Protein AF-A0A4Q6GQN6-F1 (afdb_monomer)

Foldseek 3Di:
DACEVVNDDQPDDPDDQVVVLSVLVVLQVVLADHLKYKYAFQKFWDADPNDIDIDTQGMWIAHNLQAIEGEAEDEDDWDDDPAFIFDDDPPDPDTDGPLVVQVVVQVRVCVVCVVLVLNVHHYHYAYEACPDDDPDDHNSDDSLRYQHVVNSNVSNVSVVVVRPDHRDDPVSNVSSVVCSVPVSPPPDLVVVVLVVLVSSLLRVLCVCLPPVVVDDDQVLEAEEAADPQNNLVVNVLSVQQVCVVVVWAEEEEEQDPVVLVVSCVSHDVSYHGDYLVGVVPDDLQQATQEYEYEACLPDDQVSVVSVVVSYDNNGHYYYYHHVLPNPDPDPDHDDPRYHYHYYLEHQNDAQLCLVVCVVVCSDVDRRHYPHPHNDDHDDDDDFDPDPCRVLVRQLVVVVVCVVSSNFQQNAEAEDQCAPHDDPQLVDCDRVNWGEKEFDDDPPDPDTDIDDTRHYYYYPVNPDD

pLDDT: mean 74.48, std 16.4, range [27.39, 95.5]

Sequence (464 aa):
MATLHPTVHAAAPLGAGAYRERDVLHALELGLPRDWDIFHNVDWAAVRNGRPHIGEVDIAVVSPGGFLLLVEVKAGSVQQDEHRLVKRYGGGDEGKDIGAQLRRMHSALLSRLKDAGLRDVRVGTLLVLPDHRLTAPVLAHAPEGVVDAAGFPELARRVQQLAHWEAADDSVRERLLDFLANRFHVVPDVSSWIGQVQRNSTAMTSGLATWVPEVRHASGRYVVHATAGAGKTQLALALLRQASGSKLRCAYVCISQPLAAHIARLVPATVQVATLDALAADDQSTQMDLLVLDEHQDLDAARTEALRARVVPGGRAYVLGDVHQQTDDRPGFALRDAVVIRCLDNFRSPRKVVEAINQLRLTDEPVVARSPFAGEVPGFHTHDAAPGAALAAVEAVVRGLLDDGVPAAQMAVLSCAGAQPSAVREATLLAGLSTRRRNEPDDSRMAVWSEGELLVEAVERFKG

Secondary structure (DSSP, 8-state):
-PEEESSSPPP--SSHHHHHHHHHHHHHHHHS-TT-EEEEEEEEEEEETTEEEEEEEEEEEE-TT--EEEEEE--S-EEEETTEEEE--TT-SS-EEHHHHHHHHHHHHHHHHHHTT-TT--EEEEEE-TT---SS--TTS-GGGEE-TTTGGGHHHHHHHHT--PPPPHHHHHHHHHHHHHHT-----HHHHHHHHHHHHHHHTTHHHHHGGG---TT-EEEEEE-TTS-HHHHHHHHHHHHHHTT--EEEEES-HHHHHHHHHHS-TTSEEEEHHHHHSS-TT--EEEEEE--GGGS-HHHHHHHHTTEEEEEEEEEEE-GGG--S-PPP---TT-EEEEE-EE-SS-HHHHHHHHHTT-SSS--EE--S----PPP-----SSTTHHHHHHHHHHHHHHHTT--GGG-EEEES-SSS--HHHH-SEETTEEEE-EE--TT-SS-EEPS-SEEEEEHHHH--

Radius of gyration: 26.97 Å; Cα contacts (8 Å, |Δi|>4): 773; chains: 1; bounding box: 58×57×78 Å

Nearest PDB structures (foldseek):
  8jx6-assembly1_A  TM=6.155E-01  e=1.515E-04  metagenome
  8jx6-assembly2_B  TM=6.362E-01  e=3.088E-04  metagenome
  8s9i-assembly1_A  TM=5.797E-01  e=3.845E-04  Tequatrovirus
  6jim-assembly2_B  TM=5.242E-01  e=5.056E-04  Chikungunya virus
  3p4x-assembly1_A  TM=6.402E-01  e=2.094E-02  Thermotoga maritima

Mean predicted aligned error: 17.59 Å

Structure (mmCIF, N/CA/C/O backbone):
data_AF-A0A4Q6GQN6-F1
#
_entry.id   AF-A0A4Q6GQN6-F1
#
loop_
_atom_site.group_PDB
_atom_site.id
_atom_site.type_symbol
_atom_site.label_atom_id
_atom_site.label_alt_id
_atom_site.label_comp_id
_atom_site.label_asym_id
_atom_site.label_entity_id
_atom_site.label_seq_id
_atom_site.pdbx_PDB_ins_code
_atom_site.Cartn_x
_atom_site.Cartn_y
_atom_site.Cartn_z
_atom_site.occupancy
_atom_site.B_iso_or_equiv
_atom_site.auth_seq_id
_atom_site.auth_comp_id
_atom_site.auth_asym_id
_atom_site.auth_atom_id
_atom_site.pdbx_PDB_model_num
ATOM 1 N N . MET A 1 1 ? -21.142 0.248 -24.710 1.00 82.12 1 MET A N 1
ATOM 2 C CA . MET A 1 1 ? -20.148 0.775 -23.777 1.00 82.12 1 MET A CA 1
ATOM 3 C C . MET A 1 1 ? -18.836 0.189 -24.196 1.00 82.12 1 MET A C 1
ATOM 5 O O . MET A 1 1 ? -18.757 -1.035 -24.293 1.00 82.12 1 MET A O 1
ATOM 9 N N . ALA A 1 2 ? -17.909 1.061 -24.558 1.00 87.38 2 ALA A N 1
ATOM 10 C CA . ALA A 1 2 ? -16.560 0.692 -24.950 1.00 87.38 2 ALA A CA 1
ATOM 11 C C . ALA A 1 2 ? -15.847 -0.056 -23.820 1.00 87.38 2 ALA A C 1
ATOM 13 O O . ALA A 1 2 ? -16.233 0.044 -22.653 1.00 87.38 2 ALA A O 1
ATOM 14 N N . THR A 1 3 ? -14.809 -0.803 -24.171 1.00 82.31 3 THR A N 1
ATOM 15 C CA . THR A 1 3 ? -13.982 -1.508 -23.194 1.00 82.31 3 THR A CA 1
ATOM 16 C C . THR A 1 3 ? -12.960 -0.538 -22.608 1.00 82.31 3 THR A C 1
ATOM 18 O O . THR A 1 3 ? -12.194 0.081 -23.343 1.00 82.31 3 THR A O 1
ATOM 21 N N . LEU A 1 4 ? -12.956 -0.386 -21.285 1.00 76.69 4 LEU A N 1
ATOM 22 C CA . LEU A 1 4 ? -12.013 0.471 -20.569 1.00 76.69 4 LEU A CA 1
ATOM 23 C C . LEU A 1 4 ? -10.757 -0.311 -20.165 1.00 76.69 4 LEU A C 1
ATOM 25 O O . LEU A 1 4 ? -10.856 -1.416 -19.631 1.00 76.69 4 LEU A O 1
ATOM 29 N N . HIS A 1 5 ? -9.588 0.295 -20.358 1.00 68.50 5 HIS A N 1
ATOM 30 C CA . HIS A 1 5 ? -8.277 -0.263 -20.047 1.00 68.50 5 HIS A CA 1
ATOM 31 C C . H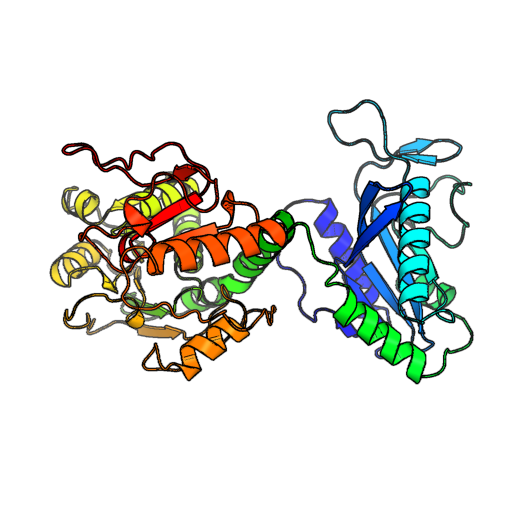IS A 1 5 ? -7.468 0.706 -19.167 1.00 68.50 5 HIS A C 1
ATOM 33 O O . HIS A 1 5 ? -7.132 1.801 -19.623 1.00 68.50 5 HIS A O 1
ATOM 39 N N . PRO A 1 6 ? -7.109 0.315 -17.928 1.00 57.34 6 PRO A N 1
ATOM 40 C CA . PRO A 1 6 ? -7.589 -0.870 -17.209 1.00 57.34 6 PRO A CA 1
ATOM 41 C C . PRO A 1 6 ? -9.096 -0.786 -16.893 1.00 57.34 6 PRO A C 1
ATOM 43 O O . PRO A 1 6 ? -9.652 0.295 -16.747 1.00 57.34 6 PRO A O 1
ATOM 46 N N . THR A 1 7 ? -9.756 -1.931 -16.696 1.00 46.38 7 THR A N 1
ATOM 47 C CA . THR A 1 7 ? -11.208 -2.050 -16.423 1.00 46.38 7 THR A CA 1
ATOM 48 C C . THR A 1 7 ? -11.674 -1.465 -15.077 1.00 46.38 7 THR A C 1
ATOM 50 O O . THR A 1 7 ? -12.790 -1.734 -14.638 1.00 46.38 7 THR A O 1
ATOM 53 N N . VAL A 1 8 ? -10.831 -0.705 -14.373 1.00 45.53 8 VAL A N 1
ATOM 54 C CA . VAL A 1 8 ? -11.114 -0.169 -13.036 1.00 45.53 8 VAL A CA 1
ATOM 55 C C . VAL A 1 8 ? -11.093 1.353 -13.086 1.00 45.53 8 VAL A C 1
ATOM 57 O O . VAL A 1 8 ? -10.052 1.956 -13.337 1.00 45.53 8 VAL A O 1
ATOM 60 N N . HIS A 1 9 ? -12.221 1.988 -12.769 1.00 42.75 9 HIS A N 1
ATOM 61 C CA . HIS A 1 9 ? -12.254 3.430 -12.539 1.00 42.75 9 HIS A CA 1
ATOM 62 C C . HIS A 1 9 ? -11.362 3.789 -11.345 1.00 42.75 9 HIS A C 1
ATOM 64 O O . HIS A 1 9 ? -11.569 3.292 -10.235 1.00 42.75 9 HIS A O 1
ATOM 70 N N . ALA A 1 10 ? -10.385 4.673 -11.551 1.00 41.06 10 ALA A N 1
ATOM 71 C CA . ALA A 1 10 ? -9.580 5.220 -10.464 1.00 41.06 10 ALA A CA 1
ATOM 72 C C . ALA A 1 10 ? -10.484 5.831 -9.369 1.00 41.06 10 ALA A C 1
ATOM 74 O O . ALA A 1 10 ? -11.412 6.595 -9.656 1.00 41.06 10 ALA A O 1
ATOM 75 N N . ALA A 1 11 ? -10.235 5.480 -8.103 1.00 38.59 11 ALA A N 1
ATOM 76 C CA . ALA A 1 11 ? -11.011 5.981 -6.971 1.00 38.59 11 ALA A CA 1
ATOM 77 C C . ALA A 1 11 ? -10.720 7.471 -6.683 1.00 38.59 11 ALA A C 1
ATOM 79 O O . ALA A 1 11 ? -9.577 7.907 -6.766 1.00 38.59 11 ALA A O 1
ATOM 80 N N . ALA A 1 12 ? -11.790 8.198 -6.327 1.00 36.06 12 ALA A N 1
ATOM 81 C CA . ALA A 1 12 ? -11.911 9.562 -5.774 1.00 36.06 12 ALA A CA 1
ATOM 82 C C . ALA A 1 12 ? -10.789 10.601 -6.081 1.00 36.06 12 ALA A C 1
ATOM 84 O O . ALA A 1 12 ? -9.701 10.522 -5.510 1.00 36.06 12 ALA A O 1
ATOM 85 N N . PRO A 1 13 ? -11.070 11.669 -6.862 1.00 41.28 13 PRO A N 1
ATOM 86 C CA . PRO A 1 13 ? -10.083 12.705 -7.174 1.00 41.28 13 PRO A CA 1
ATOM 87 C C . PRO A 1 13 ? -9.769 13.640 -5.991 1.00 41.28 13 PRO A C 1
ATOM 89 O O . PRO A 1 13 ? -10.670 14.129 -5.308 1.00 41.28 13 PRO A O 1
ATOM 92 N N . LEU A 1 14 ? -8.483 13.972 -5.818 1.00 39.72 14 LEU A N 1
ATOM 93 C CA . LEU A 1 14 ? -7.970 14.947 -4.837 1.00 39.72 14 LEU A CA 1
ATOM 94 C C . LEU A 1 14 ? -7.967 16.409 -5.357 1.00 39.72 14 LEU A C 1
ATOM 96 O O . LEU A 1 14 ? -7.460 17.297 -4.675 1.00 39.72 14 LEU A O 1
ATOM 100 N N . GLY A 1 15 ? -8.535 16.694 -6.541 1.00 45.84 15 GLY A N 1
ATOM 101 C CA . GLY A 1 15 ? -8.611 18.051 -7.110 1.00 45.84 15 GLY A CA 1
ATOM 102 C C . GLY A 1 15 ? -9.575 18.192 -8.299 1.00 45.84 15 GLY A C 1
ATOM 103 O O . GLY A 1 15 ? -9.909 17.208 -8.953 1.00 45.84 15 GLY A O 1
ATOM 104 N N . ALA A 1 16 ? -10.015 19.425 -8.595 1.00 41.19 16 ALA A N 1
ATOM 105 C CA . ALA A 1 16 ? -11.060 19.727 -9.590 1.00 41.19 16 ALA A CA 1
ATOM 106 C C . ALA A 1 16 ? -10.730 19.289 -11.035 1.00 41.19 16 ALA A C 1
ATOM 108 O O . ALA A 1 16 ? -11.636 18.939 -11.783 1.00 41.19 16 ALA A O 1
ATOM 109 N N . GLY A 1 17 ? -9.447 19.264 -11.422 1.00 48.69 17 GLY A N 1
ATOM 110 C CA . GLY A 1 17 ? -9.026 18.806 -12.755 1.00 48.69 17 GLY A CA 1
ATOM 111 C C . GLY A 1 17 ? -9.253 17.309 -12.981 1.00 48.69 17 GLY A C 1
ATOM 112 O O . GLY A 1 17 ? -9.847 16.918 -13.980 1.00 48.69 17 GLY A O 1
ATOM 113 N N . ALA A 1 18 ? -8.914 16.497 -11.981 1.00 55.00 18 ALA A N 1
ATOM 114 C CA . ALA A 1 18 ? -9.082 15.049 -12.030 1.00 55.00 18 ALA A CA 1
ATOM 115 C C . ALA A 1 18 ? -10.564 14.610 -11.946 1.00 55.00 18 ALA A C 1
ATOM 117 O O . ALA A 1 18 ? -10.920 13.533 -12.419 1.00 55.00 18 ALA A O 1
ATOM 118 N N . TYR A 1 19 ? -11.465 15.452 -11.407 1.00 61.22 19 TYR A N 1
ATOM 119 C CA . TYR A 1 19 ? -12.917 15.234 -11.541 1.00 61.22 19 TYR A CA 1
ATOM 120 C C . TYR A 1 19 ? -13.371 15.325 -13.001 1.00 61.22 19 TYR A C 1
ATOM 122 O O . TYR A 1 19 ? -14.175 14.510 -13.446 1.00 61.22 19 TYR A O 1
ATOM 130 N N . ARG A 1 20 ? -12.837 16.290 -13.753 1.00 66.25 20 ARG A N 1
ATOM 131 C CA . ARG A 1 20 ? -13.244 16.543 -15.137 1.00 66.25 20 ARG A CA 1
ATOM 132 C C . ARG A 1 20 ? -12.663 15.558 -16.138 1.00 66.25 20 ARG A C 1
ATOM 134 O O . ARG A 1 20 ? -13.369 15.172 -17.060 1.00 66.25 20 ARG A O 1
ATOM 141 N N . GLU A 1 21 ? -11.433 15.102 -15.936 1.00 71.62 21 GLU A N 1
ATOM 142 C CA . GLU A 1 21 ? -10.867 13.977 -16.696 1.00 71.62 21 GLU A CA 1
ATOM 143 C C . GLU A 1 21 ? -11.745 12.724 -16.569 1.00 71.62 21 GLU A C 1
ATOM 145 O O . GLU A 1 21 ? -12.056 12.072 -17.566 1.00 71.62 21 GLU A O 1
ATOM 150 N N . ARG A 1 22 ? -12.254 12.450 -15.361 1.00 70.94 22 ARG A N 1
ATOM 151 C CA . ARG A 1 22 ? -13.182 11.341 -15.122 1.00 70.94 22 ARG A CA 1
ATOM 152 C C . ARG A 1 22 ? -14.536 11.533 -15.810 1.00 70.94 22 ARG A C 1
ATOM 154 O O . ARG A 1 22 ? -15.071 10.568 -16.345 1.00 70.94 22 ARG A O 1
ATOM 161 N N . ASP A 1 23 ? -15.086 12.748 -15.814 1.00 74.81 23 ASP A N 1
ATOM 162 C CA . ASP A 1 23 ? -16.345 13.044 -16.516 1.00 74.81 23 ASP A CA 1
ATOM 163 C C . ASP A 1 23 ? -16.212 12.788 -18.027 1.00 74.81 23 ASP A C 1
ATOM 165 O O . ASP A 1 23 ? -17.103 12.205 -18.644 1.00 74.81 23 ASP A O 1
ATOM 169 N N . VAL A 1 24 ? -15.081 13.187 -18.621 1.00 82.44 24 VAL A N 1
ATOM 170 C CA . VAL A 1 24 ? -14.760 12.942 -20.038 1.00 82.44 24 VAL A CA 1
ATOM 171 C C . VAL A 1 24 ? -14.644 11.441 -20.304 1.00 82.44 24 VAL A C 1
ATOM 173 O O . VAL A 1 24 ? -15.240 10.940 -21.257 1.00 82.44 24 VAL A O 1
ATOM 176 N N . LEU A 1 25 ? -13.922 10.717 -19.445 1.00 83.81 25 LEU A N 1
ATOM 177 C CA . LEU A 1 25 ? -13.749 9.270 -19.556 1.00 83.81 25 LEU A CA 1
ATOM 178 C C . LEU A 1 25 ? -15.091 8.532 -19.507 1.00 83.81 25 LEU A C 1
ATOM 180 O O . LEU A 1 25 ? -15.369 7.691 -20.359 1.00 83.81 25 LEU A O 1
ATOM 184 N N . HIS A 1 26 ? -15.945 8.896 -18.552 1.00 83.19 26 HIS A N 1
ATOM 185 C CA . HIS A 1 26 ? -17.258 8.286 -18.382 1.00 83.19 26 HIS A CA 1
ATOM 186 C C . HIS A 1 26 ? -18.204 8.609 -19.548 1.00 83.19 26 HIS A C 1
ATOM 188 O O . HIS A 1 26 ? -18.936 7.739 -20.019 1.00 83.19 26 HIS A O 1
ATOM 194 N N . ALA A 1 27 ? -18.156 9.839 -20.073 1.00 84.44 27 ALA A N 1
ATOM 195 C CA . ALA A 1 27 ? -18.924 10.223 -21.257 1.00 84.44 27 ALA A CA 1
ATOM 196 C C . ALA A 1 27 ? -18.527 9.400 -22.497 1.00 84.44 27 ALA A C 1
ATOM 198 O O . ALA A 1 27 ? -19.392 9.013 -23.286 1.00 84.44 27 ALA A O 1
ATOM 199 N N . LEU A 1 28 ? -17.235 9.101 -22.663 1.00 90.75 28 LEU A N 1
ATOM 200 C CA . LEU A 1 28 ? -16.735 8.259 -23.752 1.00 90.75 28 LEU A CA 1
ATOM 201 C C . LEU A 1 28 ? -17.100 6.785 -23.557 1.00 90.75 28 LEU A C 1
ATOM 203 O O . LEU A 1 28 ? -17.592 6.158 -24.489 1.00 90.75 28 LEU A O 1
ATOM 207 N N . GLU A 1 29 ? -16.919 6.238 -22.359 1.00 87.44 29 GLU A N 1
ATOM 208 C CA . GLU A 1 29 ? -17.254 4.846 -22.039 1.00 87.44 29 GLU A CA 1
ATOM 209 C C . GLU A 1 29 ? -18.736 4.534 -22.290 1.00 87.44 29 GLU A C 1
ATOM 211 O O . GLU A 1 29 ? -19.071 3.542 -22.949 1.00 87.44 29 GLU A O 1
ATOM 216 N N . LEU A 1 30 ? -19.630 5.397 -21.796 1.00 86.19 30 LEU A N 1
ATOM 217 C CA . LEU A 1 30 ? -21.071 5.240 -21.975 1.00 86.19 30 LEU A CA 1
ATOM 218 C C . LEU A 1 30 ? -21.504 5.508 -23.419 1.00 86.19 30 LEU A C 1
ATOM 220 O O . LEU A 1 30 ? -22.386 4.815 -23.933 1.00 86.19 30 LEU A O 1
ATOM 224 N N . GLY A 1 31 ? -20.905 6.515 -24.058 1.00 88.06 31 GLY A N 1
ATOM 225 C CA . GLY A 1 31 ? -21.317 7.006 -25.370 1.00 88.06 31 GLY A CA 1
ATOM 226 C C . GLY A 1 31 ? -20.736 6.242 -26.562 1.00 88.06 31 GLY A C 1
ATOM 227 O O . GLY A 1 31 ? -21.281 6.357 -27.662 1.00 88.06 31 GLY A O 1
ATOM 228 N N . LEU A 1 32 ? -19.656 5.475 -26.381 1.00 92.75 32 LEU A N 1
ATOM 229 C CA . LEU A 1 32 ? -19.033 4.692 -27.450 1.00 92.75 32 LEU A CA 1
ATOM 230 C C . LEU A 1 32 ? -19.552 3.230 -27.507 1.00 92.75 32 LEU A C 1
ATOM 232 O O . LEU A 1 32 ? -19.884 2.617 -26.477 1.00 92.75 32 LEU A O 1
ATOM 236 N N . PRO A 1 33 ? -19.645 2.642 -28.718 1.00 91.31 33 PRO A N 1
ATOM 237 C CA . PRO A 1 33 ? -20.000 1.231 -28.917 1.00 91.31 33 PRO A CA 1
ATOM 238 C C . PRO A 1 33 ? -18.998 0.230 -28.295 1.00 91.31 33 PRO A C 1
ATOM 240 O O . PRO A 1 33 ? -17.913 0.603 -27.872 1.00 91.31 33 PRO A O 1
ATOM 243 N N . ARG A 1 34 ? -19.381 -1.055 -28.187 1.00 87.69 34 ARG A N 1
ATOM 244 C CA . ARG A 1 34 ? -18.613 -2.102 -27.461 1.00 87.69 34 ARG A CA 1
ATOM 245 C C . ARG A 1 34 ? -17.302 -2.534 -28.125 1.00 87.69 34 ARG A C 1
ATOM 247 O O . ARG A 1 34 ? -16.444 -3.087 -27.454 1.00 87.69 34 ARG A O 1
ATOM 254 N N . ASP A 1 35 ? -17.177 -2.314 -29.421 1.00 88.19 35 ASP A N 1
ATOM 255 C CA . ASP A 1 35 ? -16.026 -2.637 -30.273 1.00 88.19 35 ASP A CA 1
ATOM 256 C C . ASP A 1 35 ? -14.929 -1.553 -30.253 1.00 88.19 35 ASP A C 1
ATOM 258 O O . ASP A 1 35 ? -13.932 -1.631 -30.978 1.00 88.19 35 ASP A O 1
ATOM 262 N N . TRP A 1 36 ? -15.103 -0.549 -29.395 1.00 93.06 36 TRP A N 1
ATOM 263 C CA . TRP A 1 36 ? -14.121 0.484 -29.100 1.00 93.06 36 TRP A CA 1
ATOM 264 C C . TRP A 1 36 ? -13.369 0.164 -27.811 1.00 93.06 36 TRP A C 1
ATOM 266 O O . TRP A 1 36 ? -13.952 -0.363 -26.860 1.00 93.06 36 TRP A O 1
ATOM 276 N N . ASP A 1 37 ? -12.104 0.569 -27.758 1.00 89.69 37 ASP A N 1
ATOM 277 C CA . ASP A 1 37 ? -11.251 0.441 -26.578 1.00 89.69 37 ASP A CA 1
ATOM 278 C C . ASP A 1 37 ? -10.794 1.827 -26.111 1.00 89.69 37 ASP A C 1
ATOM 280 O O . ASP A 1 37 ? -10.413 2.678 -26.917 1.00 89.69 37 ASP A O 1
ATOM 284 N N . ILE A 1 38 ? -10.844 2.070 -24.804 1.00 87.06 38 ILE A N 1
ATOM 285 C CA . ILE A 1 38 ? -10.445 3.333 -24.182 1.00 87.06 38 ILE A CA 1
ATOM 286 C C . ILE A 1 38 ? -9.338 3.049 -23.176 1.00 87.06 38 ILE A C 1
ATOM 288 O O . ILE A 1 38 ? -9.542 2.315 -22.217 1.00 87.06 38 ILE A O 1
ATOM 292 N N . PHE A 1 39 ? -8.191 3.684 -23.365 1.00 81.50 39 PHE A N 1
ATOM 293 C CA . PHE A 1 39 ? -7.065 3.701 -22.442 1.00 81.50 39 PHE A CA 1
ATOM 294 C C . PHE A 1 39 ? -7.027 5.058 -21.733 1.00 81.50 39 PHE A C 1
ATOM 296 O O . PHE A 1 39 ? -7.339 6.079 -22.345 1.00 81.50 39 PHE A O 1
ATOM 303 N N . HIS A 1 40 ? -6.643 5.100 -20.462 1.00 72.38 40 HIS A N 1
ATOM 304 C CA . HIS A 1 40 ? -6.487 6.350 -19.710 1.00 72.38 40 HIS A CA 1
ATOM 305 C C . HIS A 1 40 ? -5.211 6.324 -18.861 1.00 72.38 40 HIS A C 1
ATOM 307 O O . HIS A 1 40 ? -4.725 5.242 -18.531 1.00 72.38 40 HIS A O 1
ATOM 313 N N . ASN A 1 41 ? -4.685 7.502 -18.504 1.00 60.19 41 ASN A N 1
ATOM 314 C CA . ASN A 1 41 ? -3.402 7.677 -17.798 1.00 60.19 41 ASN A CA 1
ATOM 315 C C . ASN A 1 41 ? -2.224 7.035 -18.553 1.00 60.19 41 ASN A C 1
ATOM 317 O O . ASN A 1 41 ? -1.543 6.133 -18.058 1.00 60.19 41 ASN A O 1
ATOM 321 N N . VAL A 1 42 ? -2.041 7.441 -19.807 1.00 60.03 42 VAL A N 1
ATOM 322 C CA . VAL A 1 42 ? -1.110 6.806 -20.740 1.00 60.03 42 VAL A CA 1
ATOM 323 C C . VAL A 1 42 ? 0.202 7.594 -20.795 1.00 60.03 42 VAL A C 1
ATOM 325 O O . VAL A 1 42 ? 0.296 8.620 -21.466 1.00 60.03 42 VAL A O 1
ATOM 328 N N . ASP A 1 43 ? 1.243 7.110 -20.121 1.00 51.72 43 ASP A N 1
ATOM 329 C CA . ASP A 1 43 ? 2.567 7.744 -20.131 1.00 51.72 43 ASP A CA 1
ATOM 330 C C . ASP A 1 43 ? 3.308 7.534 -21.470 1.00 51.72 43 ASP A C 1
ATOM 332 O O . ASP A 1 43 ? 3.335 6.439 -22.043 1.00 51.72 43 ASP A O 1
ATOM 336 N N . TRP A 1 44 ? 3.977 8.576 -21.973 1.00 53.19 44 TRP A N 1
ATOM 337 C CA . TRP A 1 44 ? 4.858 8.513 -23.140 1.00 53.19 44 TRP A CA 1
ATOM 338 C C . TRP A 1 44 ? 6.215 9.168 -22.868 1.00 53.19 44 TRP A C 1
ATOM 340 O O . TRP A 1 44 ? 6.330 10.221 -22.245 1.00 53.19 44 TRP A O 1
ATOM 350 N N . ALA A 1 45 ? 7.275 8.566 -23.415 1.00 42.31 45 ALA A N 1
ATOM 351 C CA . ALA A 1 45 ? 8.614 9.145 -23.409 1.00 42.31 45 ALA A CA 1
ATOM 352 C C . ALA A 1 45 ? 9.229 9.116 -24.812 1.00 42.31 45 ALA A C 1
ATOM 354 O O . ALA A 1 45 ? 9.113 8.124 -25.540 1.00 42.31 45 ALA A O 1
ATOM 355 N N . ALA A 1 46 ? 9.927 10.179 -25.195 1.00 43.34 46 ALA A N 1
ATOM 356 C CA . ALA A 1 46 ? 10.676 10.272 -26.445 1.00 43.34 46 ALA A CA 1
ATOM 357 C C . ALA A 1 46 ? 12.012 10.986 -26.232 1.00 43.34 46 ALA A C 1
ATOM 359 O O . ALA A 1 46 ? 12.110 11.906 -25.427 1.00 43.34 46 ALA A O 1
ATOM 360 N N . VAL A 1 47 ? 13.041 10.596 -26.984 1.00 37.47 47 VAL A N 1
ATOM 361 C CA . VAL A 1 47 ? 14.336 11.289 -26.981 1.00 37.47 47 VAL A CA 1
ATOM 362 C C . VAL A 1 47 ? 14.386 12.229 -28.177 1.00 37.47 47 VAL A C 1
ATOM 364 O O . VAL A 1 47 ? 14.202 11.803 -29.316 1.00 37.47 47 VAL A O 1
ATOM 367 N N . ARG A 1 48 ? 14.642 13.515 -27.936 1.00 39.78 48 ARG A N 1
ATOM 368 C CA . ARG A 1 48 ? 14.781 14.528 -28.989 1.00 39.78 48 ARG A CA 1
ATOM 369 C C . ARG A 1 48 ? 16.027 15.360 -28.723 1.00 39.78 48 ARG A C 1
ATOM 371 O O . ARG A 1 48 ? 16.212 15.858 -27.619 1.00 39.78 48 ARG A O 1
ATOM 378 N N . ASN A 1 49 ? 16.899 15.490 -29.724 1.00 38.75 49 ASN A N 1
ATOM 379 C CA . ASN A 1 49 ? 18.197 16.173 -29.599 1.00 38.75 49 ASN A CA 1
ATOM 380 C C . ASN A 1 49 ? 19.039 15.669 -28.403 1.00 38.75 49 ASN A C 1
ATOM 382 O O . ASN A 1 49 ? 19.680 16.461 -27.717 1.00 38.75 49 ASN A O 1
ATOM 386 N N . GLY A 1 50 ? 18.982 14.364 -28.107 1.00 34.81 50 GLY A N 1
ATOM 387 C CA . GLY A 1 50 ? 19.701 13.758 -26.979 1.00 34.81 50 GLY A CA 1
ATOM 388 C C . GLY A 1 50 ? 19.106 14.034 -25.592 1.00 34.81 50 GLY A C 1
ATOM 389 O O . GLY A 1 50 ? 19.727 13.670 -24.600 1.00 34.81 50 GLY A O 1
ATOM 390 N N . ARG A 1 51 ? 17.920 14.655 -25.491 1.00 34.72 51 ARG A N 1
ATOM 391 C CA . ARG A 1 51 ? 17.227 14.895 -24.216 1.00 34.72 51 ARG A CA 1
ATOM 392 C C . ARG A 1 51 ? 15.944 14.062 -24.104 1.00 34.72 51 ARG A C 1
ATOM 394 O O . ARG A 1 51 ? 15.186 14.014 -25.079 1.00 34.72 51 ARG A O 1
ATOM 401 N N . PRO A 1 52 ? 15.679 13.427 -22.947 1.00 39.06 52 PRO A N 1
ATOM 402 C CA . PRO A 1 52 ? 14.417 12.747 -22.698 1.00 39.06 52 PRO A CA 1
ATOM 403 C C . PRO A 1 52 ? 13.293 13.773 -22.512 1.00 39.06 52 PRO A C 1
ATOM 405 O O . PRO A 1 52 ? 13.410 14.736 -21.756 1.00 39.06 52 PRO A O 1
ATOM 408 N N . HIS A 1 53 ? 12.195 13.558 -23.223 1.00 41.66 53 HIS A N 1
ATOM 409 C CA . HIS A 1 53 ? 10.932 14.262 -23.069 1.00 41.66 53 HIS A CA 1
ATOM 410 C C . HIS A 1 53 ? 9.888 13.253 -22.615 1.00 41.66 53 HIS A C 1
ATOM 412 O O . HIS A 1 53 ? 9.641 12.276 -23.318 1.00 41.66 53 HIS A O 1
ATOM 418 N N . ILE A 1 54 ? 9.296 13.503 -21.453 1.00 48.41 54 ILE A N 1
ATOM 419 C CA . ILE A 1 54 ? 8.289 12.649 -20.823 1.00 48.41 54 ILE A CA 1
ATOM 420 C C . ILE A 1 54 ? 6.991 13.453 -20.735 1.00 48.41 54 ILE A C 1
ATOM 422 O O . ILE A 1 54 ? 7.025 14.656 -20.448 1.00 48.41 54 ILE A O 1
ATOM 426 N N . GLY A 1 55 ? 5.867 12.810 -21.017 1.00 52.34 55 GLY A N 1
ATOM 427 C CA . GLY A 1 55 ? 4.536 13.379 -20.871 1.00 52.34 55 GLY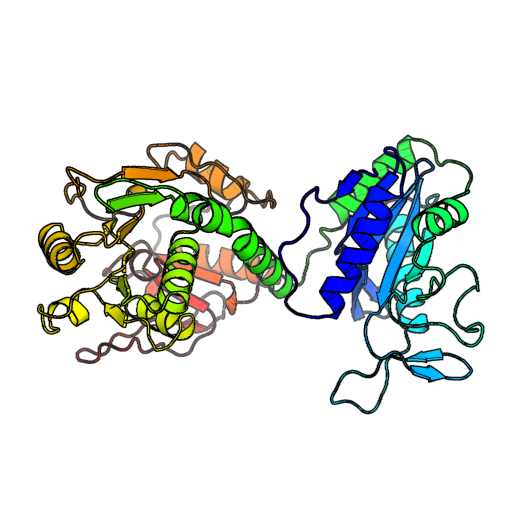 A CA 1
ATOM 428 C C . GLY A 1 55 ? 3.494 12.287 -20.676 1.00 52.34 55 GLY A C 1
ATOM 429 O O . GLY A 1 55 ? 3.784 11.112 -20.850 1.00 52.34 55 GLY A O 1
ATOM 430 N N . GLU A 1 56 ? 2.283 12.695 -20.336 1.00 58.62 56 GLU A N 1
ATOM 431 C CA . GLU A 1 56 ? 1.126 11.816 -20.175 1.00 58.62 56 GLU A CA 1
ATOM 432 C C . GLU A 1 56 ? 0.101 12.174 -21.259 1.00 58.62 56 GLU A C 1
ATOM 434 O O . GLU A 1 56 ? 0.045 13.327 -21.702 1.00 58.62 56 GLU A O 1
ATOM 439 N N . VAL A 1 57 ? -0.642 11.182 -21.741 1.00 66.62 57 VAL A N 1
ATOM 440 C CA . VAL A 1 57 ? -1.878 11.360 -22.505 1.00 66.62 57 VAL A CA 1
ATOM 441 C C . VAL A 1 57 ? -3.025 11.035 -21.562 1.00 66.62 57 VAL A C 1
ATOM 443 O O . VAL A 1 57 ? -3.087 9.924 -21.031 1.00 66.62 57 VAL A O 1
ATOM 446 N N . ASP A 1 58 ? -3.942 11.984 -21.389 1.00 73.50 58 ASP A N 1
ATOM 447 C CA . ASP A 1 58 ? -5.049 11.821 -20.445 1.00 73.50 58 ASP A CA 1
ATOM 448 C C . ASP A 1 58 ? -5.919 10.607 -20.836 1.00 73.50 58 ASP A C 1
ATOM 450 O O . ASP A 1 58 ? -6.213 9.741 -20.007 1.00 73.50 58 ASP A O 1
ATOM 454 N N . ILE A 1 59 ? -6.301 10.505 -22.119 1.00 84.94 59 ILE A N 1
ATOM 455 C CA . ILE A 1 59 ? -7.122 9.411 -22.659 1.00 84.94 59 ILE A CA 1
ATOM 456 C C . ILE A 1 59 ? -6.665 9.054 -24.087 1.00 84.94 59 ILE A C 1
ATOM 458 O O . ILE A 1 59 ? -6.395 9.930 -24.905 1.00 84.94 59 ILE A O 1
ATOM 462 N N . ALA A 1 60 ? -6.627 7.769 -24.437 1.00 87.81 60 ALA A N 1
ATOM 463 C CA . ALA A 1 60 ? -6.422 7.285 -25.801 1.00 87.81 60 ALA A CA 1
ATOM 464 C C . ALA A 1 60 ? -7.566 6.351 -26.213 1.00 87.81 60 ALA A C 1
ATOM 466 O O . ALA A 1 60 ? -7.878 5.389 -25.521 1.00 87.81 60 ALA A O 1
ATOM 467 N N . VAL A 1 61 ? -8.202 6.628 -27.347 1.00 91.06 61 VAL A N 1
ATOM 468 C CA . VAL A 1 61 ? -9.360 5.879 -27.847 1.00 91.06 61 VAL A CA 1
ATOM 469 C C . VAL A 1 61 ? -8.977 5.137 -29.122 1.00 91.06 61 VAL A C 1
ATOM 471 O O . VAL A 1 61 ? -8.471 5.748 -30.063 1.00 91.06 61 VAL A O 1
ATOM 474 N N . VAL A 1 62 ? -9.246 3.836 -29.175 1.00 91.19 62 VAL A N 1
ATOM 475 C CA . VAL A 1 62 ? -9.027 2.985 -30.348 1.00 91.19 62 VAL A CA 1
ATOM 476 C C . VAL A 1 62 ? -10.371 2.596 -30.943 1.00 91.19 62 VAL A C 1
ATOM 478 O O . VAL A 1 62 ? -11.232 2.023 -30.275 1.00 91.19 62 VAL A O 1
ATOM 481 N N . SER A 1 63 ? -10.549 2.928 -32.217 1.00 91.88 63 SER A N 1
ATOM 482 C CA . SER A 1 63 ? -11.745 2.557 -32.976 1.00 91.88 63 SER A CA 1
ATOM 483 C C . SER A 1 63 ? -11.704 1.096 -33.460 1.00 91.88 63 SER A C 1
ATOM 485 O O . SER A 1 63 ? -10.627 0.491 -33.528 1.00 91.88 63 SER A O 1
ATOM 487 N N . PRO A 1 64 ? -12.844 0.538 -33.905 1.00 88.50 64 PRO A N 1
ATOM 488 C CA . PRO A 1 64 ? -12.907 -0.789 -34.516 1.00 88.50 64 PRO A CA 1
ATOM 489 C C . PRO A 1 64 ? -12.021 -0.922 -35.759 1.00 88.50 64 PRO A C 1
ATOM 491 O O . PRO A 1 64 ? -11.507 -1.994 -36.028 1.00 88.50 64 PRO A O 1
ATOM 494 N N . GLY A 1 65 ? -11.793 0.173 -36.492 1.00 86.56 65 GLY A N 1
ATOM 495 C CA . GLY A 1 65 ? -10.914 0.199 -37.664 1.00 86.56 65 GLY A CA 1
ATOM 496 C C . GLY A 1 65 ? -9.434 0.437 -37.347 1.00 86.56 65 GLY A C 1
ATOM 497 O O . GLY A 1 65 ? -8.663 0.698 -38.263 1.00 86.56 65 GLY A O 1
ATOM 498 N N . GLY A 1 66 ? -9.017 0.439 -36.075 1.00 86.75 66 GLY A N 1
ATOM 499 C CA . GLY A 1 66 ? -7.613 0.647 -35.693 1.00 86.75 66 GLY A CA 1
ATOM 500 C C . GLY A 1 66 ? -7.125 2.103 -35.755 1.00 86.75 66 GLY A C 1
ATOM 501 O O . GLY A 1 66 ? -5.930 2.355 -35.619 1.00 86.75 66 GLY A O 1
ATOM 502 N N . PHE A 1 67 ? -8.024 3.080 -35.927 1.00 89.75 67 PHE A N 1
ATOM 503 C CA . PHE A 1 67 ? -7.699 4.498 -35.729 1.00 89.75 67 PHE A CA 1
ATOM 504 C C . PHE A 1 67 ? -7.476 4.803 -34.242 1.00 89.75 67 PHE A C 1
ATOM 506 O O . PHE A 1 67 ? -8.327 4.457 -33.418 1.00 89.75 67 PHE A O 1
ATOM 513 N N . LEU A 1 68 ? -6.369 5.483 -33.927 1.00 89.44 68 LEU A N 1
ATOM 514 C CA . LEU A 1 68 ? -5.992 5.913 -32.580 1.00 89.44 68 LEU A CA 1
ATOM 515 C C . LEU A 1 68 ? -6.264 7.410 -32.396 1.00 89.44 68 LEU A C 1
ATOM 517 O O . LEU A 1 68 ? -5.667 8.247 -33.071 1.00 89.44 68 LEU A O 1
ATOM 521 N N . LEU A 1 69 ? -7.114 7.771 -31.442 1.00 89.69 69 LEU A N 1
ATOM 522 C CA . LEU A 1 69 ? -7.389 9.158 -31.077 1.00 89.69 69 LEU A CA 1
ATOM 523 C C . LEU A 1 69 ? -6.807 9.474 -29.700 1.00 89.69 69 LEU A C 1
ATOM 525 O O . LEU A 1 69 ? -7.221 8.887 -28.706 1.00 89.69 69 LEU A O 1
ATOM 529 N N . LEU A 1 70 ? -5.892 10.438 -29.631 1.00 86.06 70 LEU A N 1
ATOM 530 C CA . LEU A 1 70 ? -5.359 10.944 -28.365 1.00 86.06 70 LEU A CA 1
ATOM 531 C C . LEU A 1 70 ? -6.210 12.108 -27.878 1.00 86.06 70 LEU A C 1
ATOM 533 O O . LEU A 1 70 ? -6.376 13.093 -28.593 1.00 86.06 70 LEU A O 1
ATOM 537 N N . VAL A 1 71 ? -6.734 12.002 -26.670 1.00 86.75 71 VAL A N 1
ATOM 538 C CA . VAL A 1 71 ? -7.644 12.964 -26.066 1.00 86.75 71 VAL A CA 1
ATOM 539 C C . VAL A 1 71 ? -6.947 13.604 -24.868 1.00 86.75 71 VAL A C 1
ATOM 541 O O . VAL A 1 71 ? -6.612 12.933 -23.898 1.00 86.75 71 VAL A O 1
ATOM 544 N N . GLU A 1 72 ? -6.742 14.913 -24.945 1.00 84.44 72 GLU A N 1
ATOM 545 C CA . GLU A 1 72 ? -6.186 15.733 -23.869 1.00 84.44 72 GLU A CA 1
ATOM 546 C C . GLU A 1 72 ? -7.320 16.511 -23.206 1.00 84.44 72 GLU A C 1
ATOM 548 O O . GLU A 1 72 ? -8.070 17.219 -23.880 1.00 84.44 72 GLU A O 1
ATOM 553 N N . VAL A 1 73 ? -7.431 16.438 -21.889 1.00 81.81 73 VAL A N 1
ATOM 554 C CA . VAL A 1 73 ? -8.423 17.154 -21.095 1.00 81.81 73 VAL A CA 1
ATOM 555 C C . VAL A 1 73 ? -7.757 18.341 -20.411 1.00 81.81 73 VAL A C 1
ATOM 557 O O . VAL A 1 73 ? -6.698 18.250 -19.783 1.00 81.81 73 VAL A O 1
ATOM 560 N N . LYS A 1 74 ? -8.375 19.518 -20.516 1.00 81.62 74 LYS A N 1
ATOM 561 C CA . LYS A 1 74 ? -7.925 20.703 -19.776 1.00 81.62 74 LYS A CA 1
ATOM 562 C C . LYS A 1 74 ? -9.099 21.356 -19.063 1.00 81.62 74 LYS A C 1
ATOM 564 O O . LYS A 1 74 ? -9.909 22.050 -19.665 1.00 81.62 74 LYS A O 1
ATOM 569 N N . ALA A 1 75 ? -9.134 21.147 -17.749 1.00 68.50 75 ALA A N 1
ATOM 570 C CA . ALA A 1 75 ? -10.065 21.782 -16.822 1.00 68.50 75 ALA A CA 1
ATOM 571 C C . ALA A 1 75 ? -9.432 22.978 -16.081 1.00 68.50 75 ALA A C 1
ATOM 573 O O . ALA A 1 75 ? -8.198 23.063 -15.941 1.00 68.50 75 ALA A O 1
ATOM 574 N N . GLY A 1 76 ? -10.284 23.885 -15.588 1.00 65.69 76 GLY A N 1
ATOM 575 C CA . GLY A 1 76 ? -9.898 25.119 -14.885 1.00 65.69 76 GLY A CA 1
ATOM 576 C C . GLY A 1 76 ? -9.701 26.347 -15.791 1.00 65.69 76 GLY A C 1
ATOM 577 O O . GLY A 1 76 ? -10.174 26.381 -16.924 1.00 65.69 76 GLY A O 1
ATOM 578 N N . SER A 1 77 ? -9.015 27.383 -15.288 1.00 58.81 77 SER A N 1
ATOM 579 C CA . SER A 1 77 ? -8.809 28.654 -16.002 1.00 58.81 77 SER A CA 1
ATOM 580 C C . SER A 1 77 ? -7.848 28.510 -17.191 1.00 58.81 77 SER A C 1
ATOM 582 O O . SER A 1 77 ? -6.624 28.551 -17.051 1.00 58.81 77 SER A O 1
ATOM 584 N N . VAL A 1 78 ? -8.416 28.363 -18.387 1.00 62.66 78 VAL A N 1
ATOM 585 C CA . VAL A 1 78 ? -7.707 28.482 -19.669 1.00 62.66 78 VAL A CA 1
ATOM 586 C C . VAL A 1 78 ? -7.871 29.915 -20.170 1.00 62.66 78 VAL A C 1
ATOM 588 O O . VAL A 1 78 ? -8.982 30.442 -20.183 1.00 62.66 78 VAL A O 1
ATOM 591 N N . GLN A 1 79 ? -6.768 30.563 -20.549 1.00 63.25 79 GLN A N 1
ATOM 592 C CA . GLN A 1 79 ? -6.802 31.873 -21.197 1.00 63.25 79 GLN A CA 1
ATOM 593 C C . GLN A 1 79 ? -6.622 31.691 -22.704 1.00 63.25 79 GLN A C 1
ATOM 595 O O . GLN A 1 79 ? -5.717 30.978 -23.151 1.00 63.25 79 GLN A O 1
ATOM 600 N N . GLN A 1 80 ? -7.501 32.326 -23.473 1.00 61.94 80 GLN A N 1
ATOM 601 C CA . GLN A 1 80 ? -7.425 32.381 -24.925 1.00 61.94 80 GLN A CA 1
ATOM 602 C C . GLN A 1 80 ? -6.706 33.669 -25.338 1.00 61.94 80 GLN A C 1
ATOM 604 O O . GLN A 1 80 ? -7.105 34.758 -24.933 1.00 61.94 80 GLN A O 1
ATOM 609 N N . ASP A 1 81 ? -5.656 33.520 -26.139 1.00 62.62 81 ASP A N 1
ATOM 610 C CA . ASP A 1 81 ? -5.003 34.597 -26.886 1.00 62.62 81 ASP A CA 1
ATOM 611 C C . ASP A 1 81 ? -5.339 34.427 -28.382 1.00 62.62 81 ASP A C 1
ATOM 613 O O . ASP A 1 81 ? -5.723 33.328 -28.800 1.00 62.62 81 ASP A O 1
ATOM 617 N N . GLU A 1 82 ? -5.193 35.470 -29.207 1.00 53.97 82 GLU A N 1
ATOM 618 C CA . GLU A 1 82 ? -5.626 35.513 -30.623 1.00 53.97 82 GLU A CA 1
ATOM 619 C C . GLU A 1 82 ? -5.067 34.356 -31.482 1.00 53.97 82 GLU A C 1
ATOM 621 O O . GLU A 1 82 ? -5.617 34.017 -32.533 1.00 53.97 82 GLU A O 1
ATOM 626 N N . HIS A 1 83 ? -4.000 33.691 -31.021 1.00 55.66 83 HIS A N 1
ATOM 627 C CA . HIS A 1 83 ? -3.348 32.584 -31.724 1.00 55.66 83 HIS A CA 1
ATOM 628 C C . HIS A 1 83 ? -3.114 31.312 -30.888 1.00 55.66 83 HIS A C 1
ATOM 630 O O . HIS A 1 83 ? -2.619 30.322 -31.440 1.00 55.66 83 HIS A O 1
ATOM 636 N N . ARG A 1 84 ? -3.405 31.299 -29.575 1.00 62.00 84 ARG A N 1
ATOM 637 C CA . ARG A 1 84 ? -2.991 30.211 -28.659 1.00 62.00 84 ARG A CA 1
ATOM 638 C C . ARG A 1 84 ? -3.967 29.996 -27.502 1.00 62.00 84 ARG A C 1
ATOM 640 O O . ARG A 1 84 ? -4.563 30.937 -26.992 1.00 62.00 84 ARG A O 1
ATOM 647 N N . LEU A 1 85 ? -4.048 28.751 -27.031 1.00 63.75 85 LEU A N 1
ATOM 648 C CA . LEU A 1 85 ? -4.629 28.424 -25.726 1.00 63.75 85 LEU A CA 1
ATOM 649 C C . LEU A 1 85 ? -3.499 28.267 -24.711 1.00 63.75 85 LEU A C 1
ATOM 651 O O . LEU A 1 85 ? -2.578 27.467 -24.915 1.00 63.75 85 LEU A O 1
ATOM 655 N N . VAL A 1 86 ? -3.568 29.038 -23.628 1.00 62.22 86 VAL A N 1
ATOM 656 C CA . VAL A 1 86 ? -2.502 29.136 -22.632 1.00 62.22 86 VAL A CA 1
ATOM 657 C C . VAL A 1 86 ? -3.035 28.780 -21.246 1.00 62.22 86 VAL A C 1
ATOM 659 O O . VAL A 1 86 ? -4.041 29.327 -20.790 1.00 62.22 86 VAL A O 1
ATOM 662 N N . LYS A 1 87 ? -2.334 27.882 -20.542 1.00 60.59 87 LYS A N 1
ATOM 663 C CA . LYS A 1 87 ? -2.615 27.553 -19.134 1.00 60.59 87 LYS A CA 1
ATOM 664 C C . LYS A 1 87 ? -1.525 28.137 -18.234 1.00 60.59 87 LYS A C 1
ATOM 666 O O . LYS A 1 87 ? -0.351 27.788 -18.378 1.00 60.59 87 LYS A O 1
ATOM 671 N N . ARG A 1 88 ? -1.909 29.019 -17.306 1.00 57.62 88 ARG A N 1
ATOM 672 C CA . ARG A 1 88 ? -1.019 29.575 -16.272 1.00 57.62 88 ARG A CA 1
ATOM 673 C C . ARG A 1 88 ? -1.191 28.775 -14.981 1.00 57.62 88 ARG A C 1
ATOM 675 O O . ARG A 1 88 ? -2.300 28.667 -14.468 1.00 57.62 88 ARG A O 1
ATOM 682 N N . TYR A 1 89 ? -0.106 28.194 -14.479 1.00 45.97 89 TYR A N 1
ATOM 683 C CA . TYR A 1 89 ? -0.082 27.553 -13.162 1.00 45.97 89 TYR A CA 1
ATOM 684 C C . TYR A 1 89 ? 0.302 28.606 -12.117 1.00 45.97 89 TYR A C 1
ATOM 686 O O . TYR A 1 89 ? 1.139 29.463 -12.397 1.00 45.97 89 TYR A O 1
ATOM 694 N N . GLY A 1 90 ? -0.323 28.573 -10.937 1.00 41.34 90 GLY A N 1
ATOM 695 C CA . GLY A 1 90 ? -0.048 29.546 -9.878 1.00 41.34 90 GLY A CA 1
ATOM 696 C C . GLY A 1 90 ? 1.439 29.567 -9.516 1.00 41.34 90 GLY A C 1
ATOM 697 O O . GLY A 1 90 ? 1.946 28.579 -8.994 1.00 41.34 90 GLY A O 1
ATOM 698 N N . GLY A 1 91 ? 2.119 30.681 -9.815 1.00 40.91 91 GLY A N 1
ATOM 699 C CA . GLY A 1 91 ? 3.502 30.951 -9.401 1.00 40.91 91 GLY A CA 1
ATOM 700 C C . GLY A 1 91 ? 4.536 31.224 -10.505 1.00 40.91 91 GLY A C 1
ATOM 701 O O . GLY A 1 91 ? 5.669 31.531 -10.156 1.00 40.91 91 GLY A O 1
ATOM 702 N N . GLY A 1 92 ? 4.201 31.153 -11.802 1.00 39.75 92 GLY A N 1
ATOM 703 C CA . GLY A 1 92 ? 5.143 31.465 -12.895 1.00 39.75 92 GLY A CA 1
ATOM 704 C C . GLY A 1 92 ? 4.530 32.330 -14.001 1.00 39.75 92 GLY A C 1
ATOM 705 O O . GLY A 1 92 ? 3.394 32.090 -14.406 1.00 39.75 92 GLY A O 1
ATOM 706 N N . ASP A 1 93 ? 5.281 33.326 -14.482 1.00 43.59 93 ASP A N 1
ATOM 707 C CA . ASP A 1 93 ? 4.805 34.370 -15.413 1.00 43.59 93 ASP A CA 1
ATOM 708 C C . ASP A 1 93 ? 4.710 33.909 -16.889 1.00 43.59 93 ASP A C 1
ATOM 710 O O . ASP A 1 93 ? 4.089 34.567 -17.723 1.00 43.59 93 ASP A O 1
ATOM 714 N N . GLU A 1 94 ? 5.252 32.733 -17.228 1.00 50.75 94 GLU A N 1
ATOM 715 C CA . GLU A 1 94 ? 5.164 32.151 -18.573 1.00 50.75 94 GLU A CA 1
ATOM 716 C C . GLU A 1 94 ? 4.071 31.074 -18.642 1.00 50.75 94 GLU A C 1
ATOM 718 O O . GLU A 1 94 ? 4.203 29.959 -18.131 1.00 50.75 94 GLU A O 1
ATOM 723 N N . GLY A 1 95 ? 2.949 31.396 -19.285 1.00 54.28 95 GLY A N 1
ATOM 724 C CA . GLY A 1 95 ? 1.891 30.420 -19.537 1.00 54.28 95 GLY A CA 1
ATOM 725 C C . GLY A 1 95 ? 2.304 29.354 -20.566 1.00 54.28 95 GLY A C 1
ATOM 726 O O . GLY A 1 95 ? 2.997 29.644 -21.540 1.00 54.28 95 GLY A O 1
ATOM 727 N N . LYS A 1 96 ? 1.853 28.104 -20.383 1.00 58.44 96 LYS A N 1
ATOM 728 C CA . LYS A 1 96 ? 2.169 26.987 -21.297 1.00 58.44 96 LYS A CA 1
ATOM 729 C C . LYS A 1 96 ? 1.203 26.935 -22.488 1.00 58.44 96 LYS A C 1
ATOM 731 O O . LYS A 1 96 ? -0.007 26.873 -22.283 1.00 58.44 96 LYS A O 1
ATOM 736 N N . ASP A 1 97 ? 1.748 26.897 -23.709 1.00 67.12 97 ASP A N 1
ATOM 737 C CA . ASP A 1 97 ? 1.006 26.699 -24.969 1.00 67.12 97 ASP A CA 1
ATOM 738 C C . ASP A 1 97 ? 0.551 25.236 -25.118 1.00 67.12 97 ASP A C 1
ATOM 740 O O . ASP A 1 97 ? 1.369 24.315 -25.262 1.00 67.12 97 ASP A O 1
ATOM 744 N N . ILE A 1 98 ? -0.768 25.040 -25.098 1.00 67.06 98 ILE A N 1
ATOM 745 C CA . ILE A 1 98 ? -1.428 23.730 -25.161 1.00 67.06 98 ILE A CA 1
ATOM 746 C C . ILE A 1 98 ? -1.264 23.085 -26.550 1.00 67.06 98 ILE A C 1
ATOM 748 O O . ILE A 1 98 ? -1.046 21.877 -26.659 1.00 67.06 98 ILE A O 1
ATOM 752 N N . GLY A 1 99 ? -1.282 23.872 -27.626 1.00 63.25 99 GLY A N 1
ATOM 753 C CA . GLY A 1 99 ? -1.102 23.372 -28.991 1.00 63.25 99 GLY A CA 1
ATOM 754 C C . GLY A 1 99 ? 0.317 22.890 -29.262 1.00 63.25 99 GLY A C 1
ATOM 755 O O . GLY A 1 99 ? 0.523 21.859 -29.907 1.00 63.25 99 GLY A O 1
ATOM 756 N N . ALA A 1 100 ? 1.315 23.583 -28.717 1.00 65.19 100 ALA A N 1
ATOM 757 C CA . ALA A 1 100 ? 2.698 23.125 -28.779 1.00 65.19 100 ALA A CA 1
ATOM 758 C C . ALA A 1 100 ? 2.910 21.812 -28.002 1.00 65.19 100 ALA A C 1
ATOM 760 O O . ALA A 1 100 ? 3.726 20.989 -28.418 1.00 65.19 100 ALA A O 1
ATOM 761 N N . GLN A 1 101 ? 2.184 21.597 -26.901 1.00 64.94 101 GLN A N 1
ATOM 762 C CA . GLN A 1 101 ? 2.212 20.344 -26.139 1.00 64.94 101 GLN A CA 1
ATOM 763 C C . GLN A 1 101 ? 1.592 19.183 -26.923 1.00 64.94 101 GLN A C 1
ATOM 765 O O . GLN A 1 101 ? 2.254 18.160 -27.101 1.00 64.94 101 GLN A O 1
ATOM 770 N N . LEU A 1 102 ? 0.394 19.374 -27.475 1.00 67.19 102 LEU A N 1
ATOM 771 C CA . LEU A 1 102 ? -0.310 18.356 -28.261 1.00 67.19 102 LEU A CA 1
ATOM 772 C C . LEU A 1 102 ? 0.484 17.901 -29.494 1.00 67.19 102 LEU A C 1
ATOM 774 O O . LEU A 1 102 ? 0.608 16.703 -29.743 1.00 67.19 102 LEU A O 1
ATOM 778 N N . ARG A 1 103 ? 1.112 18.832 -30.227 1.00 69.19 103 ARG A N 1
ATOM 779 C CA . ARG A 1 103 ? 1.973 18.479 -31.373 1.00 69.19 103 ARG A CA 1
ATOM 780 C C . ARG A 1 103 ? 3.192 17.652 -30.962 1.00 69.19 103 ARG A C 1
ATOM 782 O O . ARG A 1 103 ? 3.580 16.738 -31.683 1.00 69.19 103 ARG A O 1
ATOM 789 N N . ARG A 1 104 ? 3.803 17.955 -29.809 1.00 66.69 104 ARG A N 1
ATOM 790 C CA . ARG A 1 104 ? 4.953 17.187 -29.296 1.00 66.69 104 ARG A CA 1
ATOM 791 C C . ARG A 1 104 ? 4.558 15.760 -28.933 1.00 66.69 104 ARG A C 1
ATOM 793 O O . ARG A 1 104 ? 5.266 14.836 -29.320 1.00 66.69 104 ARG A O 1
ATOM 800 N N . MET A 1 105 ? 3.435 15.607 -28.239 1.00 68.06 105 MET A N 1
ATOM 801 C CA . MET A 1 105 ? 2.864 14.309 -27.880 1.00 68.06 105 MET A CA 1
ATOM 802 C C . MET A 1 105 ? 2.546 13.474 -29.126 1.00 68.06 105 MET A C 1
ATOM 804 O O . MET A 1 105 ? 2.981 12.330 -29.235 1.00 68.06 105 MET A O 1
ATOM 808 N N . HIS A 1 106 ? 1.869 14.073 -30.108 1.00 73.62 106 HIS A N 1
ATOM 809 C CA . HIS A 1 106 ? 1.516 13.412 -31.365 1.00 73.62 106 HIS A CA 1
ATOM 810 C C . HIS A 1 106 ? 2.744 12.899 -32.128 1.00 73.62 106 HIS A C 1
ATOM 812 O O . HIS A 1 106 ? 2.809 11.720 -32.474 1.00 73.62 106 HIS A O 1
ATOM 818 N N . SER A 1 107 ? 3.766 13.742 -32.320 1.00 68.25 107 SER A N 1
ATOM 819 C CA . SER A 1 107 ? 5.012 13.333 -32.984 1.00 68.25 107 SER A CA 1
ATOM 820 C C . SER A 1 107 ? 5.761 12.227 -32.231 1.00 68.25 107 SER A C 1
ATOM 822 O O . SER A 1 107 ? 6.328 11.335 -32.862 1.00 68.25 107 SER A O 1
ATOM 824 N N . ALA A 1 108 ? 5.776 12.273 -30.898 1.00 67.19 108 ALA A N 1
ATOM 825 C CA . ALA A 1 108 ? 6.434 11.264 -30.074 1.00 67.19 108 ALA A CA 1
ATOM 826 C C . ALA A 1 108 ? 5.766 9.891 -30.218 1.00 67.19 108 ALA A C 1
ATOM 828 O O . ALA A 1 108 ? 6.455 8.891 -30.436 1.00 67.19 108 ALA A O 1
ATOM 829 N N . LEU A 1 109 ? 4.434 9.845 -30.162 1.00 72.56 109 LEU A N 1
ATOM 830 C CA . LEU A 1 109 ? 3.697 8.593 -30.289 1.00 72.56 109 LEU A CA 1
ATOM 831 C C . LEU A 1 109 ? 3.798 8.004 -31.699 1.00 72.56 109 LEU A C 1
ATOM 833 O O . LEU A 1 109 ? 4.026 6.805 -31.842 1.00 72.56 109 LEU A O 1
ATOM 837 N N . LEU A 1 110 ? 3.729 8.842 -32.738 1.00 75.19 110 LEU A N 1
ATOM 838 C CA . LEU A 1 110 ? 3.946 8.402 -34.120 1.00 75.19 110 LEU A CA 1
ATOM 839 C C . LEU A 1 110 ? 5.319 7.749 -34.316 1.00 75.19 110 LEU A C 1
ATOM 841 O O . LEU A 1 110 ? 5.424 6.730 -34.999 1.00 75.19 110 LEU A O 1
ATOM 845 N N . SER A 1 111 ? 6.370 8.295 -33.695 1.00 71.19 111 SER A N 1
ATOM 846 C CA . SER A 1 111 ? 7.701 7.677 -33.737 1.00 71.19 111 SER A CA 1
ATOM 847 C C . SER A 1 111 ? 7.690 6.283 -33.108 1.00 71.19 111 SER A C 1
ATOM 849 O O . SER A 1 111 ? 8.238 5.348 -33.681 1.00 71.19 111 SER A O 1
ATOM 851 N N . ARG A 1 112 ? 7.019 6.116 -31.963 1.00 70.56 112 ARG A N 1
ATOM 852 C CA . ARG A 1 112 ? 6.951 4.831 -31.254 1.00 70.56 112 ARG A CA 1
ATOM 853 C C . ARG A 1 112 ? 6.147 3.778 -32.011 1.00 70.56 112 ARG A C 1
ATOM 855 O O . ARG A 1 112 ? 6.570 2.627 -32.068 1.00 70.56 112 ARG A O 1
ATOM 862 N N . LEU A 1 113 ? 5.030 4.172 -32.620 1.00 77.38 113 LEU A N 1
ATOM 863 C CA . LEU A 1 113 ? 4.250 3.294 -33.494 1.00 77.38 113 LEU A CA 1
ATOM 864 C C . LEU A 1 113 ? 5.093 2.837 -34.688 1.00 77.38 113 LEU A C 1
ATOM 866 O O . LEU A 1 113 ? 5.123 1.652 -35.014 1.00 77.38 113 LEU A O 1
ATOM 870 N N . LYS A 1 114 ? 5.864 3.751 -35.291 1.00 77.75 114 LYS A N 1
ATOM 871 C CA . LYS A 1 114 ? 6.782 3.419 -36.386 1.00 77.75 114 LYS A CA 1
ATOM 872 C C . LYS A 1 114 ? 7.861 2.417 -35.965 1.00 77.75 114 LYS A C 1
ATOM 874 O O . LYS A 1 114 ? 8.134 1.492 -36.735 1.00 77.75 114 LYS A O 1
ATOM 879 N N . ASP A 1 115 ? 8.447 2.590 -34.781 1.00 71.19 115 ASP A N 1
ATOM 880 C CA . ASP A 1 115 ? 9.466 1.688 -34.222 1.00 71.19 115 ASP A CA 1
ATOM 881 C C . ASP A 1 115 ? 8.893 0.299 -33.906 1.00 71.19 115 ASP A C 1
ATOM 883 O O . ASP A 1 115 ? 9.580 -0.706 -34.062 1.00 71.19 115 ASP A O 1
ATOM 887 N N . ALA A 1 116 ? 7.616 0.231 -33.522 1.00 68.06 116 ALA A N 1
ATOM 888 C CA . ALA A 1 116 ? 6.887 -1.014 -33.284 1.00 68.06 116 ALA A CA 1
ATOM 889 C C . ALA A 1 116 ? 6.342 -1.676 -34.566 1.00 68.06 116 ALA A C 1
ATOM 891 O O . ALA A 1 116 ? 5.633 -2.676 -34.491 1.00 68.06 116 ALA A O 1
ATOM 892 N N . GLY A 1 117 ? 6.643 -1.129 -35.749 1.00 79.50 117 GLY A N 1
ATOM 893 C CA . GLY A 1 117 ? 6.148 -1.660 -37.022 1.00 79.50 117 GLY A CA 1
ATOM 894 C C . GLY A 1 117 ? 4.670 -1.361 -37.310 1.00 79.50 117 GLY A C 1
ATOM 895 O O . GLY A 1 117 ? 4.120 -1.915 -38.255 1.00 79.50 117 GLY A O 1
ATOM 896 N N . LEU A 1 118 ? 4.039 -0.458 -36.554 1.00 83.44 118 LEU A N 1
ATOM 897 C CA . LEU A 1 118 ? 2.644 -0.016 -36.693 1.00 83.44 118 LEU A CA 1
ATOM 898 C C . LEU A 1 118 ? 2.537 1.252 -37.558 1.00 83.44 118 LEU A C 1
ATOM 900 O O . LEU A 1 118 ? 1.951 2.257 -37.160 1.00 83.44 118 LEU A O 1
ATOM 904 N N . ARG A 1 119 ? 3.157 1.238 -38.742 1.00 78.88 119 ARG A N 1
ATOM 905 C CA . ARG A 1 119 ? 3.265 2.427 -39.617 1.00 78.88 119 ARG A CA 1
ATOM 906 C C . ARG A 1 119 ? 1.942 2.846 -40.255 1.00 78.88 119 ARG A C 1
ATOM 908 O O . ARG A 1 119 ? 1.795 4.011 -40.609 1.00 78.88 119 ARG A O 1
ATOM 915 N N . ASP A 1 120 ? 1.015 1.904 -40.369 1.00 80.56 120 ASP A N 1
ATOM 916 C CA . ASP A 1 120 ? -0.280 2.094 -41.024 1.00 80.56 120 ASP A CA 1
ATOM 917 C C . ASP A 1 120 ? -1.373 2.560 -40.044 1.00 80.56 120 ASP A C 1
ATOM 919 O O . ASP A 1 120 ? -2.489 2.877 -40.454 1.00 80.56 120 ASP A O 1
ATOM 923 N N . VAL A 1 121 ? -1.050 2.660 -38.746 1.00 85.19 121 VAL A N 1
ATOM 924 C CA . VAL A 1 121 ? -1.959 3.211 -37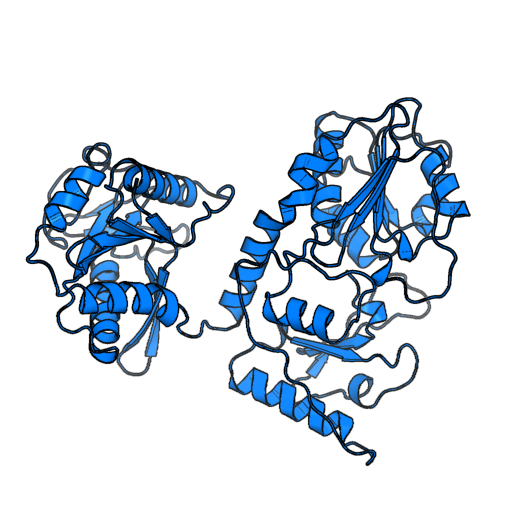.733 1.00 85.19 121 VAL A CA 1
ATOM 925 C C . VAL A 1 121 ? -2.083 4.719 -37.925 1.00 85.19 121 VAL A C 1
ATOM 927 O O . VAL A 1 121 ? -1.113 5.473 -37.811 1.00 85.19 121 VAL A O 1
ATOM 930 N N . ARG A 1 122 ? -3.310 5.180 -38.167 1.00 85.94 122 ARG A N 1
ATOM 931 C CA . ARG A 1 122 ? -3.630 6.610 -38.208 1.00 85.94 122 ARG A CA 1
ATOM 932 C C . ARG A 1 122 ? -3.854 7.143 -36.797 1.00 85.94 122 ARG A C 1
ATOM 934 O O . ARG A 1 122 ? -4.590 6.543 -36.017 1.00 85.94 122 ARG A O 1
ATOM 941 N N . VAL A 1 123 ? -3.239 8.290 -36.500 1.00 85.12 123 VAL A N 1
ATOM 942 C CA . VAL A 1 123 ? -3.301 8.934 -35.180 1.00 85.12 123 VAL A CA 1
ATOM 943 C C . VAL A 1 123 ? -3.891 10.336 -35.281 1.00 85.12 123 VAL A C 1
ATOM 945 O O . VAL A 1 123 ? -3.317 11.203 -35.947 1.00 85.12 123 VAL A O 1
ATOM 948 N N . GLY A 1 124 ? -4.996 10.574 -34.576 1.00 85.00 124 GLY A N 1
ATOM 949 C CA . GLY A 1 124 ? -5.597 11.892 -34.374 1.00 85.00 124 GLY A CA 1
ATOM 950 C C . GLY A 1 124 ? -5.341 12.459 -32.975 1.00 85.00 124 GLY A C 1
ATOM 951 O O . GLY A 1 124 ? -4.939 11.741 -32.060 1.00 85.00 124 GLY A O 1
ATOM 952 N N . THR A 1 125 ? -5.627 13.749 -32.794 1.00 84.06 125 THR A N 1
ATOM 953 C CA . THR A 1 125 ? -5.619 14.416 -31.480 1.00 84.06 125 THR A CA 1
ATOM 954 C C . THR A 1 125 ? -6.903 15.207 -31.257 1.00 84.06 125 THR A C 1
ATOM 956 O O . THR A 1 125 ? -7.365 15.880 -32.179 1.00 84.06 125 THR A O 1
ATOM 959 N N . LEU A 1 126 ? -7.419 15.197 -30.032 1.00 87.19 126 LEU A N 1
ATOM 960 C CA . LEU A 1 126 ? -8.599 15.931 -29.595 1.00 87.19 126 LEU A CA 1
ATOM 961 C C . LEU A 1 126 ? -8.308 16.638 -28.268 1.00 87.19 126 LEU A C 1
ATOM 963 O O . LEU A 1 126 ? -7.916 16.002 -27.298 1.00 87.19 126 LEU A O 1
ATOM 967 N N . LEU A 1 127 ? -8.524 17.946 -28.207 1.00 86.19 127 LEU A N 1
ATOM 968 C CA . LEU A 1 127 ? -8.515 18.706 -26.961 1.00 86.19 127 LEU A CA 1
ATOM 969 C C . LEU A 1 127 ? -9.944 18.814 -26.427 1.00 86.19 127 LEU A C 1
ATOM 971 O O . LEU A 1 127 ? -10.831 19.257 -27.151 1.00 86.19 127 LEU A O 1
ATOM 975 N N . VAL A 1 128 ? -10.170 18.466 -25.165 1.00 87.88 128 VAL A N 1
ATOM 976 C CA . VAL A 1 128 ? -11.468 18.595 -24.499 1.00 87.88 128 VAL A CA 1
ATOM 977 C C . VAL A 1 128 ? -11.374 19.646 -23.400 1.00 87.88 128 VAL A C 1
ATOM 979 O O . VAL A 1 128 ? -10.569 19.541 -22.472 1.00 87.88 128 VAL A O 1
ATOM 982 N N . LEU A 1 129 ? -12.212 20.674 -23.513 1.00 86.44 129 LEU A N 1
ATOM 983 C CA . LEU A 1 129 ? -12.323 21.790 -22.579 1.00 86.44 129 LEU A CA 1
ATOM 984 C C . LEU A 1 129 ? -13.702 21.747 -21.900 1.00 86.44 129 LEU A C 1
ATOM 986 O O . LEU A 1 129 ? -14.603 22.481 -22.304 1.00 86.44 129 LEU A O 1
ATOM 990 N N . PRO A 1 130 ? -13.903 20.898 -20.877 1.00 78.94 130 PRO A N 1
ATOM 991 C CA . PRO A 1 130 ? -15.234 20.657 -20.313 1.00 78.94 130 PRO A CA 1
ATOM 992 C C . PRO A 1 130 ? -15.834 21.883 -19.605 1.00 78.94 130 PRO A C 1
ATOM 994 O O . PRO A 1 130 ? -17.051 21.986 -19.488 1.00 78.94 130 PRO A O 1
ATOM 997 N N . ASP A 1 131 ? -14.996 22.827 -19.164 1.00 79.19 131 ASP A N 1
ATOM 998 C CA . ASP A 1 131 ? -15.414 24.020 -18.411 1.00 79.19 131 ASP A CA 1
ATOM 999 C C . ASP A 1 131 ? -15.325 25.328 -19.214 1.00 79.19 131 ASP A C 1
ATOM 1001 O O . ASP A 1 131 ? -15.652 26.395 -18.692 1.00 79.19 131 ASP A O 1
ATOM 1005 N N . HIS A 1 132 ? -14.858 25.287 -20.465 1.00 78.75 132 HIS A N 1
ATOM 1006 C CA . HIS A 1 132 ? -14.574 26.492 -21.242 1.00 78.75 132 HIS A CA 1
ATOM 1007 C C . HIS A 1 132 ? -15.239 26.440 -22.613 1.00 78.75 132 HIS A C 1
ATOM 1009 O O . HIS A 1 132 ? -15.161 25.426 -23.298 1.00 78.75 132 HIS A O 1
ATOM 1015 N N . ARG A 1 133 ? -15.881 27.539 -23.020 1.00 80.00 133 ARG A N 1
ATOM 1016 C CA . ARG A 1 133 ? -16.416 27.722 -24.376 1.00 80.00 133 ARG A CA 1
ATOM 1017 C C . ARG A 1 133 ? -15.431 28.533 -25.196 1.00 80.00 133 ARG A C 1
ATOM 1019 O O . ARG A 1 133 ? -14.963 29.564 -24.718 1.00 80.00 133 ARG A O 1
ATOM 1026 N N . LEU A 1 134 ? -15.152 28.095 -26.416 1.00 72.44 134 LEU A N 1
ATOM 1027 C CA . LEU A 1 134 ? -14.313 28.862 -27.329 1.00 72.44 134 LEU A CA 1
ATOM 1028 C C . LEU A 1 134 ? -15.122 30.010 -27.931 1.00 72.44 134 LEU A C 1
ATOM 1030 O O . LEU A 1 134 ? -16.245 29.818 -28.394 1.00 72.44 134 LEU A O 1
ATOM 1034 N N . THR A 1 135 ? -14.544 31.207 -27.957 1.00 67.81 135 THR A N 1
ATOM 1035 C CA . THR A 1 135 ? -15.176 32.388 -28.571 1.00 67.81 135 THR A CA 1
ATOM 1036 C C . THR A 1 135 ? -14.749 32.597 -30.025 1.00 67.81 135 THR A C 1
ATOM 1038 O O . THR A 1 135 ? -15.420 33.315 -30.762 1.00 67.81 135 THR A O 1
ATOM 1041 N N . ALA A 1 136 ? -13.666 31.942 -30.457 1.00 63.81 136 ALA A N 1
ATOM 1042 C CA . ALA A 1 136 ? -13.165 31.949 -31.830 1.00 63.81 136 ALA A CA 1
ATOM 1043 C C . ALA A 1 136 ? -12.373 30.660 -32.140 1.00 63.81 136 ALA A C 1
ATOM 1045 O O . ALA A 1 136 ? -11.839 30.043 -31.211 1.00 63.81 136 ALA A O 1
ATOM 1046 N N . PRO A 1 137 ? -12.252 30.250 -33.420 1.00 60.88 137 PRO A N 1
ATOM 1047 C CA . PRO A 1 137 ? -11.384 29.144 -33.820 1.00 60.88 137 PRO A CA 1
ATOM 1048 C C . PRO A 1 137 ? -9.923 29.424 -33.451 1.00 60.88 137 PRO A C 1
ATOM 1050 O O . PRO A 1 137 ? -9.400 30.501 -33.729 1.00 60.88 137 PRO A O 1
ATOM 1053 N N . VAL A 1 138 ? -9.238 28.445 -32.858 1.00 59.84 138 VAL A N 1
ATOM 1054 C CA . VAL A 1 138 ? -7.825 28.581 -32.481 1.00 59.84 138 VAL A CA 1
ATOM 1055 C C . VAL A 1 138 ? -6.948 28.055 -33.616 1.00 59.84 138 VAL A C 1
ATOM 1057 O O . VAL A 1 138 ? -6.893 26.852 -33.843 1.00 59.84 138 VAL A O 1
ATOM 1060 N N . LEU A 1 139 ? -6.217 28.948 -34.294 1.00 49.34 139 LEU A N 1
ATOM 1061 C CA . LEU A 1 139 ? -5.354 28.646 -35.454 1.00 49.34 139 LEU A CA 1
ATOM 1062 C C . LEU A 1 139 ? -4.312 27.532 -35.215 1.00 49.34 139 LEU A C 1
ATOM 1064 O O . LEU A 1 139 ? -3.876 26.877 -36.157 1.00 49.34 139 LEU A O 1
ATOM 1068 N N . ALA A 1 140 ? -3.900 27.312 -33.961 1.00 49.56 140 ALA A N 1
ATOM 1069 C CA . ALA A 1 140 ? -2.928 26.286 -33.577 1.00 49.56 140 ALA A CA 1
ATOM 1070 C C . ALA A 1 140 ? -3.481 24.844 -33.598 1.00 49.56 140 ALA A C 1
ATOM 1072 O O . ALA A 1 140 ? -2.701 23.900 -33.416 1.00 49.56 140 ALA A O 1
ATOM 1073 N N . HIS A 1 141 ? -4.791 24.679 -33.807 1.00 51.41 141 HIS A N 1
ATOM 1074 C CA . HIS A 1 141 ? -5.503 23.405 -33.857 1.00 51.41 141 HIS A CA 1
ATOM 1075 C C . HIS A 1 141 ? -6.358 23.342 -35.127 1.00 51.41 141 HIS A C 1
ATOM 1077 O O . HIS A 1 141 ? -6.943 24.343 -35.537 1.00 51.41 141 HIS A O 1
ATOM 1083 N N . ALA A 1 142 ? -6.481 22.165 -35.746 1.00 52.00 142 ALA A N 1
ATOM 1084 C CA . ALA A 1 142 ? -7.543 21.972 -36.729 1.00 52.00 142 ALA A CA 1
ATOM 1085 C C . ALA A 1 142 ? -8.903 22.190 -36.020 1.00 52.00 142 ALA A C 1
ATOM 1087 O O . ALA A 1 142 ? -9.050 21.707 -34.894 1.00 52.00 142 ALA A O 1
ATOM 1088 N N . PRO A 1 143 ? -9.901 22.868 -36.626 1.00 46.50 143 PRO A N 1
ATOM 1089 C CA . PRO A 1 143 ? -11.218 23.119 -36.009 1.00 46.50 143 PRO A CA 1
ATOM 1090 C C . PRO A 1 143 ? -11.944 21.847 -35.538 1.00 46.50 143 PRO A C 1
ATOM 1092 O O . PRO A 1 143 ? -12.854 21.882 -34.713 1.00 46.50 143 PRO A O 1
ATOM 1095 N N . GLU A 1 144 ? -11.535 20.700 -36.069 1.00 55.81 144 GLU A N 1
ATOM 1096 C CA . GLU A 1 144 ? -12.039 19.373 -35.734 1.00 55.81 144 GLU A CA 1
ATOM 1097 C C . GLU A 1 144 ? -11.463 18.805 -34.426 1.00 55.81 144 GLU A C 1
ATOM 1099 O O . GLU A 1 144 ? -12.095 17.951 -33.806 1.00 55.81 144 GLU A O 1
ATOM 1104 N N . GLY A 1 145 ? -10.315 19.323 -33.980 1.00 72.19 145 GLY A N 1
ATOM 1105 C CA . GLY A 1 145 ? -9.515 18.818 -32.863 1.00 72.19 145 GLY A CA 1
ATOM 1106 C C . GLY A 1 145 ? -9.759 19.495 -31.514 1.00 72.19 145 GLY A C 1
ATOM 1107 O O . GLY A 1 145 ? -8.924 19.336 -30.626 1.00 72.19 145 GLY A O 1
ATOM 1108 N N . VAL A 1 146 ? -10.855 20.244 -31.338 1.00 83.44 146 VAL A N 1
ATOM 1109 C CA . VAL A 1 146 ? -11.263 20.779 -30.026 1.00 83.44 146 VAL A CA 1
ATOM 1110 C C . VAL A 1 146 ? -12.755 20.541 -29.775 1.00 83.44 146 VAL A C 1
ATOM 1112 O O . VAL A 1 146 ? -13.589 20.831 -30.630 1.00 83.44 146 VAL A O 1
ATOM 1115 N N . VAL A 1 147 ? -13.089 20.030 -28.590 1.00 87.00 147 VAL A N 1
ATOM 1116 C CA . VAL A 1 147 ? -14.448 19.943 -28.041 1.00 87.00 147 VAL A CA 1
ATOM 1117 C C . VAL A 1 147 ? -14.498 20.829 -26.811 1.00 87.00 147 VAL A C 1
ATOM 1119 O O . VAL A 1 147 ? -13.835 20.564 -25.812 1.00 87.00 147 VAL A O 1
ATOM 1122 N N . ASP A 1 148 ? -15.266 21.902 -26.896 1.00 85.56 148 ASP A N 1
ATOM 1123 C CA . ASP A 1 148 ? -15.444 22.844 -25.802 1.00 85.56 148 ASP A CA 1
ATOM 1124 C C . ASP A 1 148 ? -16.657 22.467 -24.931 1.00 85.56 148 ASP A C 1
ATOM 1126 O O . ASP A 1 148 ? -17.342 21.470 -25.180 1.00 85.56 148 ASP A O 1
ATOM 1130 N N . ALA A 1 149 ? -16.960 23.272 -23.915 1.00 84.94 149 ALA A N 1
ATOM 1131 C CA . ALA A 1 149 ? -18.077 23.012 -23.010 1.00 84.94 149 ALA A CA 1
ATOM 1132 C C . ALA A 1 149 ? -19.448 22.985 -23.718 1.00 84.94 149 ALA A C 1
ATOM 1134 O O . ALA A 1 149 ? -20.393 22.395 -23.196 1.00 84.94 149 ALA A O 1
ATOM 1135 N N . ALA A 1 150 ? -19.590 23.616 -24.893 1.00 85.12 150 ALA A N 1
ATOM 1136 C CA . ALA A 1 150 ? -20.816 23.554 -25.689 1.00 85.12 150 ALA A CA 1
ATOM 1137 C C . ALA A 1 150 ? -20.931 22.224 -26.445 1.00 85.12 150 ALA A C 1
ATOM 1139 O O . ALA A 1 150 ? -22.026 21.675 -26.556 1.00 85.12 150 ALA A O 1
ATOM 1140 N N . GLY A 1 151 ? -19.805 21.716 -26.950 1.00 85.38 151 GLY A N 1
ATOM 1141 C CA . GLY A 1 151 ? -19.718 20.442 -27.662 1.00 85.38 151 GLY A CA 1
ATOM 1142 C C . GLY A 1 151 ? -19.602 19.210 -26.761 1.00 85.38 151 GLY A C 1
ATOM 1143 O O . GLY A 1 151 ? -19.787 18.098 -27.250 1.00 85.38 151 GLY A O 1
ATOM 1144 N N . PHE A 1 152 ? -19.310 19.377 -25.467 1.00 86.75 152 PHE A N 1
ATOM 1145 C CA . PHE A 1 152 ? -19.069 18.273 -24.531 1.00 86.75 152 PHE A CA 1
ATOM 1146 C C . PHE A 1 152 ? -20.200 17.225 -24.454 1.00 86.75 152 PHE A C 1
ATOM 1148 O O . PHE A 1 152 ? -19.880 16.036 -24.478 1.00 86.75 152 PHE A O 1
ATOM 1155 N N . PRO A 1 153 ? -21.503 17.587 -24.459 1.00 88.88 153 PRO A N 1
ATOM 1156 C CA . PRO A 1 153 ? -22.585 16.594 -24.498 1.00 88.88 153 PRO A CA 1
ATOM 1157 C C . PRO A 1 153 ? -22.546 15.668 -25.726 1.00 88.88 153 PRO A C 1
ATOM 1159 O O . PRO A 1 153 ? -23.039 14.547 -25.675 1.00 88.88 153 PRO A O 1
ATOM 1162 N N . GLU A 1 154 ? -21.927 16.115 -26.821 1.00 89.38 154 GLU A N 1
ATOM 1163 C CA . GLU A 1 154 ? -21.813 15.397 -28.095 1.00 89.38 154 GLU A CA 1
ATOM 1164 C C . GLU A 1 154 ? -20.432 14.742 -28.286 1.00 89.38 154 GLU A C 1
ATOM 1166 O O . GLU A 1 154 ? -20.083 14.319 -29.393 1.00 89.38 154 GLU A O 1
ATOM 1171 N N . LEU A 1 155 ? -19.626 14.655 -27.221 1.00 91.75 155 LEU A N 1
ATOM 1172 C CA . LEU A 1 155 ? -18.239 14.192 -27.270 1.00 91.75 155 LEU A CA 1
ATOM 1173 C C . LEU A 1 155 ? -18.098 12.822 -27.951 1.00 91.75 155 LEU A C 1
ATOM 1175 O O . LEU A 1 155 ? -17.299 12.677 -28.875 1.00 91.75 155 LEU A O 1
ATOM 1179 N N . ALA A 1 156 ? -18.891 11.827 -27.548 1.00 92.31 156 ALA A N 1
ATOM 1180 C CA . ALA A 1 156 ? -18.801 10.481 -28.114 1.00 92.31 156 ALA A CA 1
ATOM 1181 C C . ALA A 1 156 ? -19.165 10.441 -29.608 1.00 92.31 156 ALA A C 1
ATOM 1183 O O . ALA A 1 156 ? -18.524 9.734 -30.388 1.00 92.31 156 ALA A O 1
ATOM 1184 N N . ARG A 1 157 ? -20.153 11.241 -30.034 1.00 90.44 157 ARG A N 1
ATOM 1185 C CA . ARG A 1 157 ? -20.506 11.385 -31.453 1.00 90.44 157 ARG A CA 1
ATOM 1186 C C . ARG A 1 157 ? -19.363 12.034 -32.230 1.00 90.44 157 ARG A C 1
ATOM 1188 O O . ARG A 1 157 ? -19.056 11.612 -33.342 1.00 90.44 157 ARG A O 1
ATOM 1195 N N . ARG A 1 158 ? -18.705 13.040 -31.649 1.00 88.19 158 ARG A N 1
ATOM 1196 C CA . ARG A 1 158 ? -17.549 13.702 -32.263 1.00 88.19 158 ARG A CA 1
ATOM 1197 C C . ARG A 1 158 ? -16.353 12.760 -32.400 1.00 88.19 158 ARG A C 1
ATOM 1199 O O . ARG A 1 158 ? -15.718 12.763 -33.448 1.00 88.19 158 ARG A O 1
ATOM 1206 N N . VAL A 1 159 ? -16.081 11.929 -31.394 1.00 90.69 159 VAL A N 1
ATOM 1207 C CA . VAL A 1 159 ? -15.027 10.902 -31.456 1.00 90.69 159 VAL A CA 1
ATOM 1208 C C . VAL A 1 159 ? -15.296 9.892 -32.572 1.00 90.69 159 VAL A C 1
ATOM 1210 O O . VAL A 1 159 ? -14.393 9.609 -33.356 1.00 90.69 159 VAL A O 1
ATOM 1213 N N . GLN A 1 160 ? -16.538 9.423 -32.716 1.00 90.06 160 GLN A N 1
ATOM 1214 C CA . GLN A 1 160 ? -16.929 8.549 -33.830 1.00 90.06 160 GLN A CA 1
ATOM 1215 C C . GLN A 1 160 ? -16.701 9.218 -35.190 1.00 90.06 160 GLN A C 1
ATOM 1217 O O . GLN A 1 160 ? -16.134 8.596 -36.084 1.00 90.06 160 GLN A O 1
ATOM 1222 N N . GLN A 1 161 ? -17.044 10.506 -35.316 1.00 87.12 161 GLN A N 1
ATOM 1223 C CA . GLN A 1 161 ? -16.833 11.269 -36.549 1.00 87.12 161 GLN A CA 1
ATOM 1224 C C . GLN A 1 161 ? -15.358 11.391 -36.945 1.00 87.12 161 GLN A C 1
ATOM 1226 O O . GLN A 1 161 ? -15.022 11.256 -38.119 1.00 87.12 161 GLN A O 1
ATOM 1231 N N . LEU A 1 162 ? -14.484 11.632 -35.967 1.00 83.69 162 LEU A N 1
ATOM 1232 C CA . LEU A 1 162 ? -13.041 11.772 -36.182 1.00 83.69 162 LEU A CA 1
ATOM 1233 C C . LEU A 1 162 ? -12.359 10.450 -36.541 1.00 83.69 162 LEU A C 1
ATOM 1235 O O . LEU A 1 162 ? -11.299 10.467 -37.164 1.00 83.69 162 LEU A O 1
ATOM 1239 N N . ALA A 1 163 ? -12.954 9.324 -36.147 1.00 80.94 163 ALA A N 1
ATOM 1240 C CA . ALA A 1 163 ? -12.410 7.993 -36.377 1.00 80.94 163 ALA A CA 1
ATOM 1241 C C . ALA A 1 163 ? -12.955 7.303 -37.638 1.00 80.94 163 ALA A C 1
ATOM 1243 O O . ALA A 1 163 ? -12.651 6.131 -37.854 1.00 80.94 163 ALA A O 1
ATOM 1244 N N . HIS A 1 164 ? -13.733 7.994 -38.480 1.00 72.44 164 HIS A N 1
ATOM 1245 C CA . HIS A 1 164 ? -14.181 7.457 -39.768 1.00 72.44 164 HIS A CA 1
ATOM 1246 C C . HIS A 1 164 ? -13.026 7.394 -40.775 1.00 72.44 164 HIS A C 1
ATOM 1248 O O . HIS A 1 164 ? -12.863 8.263 -41.630 1.00 72.44 164 HIS A O 1
ATOM 1254 N N . TRP A 1 165 ? -12.231 6.335 -40.666 1.00 72.56 165 TRP A N 1
ATOM 1255 C CA . TRP A 1 165 ? -11.136 6.001 -41.568 1.00 72.56 165 TRP A CA 1
ATOM 1256 C C . TRP A 1 165 ? -11.306 4.570 -42.074 1.00 72.56 165 TRP A C 1
ATOM 1258 O O . TRP A 1 165 ? -12.001 3.768 -41.450 1.00 72.56 165 TRP A O 1
ATOM 1268 N N . GLU A 1 166 ? -10.687 4.254 -43.215 1.00 68.50 166 GLU A N 1
ATOM 1269 C CA . GLU A 1 166 ? -10.629 2.874 -43.708 1.00 68.50 166 GLU A CA 1
ATOM 1270 C C . GLU A 1 166 ? -10.053 1.960 -42.625 1.00 68.50 166 GLU A C 1
ATOM 1272 O O . GLU A 1 166 ? -9.050 2.301 -41.991 1.00 68.50 166 GLU A O 1
ATOM 1277 N N . ALA A 1 167 ? -10.721 0.826 -42.400 1.00 63.69 167 ALA A N 1
ATOM 1278 C CA . ALA A 1 167 ? -10.315 -0.125 -41.383 1.00 63.69 167 ALA A CA 1
ATOM 1279 C C . ALA A 1 167 ? -8.911 -0.647 -41.700 1.00 63.69 167 ALA A C 1
ATOM 1281 O O . ALA A 1 167 ? -8.652 -1.150 -42.796 1.00 63.69 167 ALA A O 1
ATOM 1282 N N . ALA A 1 168 ? -8.009 -0.519 -40.733 1.00 65.62 168 ALA A N 1
ATOM 1283 C CA . ALA A 1 168 ? -6.787 -1.294 -40.730 1.00 65.62 168 ALA A CA 1
ATOM 1284 C C . ALA A 1 168 ? -7.148 -2.788 -40.672 1.00 65.62 168 ALA A C 1
ATOM 1286 O O . ALA A 1 168 ? -8.190 -3.155 -40.132 1.00 65.62 168 ALA A O 1
ATOM 1287 N N . ASP A 1 169 ? -6.280 -3.638 -41.220 1.00 70.31 169 ASP A N 1
ATOM 1288 C CA . ASP A 1 169 ? -6.377 -5.090 -41.042 1.00 70.31 169 ASP A CA 1
ATOM 1289 C C . ASP A 1 169 ? -6.529 -5.423 -39.542 1.00 70.31 169 ASP A C 1
ATOM 1291 O O . ASP A 1 169 ? -5.866 -4.803 -38.701 1.00 70.31 169 ASP A O 1
ATOM 1295 N N . ASP A 1 170 ? -7.386 -6.388 -39.202 1.00 67.00 170 ASP A N 1
ATOM 1296 C CA . ASP A 1 170 ? -7.655 -6.813 -37.822 1.00 67.00 170 ASP A CA 1
ATOM 1297 C C . ASP A 1 170 ? -6.343 -7.144 -37.082 1.00 67.00 170 ASP A C 1
ATOM 1299 O O . ASP A 1 170 ? -6.171 -6.799 -35.909 1.00 67.00 170 ASP A O 1
ATOM 1303 N N . SER A 1 171 ? -5.345 -7.670 -37.808 1.00 76.56 171 SER A N 1
ATOM 1304 C CA . SER A 1 171 ? -3.996 -7.939 -37.287 1.00 76.56 171 SER A CA 1
ATOM 1305 C C . SER A 1 171 ? -3.233 -6.681 -36.835 1.00 76.56 171 SER A C 1
ATOM 1307 O O . SER A 1 171 ? -2.349 -6.744 -35.978 1.00 76.56 171 SER A O 1
ATOM 1309 N N . VAL A 1 172 ? -3.507 -5.515 -37.425 1.00 81.31 172 VAL A N 1
ATOM 1310 C CA . VAL A 1 172 ? -2.902 -4.224 -37.057 1.00 81.31 172 VAL A CA 1
ATOM 1311 C C . VAL A 1 172 ? -3.577 -3.671 -35.811 1.00 81.31 172 VAL A C 1
ATOM 1313 O O . VAL A 1 172 ? -2.884 -3.153 -34.936 1.00 81.31 172 VAL A O 1
ATOM 1316 N N . ARG A 1 173 ? -4.905 -3.801 -35.706 1.00 85.25 173 ARG A N 1
ATOM 1317 C CA . ARG A 1 173 ? -5.658 -3.366 -34.525 1.00 85.25 173 ARG A CA 1
ATOM 1318 C C . ARG A 1 173 ? -5.253 -4.157 -33.289 1.00 85.25 173 ARG A C 1
ATOM 1320 O O . ARG A 1 173 ? -4.979 -3.542 -32.265 1.00 85.25 173 ARG A O 1
ATOM 1327 N N . GLU A 1 174 ? -5.173 -5.481 -33.377 1.00 80.94 174 GLU A N 1
ATOM 1328 C CA . GLU A 1 174 ? -4.730 -6.318 -32.253 1.00 80.94 174 GLU A CA 1
ATOM 1329 C C . GLU A 1 174 ? -3.312 -5.949 -31.815 1.00 80.94 174 GLU A C 1
ATOM 1331 O O . GLU A 1 174 ? -3.086 -5.668 -30.643 1.00 80.94 174 GLU A O 1
ATOM 1336 N N . ARG A 1 175 ? -2.376 -5.801 -32.762 1.00 79.31 175 ARG A N 1
ATOM 1337 C CA . ARG A 1 175 ? -1.013 -5.343 -32.452 1.00 79.31 175 ARG A CA 1
ATOM 1338 C C . ARG A 1 175 ? -0.965 -3.928 -31.886 1.00 79.31 175 ARG A C 1
ATOM 1340 O O . ARG A 1 175 ? -0.061 -3.626 -31.115 1.00 79.31 175 ARG A O 1
ATOM 1347 N N . LEU A 1 176 ? -1.894 -3.051 -32.268 1.00 84.12 176 LEU A N 1
ATOM 1348 C CA . LEU A 1 176 ? -2.035 -1.728 -31.671 1.00 84.12 176 LEU A CA 1
ATOM 1349 C C . LEU A 1 176 ? -2.535 -1.841 -30.231 1.00 84.12 176 LEU A C 1
ATOM 1351 O O . LEU A 1 176 ? -1.925 -1.243 -29.355 1.00 84.12 176 LEU A O 1
ATOM 1355 N N . LEU A 1 177 ? -3.586 -2.616 -29.964 1.00 81.12 177 LEU A N 1
ATOM 1356 C CA . LEU A 1 177 ? -4.073 -2.851 -28.603 1.00 81.12 177 LEU A CA 1
ATOM 1357 C C . LEU A 1 177 ? -2.991 -3.481 -27.729 1.00 81.12 177 LEU A C 1
ATOM 1359 O O . LEU A 1 177 ? -2.773 -3.007 -26.621 1.00 81.12 177 LEU A O 1
ATOM 1363 N N . ASP A 1 178 ? -2.249 -4.455 -28.252 1.00 70.44 178 ASP A N 1
ATOM 1364 C CA . ASP A 1 178 ? -1.097 -5.055 -27.585 1.00 70.44 178 ASP A CA 1
ATOM 1365 C C . ASP A 1 178 ? 0.045 -4.058 -27.411 1.00 70.44 178 ASP A C 1
ATOM 1367 O O . ASP A 1 178 ? 0.730 -4.086 -26.398 1.00 70.44 178 ASP A O 1
ATOM 1371 N N . PHE A 1 179 ? 0.287 -3.163 -28.367 1.00 75.44 179 PHE A N 1
ATOM 1372 C CA . PHE A 1 179 ? 1.287 -2.108 -28.227 1.00 75.44 179 PHE A CA 1
ATOM 1373 C C . PHE A 1 179 ? 0.891 -1.124 -27.129 1.00 75.44 179 PHE A C 1
ATOM 1375 O O . PHE A 1 179 ? 1.736 -0.746 -26.327 1.00 75.44 179 PHE A O 1
ATOM 1382 N N . LEU A 1 180 ? -0.378 -0.737 -27.051 1.00 72.38 180 LEU A N 1
ATOM 1383 C CA . LEU A 1 180 ? -0.877 0.112 -25.978 1.00 72.38 180 LEU A CA 1
ATOM 1384 C C . LEU A 1 180 ? -0.803 -0.662 -24.642 1.00 72.38 180 LEU A C 1
ATOM 1386 O O . LEU A 1 180 ? -0.199 -0.201 -23.683 1.00 72.38 180 LEU A O 1
ATOM 1390 N N . ALA A 1 181 ? -1.261 -1.910 -24.590 1.00 64.25 181 ALA A N 1
ATOM 1391 C CA . ALA A 1 181 ? -1.216 -2.731 -23.381 1.00 64.25 181 ALA A CA 1
ATOM 1392 C C . ALA A 1 181 ? 0.216 -3.065 -22.899 1.00 64.25 181 ALA A C 1
ATOM 1394 O O . ALA A 1 181 ? 0.465 -3.057 -21.695 1.00 64.25 181 ALA A O 1
ATOM 1395 N N . ASN A 1 182 ? 1.166 -3.332 -23.808 1.00 51.38 182 ASN A N 1
ATOM 1396 C CA . ASN A 1 182 ? 2.532 -3.788 -23.495 1.00 51.38 182 ASN A CA 1
ATOM 1397 C C . ASN A 1 182 ? 3.585 -2.665 -23.507 1.00 51.38 182 ASN A C 1
ATOM 1399 O O . ASN A 1 182 ? 4.517 -2.680 -22.704 1.00 51.38 182 ASN A O 1
ATOM 1403 N N . ARG A 1 183 ? 3.500 -1.693 -24.427 1.00 51.03 183 ARG A N 1
ATOM 1404 C CA . ARG A 1 183 ? 4.500 -0.617 -24.598 1.00 51.03 183 ARG A CA 1
ATOM 1405 C C . ARG A 1 183 ? 4.194 0.621 -23.755 1.00 51.03 183 ARG A C 1
ATOM 1407 O O . ARG A 1 183 ? 5.050 1.496 -23.698 1.00 51.03 183 ARG A O 1
ATOM 1414 N N . PHE A 1 184 ? 3.075 0.670 -23.030 1.00 46.50 184 PHE A N 1
ATOM 1415 C CA . PHE A 1 184 ? 2.901 1.599 -21.901 1.00 46.50 184 PHE A CA 1
ATOM 1416 C C . PHE A 1 184 ? 3.584 1.132 -20.604 1.00 46.50 184 PHE A C 1
ATOM 1418 O O . PHE A 1 184 ? 3.506 1.795 -19.576 1.00 46.50 184 PHE A O 1
ATOM 1425 N N . HIS A 1 185 ? 4.407 0.081 -20.684 1.00 35.91 185 HIS A N 1
ATOM 1426 C CA . HIS A 1 185 ? 5.658 -0.005 -19.929 1.00 35.91 185 HIS A CA 1
ATOM 1427 C C . HIS A 1 185 ? 6.828 0.536 -20.774 1.00 35.91 185 HIS A C 1
ATOM 1429 O O . HIS A 1 185 ? 7.716 -0.201 -21.204 1.00 35.91 185 HIS A O 1
ATOM 1435 N N . VAL A 1 186 ? 6.863 1.847 -21.041 1.00 29.91 186 VAL A N 1
ATOM 1436 C CA . VAL A 1 186 ? 8.163 2.508 -21.238 1.00 29.91 186 VAL A CA 1
ATOM 1437 C C . VAL A 1 186 ? 8.696 2.750 -19.838 1.00 29.91 186 VAL A C 1
ATOM 1439 O O . VAL A 1 186 ? 8.058 3.489 -19.099 1.00 29.91 186 VAL A O 1
ATOM 1442 N N . VAL A 1 187 ? 9.802 2.079 -19.491 1.00 30.64 187 VAL A N 1
ATOM 1443 C CA . VAL A 1 187 ? 10.511 2.168 -18.202 1.00 30.64 187 VAL A CA 1
ATOM 1444 C C . VAL A 1 187 ? 10.358 3.577 -17.622 1.00 30.64 187 VAL A C 1
ATOM 1446 O O . VAL A 1 187 ? 10.933 4.523 -18.174 1.00 30.64 187 VAL A O 1
ATOM 1449 N N . PRO A 1 188 ? 9.525 3.746 -16.584 1.00 27.39 188 PRO A N 1
ATOM 1450 C CA . PRO A 1 188 ? 9.435 5.009 -15.890 1.00 27.39 188 PRO A CA 1
ATOM 1451 C C . PRO A 1 188 ? 10.778 5.238 -15.209 1.00 27.39 188 PRO A C 1
ATOM 1453 O O . PRO A 1 188 ? 11.428 4.284 -14.782 1.00 27.39 188 PRO A O 1
ATOM 1456 N N . ASP A 1 189 ? 11.163 6.499 -15.043 1.00 36.78 189 ASP A N 1
ATOM 1457 C CA . ASP A 1 189 ? 11.998 6.860 -13.901 1.00 36.78 189 ASP A CA 1
ATOM 1458 C C . ASP A 1 189 ? 11.384 6.150 -12.684 1.00 36.78 189 ASP A C 1
ATOM 1460 O O . ASP A 1 189 ? 10.217 6.403 -12.352 1.00 36.78 189 ASP A O 1
ATOM 1464 N N . VAL A 1 190 ? 12.102 5.172 -12.119 1.00 34.97 190 VAL A N 1
ATOM 1465 C CA . VAL A 1 190 ? 11.577 4.207 -11.138 1.00 34.97 190 VAL A CA 1
ATOM 1466 C C . VAL A 1 190 ? 10.901 4.934 -9.969 1.00 34.97 190 VAL A C 1
ATOM 1468 O O . VAL A 1 190 ? 9.907 4.459 -9.405 1.00 34.97 190 VAL A O 1
ATOM 1471 N N . SER A 1 191 ? 11.359 6.164 -9.709 1.00 33.25 191 SER A N 1
ATOM 1472 C CA . SER A 1 191 ? 10.784 7.096 -8.749 1.00 33.25 191 SER A CA 1
ATOM 1473 C C . SER A 1 191 ? 9.281 7.356 -8.949 1.00 33.25 191 SER A C 1
ATOM 1475 O O . SER A 1 191 ? 8.506 7.305 -7.986 1.00 33.25 191 SER A O 1
ATOM 1477 N N . SER A 1 192 ? 8.850 7.571 -10.194 1.00 32.72 192 SER A N 1
ATOM 1478 C CA . SER A 1 192 ? 7.467 7.876 -10.585 1.00 32.72 192 SER A CA 1
ATOM 1479 C C . SER A 1 192 ? 6.550 6.646 -10.556 1.00 32.72 192 SER A C 1
ATOM 1481 O O . SER A 1 192 ? 5.389 6.752 -10.140 1.00 32.72 192 SER A O 1
ATOM 1483 N N . TRP A 1 193 ? 7.094 5.470 -10.891 1.00 33.44 193 TRP A N 1
ATOM 1484 C CA . TRP A 1 193 ? 6.382 4.189 -10.911 1.00 33.44 193 TRP A CA 1
ATOM 1485 C C . TRP A 1 193 ? 5.994 3.723 -9.512 1.00 33.44 193 TRP A C 1
ATOM 1487 O O . TRP A 1 193 ? 4.835 3.398 -9.251 1.00 33.44 193 TRP A O 1
ATOM 1497 N N . ILE A 1 194 ? 6.940 3.775 -8.572 1.00 40.47 194 ILE A N 1
ATOM 1498 C CA . ILE A 1 194 ? 6.686 3.410 -7.176 1.00 40.47 194 ILE A CA 1
ATOM 1499 C C . ILE A 1 194 ? 5.647 4.352 -6.557 1.00 40.47 194 ILE A C 1
ATOM 1501 O O . ILE A 1 194 ? 4.758 3.893 -5.840 1.00 40.47 194 ILE A O 1
ATOM 1505 N N . GLY A 1 195 ? 5.673 5.643 -6.902 1.00 36.22 195 GLY A N 1
ATOM 1506 C CA . GLY A 1 195 ? 4.652 6.598 -6.471 1.00 36.22 195 GLY A CA 1
ATOM 1507 C C . GLY A 1 195 ? 3.244 6.272 -6.993 1.00 36.22 195 GLY A C 1
ATOM 1508 O O . GLY A 1 195 ? 2.277 6.361 -6.234 1.00 36.22 195 GLY A O 1
ATOM 1509 N N . GLN A 1 196 ? 3.099 5.876 -8.263 1.00 35.59 196 GLN A N 1
ATOM 1510 C CA . GLN A 1 196 ? 1.808 5.466 -8.838 1.00 35.59 196 GLN A CA 1
ATOM 1511 C C . GLN A 1 196 ? 1.314 4.126 -8.264 1.00 35.59 196 GLN A C 1
ATOM 1513 O O . GLN A 1 196 ? 0.140 4.021 -7.906 1.00 35.59 196 GLN A O 1
ATOM 1518 N N . VAL A 1 197 ? 2.193 3.130 -8.094 1.00 39.12 197 VAL A N 1
ATOM 1519 C CA . VAL A 1 197 ? 1.857 1.839 -7.463 1.00 39.12 197 VAL A CA 1
ATOM 1520 C C . VAL A 1 197 ? 1.429 2.040 -6.009 1.00 39.12 197 VAL A C 1
ATOM 1522 O O . VAL A 1 197 ? 0.412 1.488 -5.596 1.00 39.12 197 VAL A O 1
ATOM 1525 N N . GLN A 1 198 ? 2.122 2.884 -5.240 1.00 39.84 198 GLN A N 1
ATOM 1526 C CA . GLN A 1 198 ? 1.741 3.207 -3.860 1.00 39.84 198 GLN A CA 1
ATOM 1527 C C . GLN A 1 198 ? 0.389 3.934 -3.779 1.00 39.84 198 GLN A C 1
ATOM 1529 O O . GLN A 1 198 ? -0.431 3.608 -2.916 1.00 39.84 198 GLN A O 1
ATOM 1534 N N . ARG A 1 199 ? 0.111 4.883 -4.686 1.00 40.31 199 ARG A N 1
ATOM 1535 C CA . ARG A 1 199 ? -1.182 5.595 -4.743 1.00 40.31 199 ARG A CA 1
ATOM 1536 C C . ARG A 1 199 ? -2.337 4.675 -5.150 1.00 40.31 199 ARG A C 1
ATOM 1538 O O . ARG A 1 199 ? -3.359 4.658 -4.464 1.00 40.31 199 ARG A O 1
ATOM 1545 N N . ASN A 1 200 ? -2.158 3.865 -6.194 1.00 35.22 200 ASN A N 1
ATOM 1546 C CA . ASN A 1 200 ? -3.170 2.911 -6.660 1.00 35.22 200 ASN A CA 1
ATOM 1547 C C . ASN A 1 200 ? -3.399 1.795 -5.640 1.00 35.22 200 ASN A C 1
ATOM 1549 O O . ASN A 1 200 ? -4.544 1.445 -5.358 1.00 35.22 200 ASN A O 1
ATOM 1553 N N . SER A 1 201 ? -2.330 1.294 -5.015 1.00 39.78 201 SER A N 1
ATOM 1554 C CA . SER A 1 201 ? -2.433 0.353 -3.903 1.00 39.78 201 SER A CA 1
ATOM 1555 C C . SER A 1 201 ? -3.226 0.968 -2.752 1.00 39.78 201 SER A C 1
ATOM 1557 O O . SER A 1 201 ? -4.182 0.349 -2.307 1.00 39.78 201 SER A O 1
ATOM 1559 N N . THR A 1 202 ? -2.958 2.211 -2.333 1.00 39.25 202 THR A N 1
ATOM 1560 C CA . THR A 1 202 ? -3.707 2.876 -1.244 1.00 39.25 202 THR A CA 1
ATOM 1561 C C . THR A 1 202 ? -5.206 3.010 -1.551 1.00 39.25 202 THR A C 1
ATOM 1563 O O . THR A 1 202 ? -6.029 2.818 -0.655 1.00 39.25 202 THR A O 1
ATOM 1566 N N . ALA A 1 203 ? -5.575 3.277 -2.808 1.00 38.94 203 ALA A N 1
ATOM 1567 C CA . ALA A 1 203 ? -6.969 3.357 -3.249 1.00 38.94 203 ALA A CA 1
ATOM 1568 C C . ALA A 1 203 ? -7.691 1.991 -3.251 1.00 38.94 203 ALA A C 1
ATOM 1570 O O . ALA A 1 203 ? -8.838 1.905 -2.808 1.00 38.94 203 ALA A O 1
ATOM 1571 N N . MET A 1 204 ? -7.028 0.913 -3.691 1.00 39.62 204 MET A N 1
ATOM 1572 C CA . MET A 1 204 ? -7.609 -0.446 -3.751 1.00 39.62 204 MET A CA 1
ATOM 1573 C C . MET A 1 204 ? -7.548 -1.203 -2.418 1.00 39.62 204 MET A C 1
ATOM 1575 O O . MET A 1 204 ? -8.404 -2.031 -2.127 1.00 39.62 204 MET A O 1
ATOM 1579 N N . THR A 1 205 ? -6.580 -0.860 -1.568 1.00 48.59 205 THR A N 1
ATOM 1580 C CA . THR A 1 205 ? -6.405 -1.367 -0.194 1.00 48.59 205 THR A CA 1
ATOM 1581 C C . THR A 1 205 ? -7.554 -0.927 0.736 1.00 48.59 205 THR A C 1
ATOM 1583 O O . THR A 1 205 ? -7.641 -1.342 1.890 1.00 48.59 205 THR A O 1
ATOM 1586 N N . SER A 1 206 ? -8.497 -0.126 0.229 1.00 52.47 206 SER A N 1
ATOM 1587 C CA . SER A 1 206 ? -9.759 0.199 0.896 1.00 52.47 206 SER A CA 1
ATOM 1588 C C . SER A 1 206 ? -10.721 -0.992 1.022 1.00 52.47 206 SER A C 1
ATOM 1590 O O . SER A 1 206 ? -11.719 -0.858 1.722 1.00 52.47 206 SER A O 1
ATOM 1592 N N . GLY A 1 207 ? -10.420 -2.158 0.428 1.00 61.84 207 GLY A N 1
ATOM 1593 C CA . GLY A 1 207 ? -11.243 -3.370 0.503 1.00 61.84 207 GLY A CA 1
ATOM 1594 C C . GLY A 1 207 ? -11.785 -3.634 1.910 1.00 61.84 207 GLY A C 1
ATOM 1595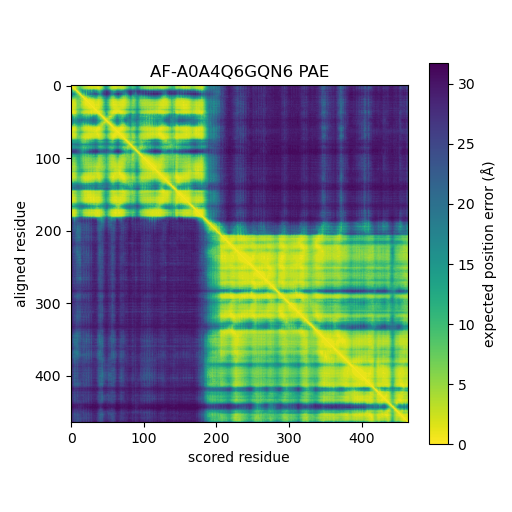 O O . GLY A 1 207 ? -12.985 -3.501 2.128 1.00 61.84 207 GLY A O 1
ATOM 1596 N N . LEU A 1 208 ? -10.917 -3.877 2.899 1.00 70.12 208 LEU A N 1
ATOM 1597 C CA . LEU A 1 208 ? -11.354 -4.058 4.292 1.00 70.12 208 LEU A CA 1
ATOM 1598 C C . LEU A 1 208 ? -12.124 -2.844 4.837 1.00 70.12 208 LEU A C 1
ATOM 1600 O O . LEU A 1 208 ? -13.144 -3.008 5.499 1.00 70.12 208 LEU A O 1
ATOM 1604 N N . ALA A 1 209 ? -11.670 -1.628 4.530 1.00 71.88 209 ALA A N 1
ATOM 1605 C CA . ALA A 1 209 ? -12.276 -0.383 5.000 1.00 71.88 209 ALA A CA 1
ATOM 1606 C C . ALA A 1 209 ? -13.700 -0.130 4.466 1.00 71.88 209 ALA A C 1
ATOM 1608 O O . ALA A 1 209 ? -14.426 0.659 5.063 1.00 71.88 209 ALA A O 1
ATOM 1609 N N . THR A 1 210 ? -14.108 -0.776 3.369 1.00 66.75 210 THR A N 1
ATOM 1610 C CA . THR A 1 210 ? -15.437 -0.576 2.761 1.00 66.75 210 THR A CA 1
ATOM 1611 C C . THR A 1 210 ? -16.524 -1.480 3.333 1.00 66.75 210 THR A C 1
ATOM 1613 O O . THR A 1 210 ? -17.674 -1.059 3.388 1.00 66.75 210 THR A O 1
ATOM 1616 N N . TRP A 1 211 ? -16.193 -2.700 3.771 1.00 70.50 211 TRP A N 1
ATOM 1617 C CA . TRP A 1 211 ? -17.202 -3.681 4.194 1.00 70.50 211 TRP A CA 1
ATOM 1618 C C . TRP A 1 211 ? -17.041 -4.160 5.638 1.00 70.50 211 TRP A C 1
ATOM 1620 O O . TRP A 1 211 ? -18.044 -4.465 6.282 1.00 70.50 211 TRP A O 1
ATOM 1630 N N . VAL A 1 212 ? -15.823 -4.194 6.199 1.00 82.25 212 VAL A N 1
ATOM 1631 C CA . VAL A 1 212 ? -15.631 -4.586 7.609 1.00 82.25 212 VAL A CA 1
ATOM 1632 C C . VAL A 1 212 ? -16.393 -3.647 8.549 1.00 82.25 212 VAL A C 1
ATOM 1634 O O . VAL A 1 212 ? -17.071 -4.155 9.445 1.00 82.25 212 VAL A O 1
ATOM 1637 N N . PRO A 1 213 ? -16.395 -2.310 8.342 1.00 83.12 213 PRO A N 1
ATOM 1638 C CA . PRO A 1 213 ? -17.195 -1.405 9.157 1.00 83.12 213 PRO A CA 1
ATOM 1639 C C . PRO A 1 213 ? -18.703 -1.575 9.004 1.00 83.12 213 PRO A C 1
ATOM 1641 O O . PRO A 1 213 ? -19.413 -0.933 9.771 1.00 83.12 213 PRO A O 1
ATOM 1644 N N . GLU A 1 214 ? -19.203 -2.396 8.075 1.00 81.50 214 GLU A N 1
ATOM 1645 C CA . GLU A 1 214 ? -20.628 -2.722 7.906 1.00 81.50 214 GLU A CA 1
ATOM 1646 C C . GLU A 1 214 ? -21.025 -4.025 8.610 1.00 81.50 214 GLU A C 1
ATOM 1648 O O . GLU A 1 214 ? -22.201 -4.238 8.903 1.00 81.50 214 GLU A O 1
ATOM 1653 N N . VAL A 1 215 ? -20.059 -4.863 8.997 1.00 81.19 215 VAL A N 1
ATOM 1654 C CA . VAL A 1 215 ? -20.332 -6.048 9.817 1.00 81.19 215 VAL A CA 1
ATOM 1655 C C . VAL A 1 215 ? -20.818 -5.598 11.201 1.00 81.19 215 VAL A C 1
ATOM 1657 O O . VAL A 1 215 ? -20.232 -4.723 11.846 1.00 81.19 215 VAL A O 1
ATOM 1660 N N . ARG A 1 216 ? -21.941 -6.159 11.660 1.00 82.62 216 ARG A N 1
ATOM 1661 C CA . ARG A 1 216 ? -22.551 -5.858 12.964 1.00 82.62 216 ARG A CA 1
ATOM 1662 C C . ARG A 1 216 ? -22.713 -7.145 13.758 1.00 82.62 216 ARG A C 1
ATOM 1664 O O . ARG A 1 216 ? -23.252 -8.123 13.253 1.00 82.62 216 ARG A O 1
ATOM 1671 N N . HIS A 1 217 ? -22.295 -7.120 15.016 1.00 86.19 217 HIS A N 1
ATOM 1672 C CA . HIS A 1 217 ? -22.510 -8.205 15.963 1.00 86.19 217 HIS A CA 1
ATOM 1673 C C . HIS A 1 217 ? -22.798 -7.649 17.356 1.00 86.19 217 HIS A C 1
ATOM 1675 O O . HIS A 1 217 ? -22.232 -6.625 17.743 1.00 86.19 217 HIS A O 1
ATOM 1681 N N . ALA A 1 218 ? -23.656 -8.336 18.114 1.00 85.00 218 ALA A N 1
ATOM 1682 C CA . ALA A 1 218 ? -24.134 -7.880 19.420 1.00 85.00 218 ALA A CA 1
ATOM 1683 C C . ALA A 1 218 ? -23.004 -7.669 20.443 1.00 85.00 218 ALA A C 1
ATOM 1685 O O . ALA A 1 218 ? -23.112 -6.813 21.314 1.00 85.00 218 ALA A O 1
ATOM 1686 N N . SER A 1 219 ? -21.901 -8.413 20.321 1.00 85.62 219 SER A N 1
ATOM 1687 C CA . SER A 1 219 ? -20.744 -8.254 21.210 1.00 85.62 219 SER A CA 1
ATOM 1688 C C . SER A 1 219 ? -19.906 -7.003 20.928 1.00 85.62 219 SER A C 1
ATOM 1690 O O . SER A 1 219 ? -19.099 -6.628 21.777 1.00 85.62 219 SER A O 1
ATOM 1692 N N . GLY A 1 220 ? -20.035 -6.395 19.740 1.00 88.69 220 GLY A N 1
ATOM 1693 C CA . GLY A 1 220 ? -19.208 -5.267 19.302 1.00 88.69 220 GLY A CA 1
ATOM 1694 C C . GLY A 1 220 ? -17.717 -5.592 19.123 1.00 88.69 220 GLY A C 1
ATOM 1695 O O . GLY A 1 220 ? -16.915 -4.675 18.969 1.00 88.69 220 GLY A O 1
ATOM 1696 N N . ARG A 1 221 ? -17.321 -6.870 19.156 1.00 89.25 221 ARG A N 1
ATOM 1697 C CA . ARG A 1 221 ? -15.916 -7.308 19.139 1.00 89.25 221 ARG A CA 1
ATOM 1698 C C . ARG A 1 221 ? -15.574 -7.967 17.813 1.00 89.25 221 ARG A C 1
ATOM 1700 O O . ARG A 1 221 ? -16.259 -8.903 17.398 1.00 89.25 221 ARG A O 1
ATOM 1707 N N . TYR A 1 222 ? -14.488 -7.516 17.200 1.00 90.25 222 TYR A N 1
ATOM 1708 C CA . TYR A 1 222 ? -14.027 -7.984 15.899 1.00 90.25 222 TYR A CA 1
ATOM 1709 C C . TYR A 1 222 ? -12.534 -8.292 15.963 1.00 90.25 222 TYR A C 1
ATOM 1711 O O . TYR A 1 222 ? -11.743 -7.465 16.417 1.00 90.25 222 TYR A O 1
ATOM 1719 N N . VAL A 1 223 ? -12.153 -9.470 15.484 1.00 89.31 223 VAL A N 1
ATOM 1720 C CA . VAL A 1 223 ? -10.756 -9.843 15.251 1.00 89.31 223 VAL A CA 1
ATOM 1721 C C . VAL A 1 223 ? -10.565 -9.954 13.754 1.00 89.31 223 VAL A C 1
ATOM 1723 O O . VAL A 1 223 ? -11.250 -10.735 13.102 1.00 89.31 223 VAL A O 1
ATOM 1726 N N . VAL A 1 224 ? -9.654 -9.164 13.204 1.00 89.12 224 VAL A N 1
ATOM 1727 C CA . VAL A 1 224 ? -9.356 -9.133 11.776 1.00 89.12 224 VAL A CA 1
ATOM 1728 C C . VAL A 1 224 ? -7.959 -9.702 11.575 1.00 89.12 224 VAL A C 1
ATOM 1730 O O . VAL A 1 224 ? -6.957 -9.028 11.814 1.00 89.12 224 VAL A O 1
ATOM 1733 N N . HIS A 1 225 ? -7.908 -10.953 11.129 1.00 86.94 225 HIS A N 1
ATOM 1734 C CA . HIS A 1 225 ? -6.695 -11.583 10.626 1.00 86.94 225 HIS A CA 1
ATOM 1735 C C . HIS A 1 225 ? -6.573 -11.258 9.147 1.00 86.94 225 HIS A C 1
ATOM 1737 O O . HIS A 1 225 ? -7.327 -11.778 8.323 1.00 86.94 225 HIS A O 1
ATOM 1743 N N . ALA A 1 226 ? -5.652 -10.369 8.807 1.00 84.44 226 ALA A N 1
ATOM 1744 C CA . ALA A 1 226 ? -5.466 -9.953 7.431 1.00 84.44 226 ALA A CA 1
ATOM 1745 C C . ALA A 1 226 ? -3.988 -9.959 7.068 1.00 84.44 226 ALA A C 1
ATOM 1747 O O . ALA A 1 226 ? -3.170 -9.403 7.805 1.00 84.44 226 ALA A O 1
ATOM 1748 N N . THR A 1 227 ? -3.668 -10.547 5.917 1.00 85.31 227 THR A N 1
ATOM 1749 C CA . THR A 1 227 ? -2.288 -10.664 5.433 1.00 85.31 227 THR A CA 1
ATOM 1750 C C . THR A 1 227 ? -1.614 -9.291 5.241 1.00 85.31 227 THR A C 1
ATOM 1752 O O . THR A 1 227 ? -2.262 -8.229 5.218 1.00 85.31 227 THR A O 1
ATOM 1755 N N . ALA A 1 228 ? -0.286 -9.269 5.129 1.00 80.50 228 ALA A N 1
ATOM 1756 C CA . ALA A 1 228 ? 0.476 -8.084 4.752 1.00 80.50 228 ALA A CA 1
ATOM 1757 C C . ALA A 1 228 ? -0.116 -7.455 3.480 1.00 80.50 228 ALA A C 1
ATOM 1759 O O . ALA A 1 228 ? -0.394 -8.144 2.503 1.00 80.50 228 ALA A O 1
ATOM 1760 N N . GLY A 1 229 ? -0.325 -6.136 3.475 1.00 73.94 229 GLY A N 1
ATOM 1761 C CA . GLY A 1 229 ? -0.879 -5.445 2.305 1.00 73.94 229 GLY A CA 1
ATOM 1762 C C . GLY A 1 229 ? -2.383 -5.630 2.058 1.00 73.94 229 GLY A C 1
ATOM 1763 O O . GLY A 1 229 ? -2.860 -5.191 1.015 1.00 73.94 229 GLY A O 1
ATOM 1764 N N . ALA A 1 230 ? -3.133 -6.223 2.992 1.00 79.19 230 ALA A N 1
ATOM 1765 C CA . ALA A 1 230 ? -4.596 -6.336 2.919 1.00 79.19 230 ALA A CA 1
ATOM 1766 C C . ALA A 1 230 ? -5.358 -5.049 3.296 1.00 79.19 230 ALA A C 1
ATOM 1768 O O . ALA A 1 230 ? -6.556 -4.937 3.049 1.00 79.19 230 ALA A O 1
ATOM 1769 N N . GLY A 1 231 ? -4.676 -4.085 3.927 1.00 77.25 231 GLY A N 1
ATOM 1770 C CA . GLY A 1 231 ? -5.261 -2.790 4.297 1.00 77.25 231 GLY A CA 1
ATOM 1771 C C . GLY A 1 231 ? -5.735 -2.632 5.729 1.00 77.25 231 GLY A C 1
ATOM 1772 O O . GLY A 1 231 ? -6.674 -1.881 5.980 1.00 77.25 231 GLY A O 1
ATOM 1773 N N . LYS A 1 232 ? -5.074 -3.302 6.678 1.00 85.44 232 LYS A N 1
ATOM 1774 C CA . LYS A 1 232 ? -5.331 -3.154 8.120 1.00 85.44 232 LYS A CA 1
ATOM 1775 C C . LYS A 1 232 ? -5.277 -1.690 8.572 1.00 85.44 232 LYS A C 1
ATOM 1777 O O . LYS A 1 232 ? -6.245 -1.184 9.130 1.00 85.44 232 LYS A O 1
ATOM 1782 N N . THR A 1 233 ? -4.207 -0.976 8.225 1.00 80.88 233 THR A N 1
ATOM 1783 C CA . THR A 1 233 ? -4.028 0.441 8.574 1.00 80.88 233 THR A CA 1
ATOM 1784 C C . THR A 1 233 ? -5.111 1.332 7.950 1.00 80.88 233 THR A C 1
ATOM 1786 O O . THR A 1 233 ? -5.604 2.266 8.577 1.00 80.88 233 THR A O 1
ATOM 1789 N N . GLN A 1 234 ? -5.543 1.034 6.725 1.00 78.56 234 GLN A N 1
ATOM 1790 C CA . GLN A 1 234 ? -6.594 1.761 6.013 1.00 78.56 234 GLN A CA 1
ATOM 1791 C C . GLN A 1 234 ? -7.961 1.520 6.662 1.00 78.56 234 GLN A C 1
ATOM 1793 O O . GLN A 1 234 ? -8.726 2.470 6.835 1.00 78.56 234 GLN A O 1
ATOM 1798 N N . LEU A 1 235 ? -8.240 0.283 7.086 1.00 83.69 235 LEU A N 1
ATOM 1799 C CA . LEU A 1 235 ? -9.400 -0.048 7.911 1.00 83.69 235 LEU A CA 1
ATOM 1800 C C . LEU A 1 235 ? -9.368 0.722 9.240 1.00 83.69 235 LEU A C 1
ATOM 1802 O O . LEU A 1 235 ? -10.365 1.350 9.593 1.00 83.69 235 LEU A O 1
ATOM 1806 N N . ALA A 1 236 ? -8.232 0.733 9.944 1.00 87.62 236 ALA A N 1
ATOM 1807 C CA . ALA A 1 236 ? -8.073 1.487 11.186 1.00 87.62 236 ALA A CA 1
ATOM 1808 C C . ALA A 1 236 ? -8.392 2.976 10.983 1.00 87.62 236 ALA A C 1
ATOM 1810 O O . ALA A 1 236 ? -9.244 3.531 11.676 1.00 87.62 236 ALA A O 1
ATOM 1811 N N . LEU A 1 237 ? -7.784 3.616 9.981 1.00 82.88 237 LEU A N 1
ATOM 1812 C CA . LEU A 1 237 ? -8.036 5.022 9.657 1.00 82.88 237 LEU A CA 1
ATOM 1813 C C . LEU A 1 237 ? -9.510 5.298 9.329 1.00 82.88 237 LEU A C 1
ATOM 1815 O O . LEU A 1 237 ? -10.047 6.314 9.774 1.00 82.88 237 LEU A O 1
ATOM 1819 N N . ALA A 1 238 ? -10.171 4.416 8.574 1.00 80.75 238 ALA A N 1
ATOM 1820 C CA . ALA A 1 238 ? -11.587 4.560 8.243 1.00 80.75 238 ALA A CA 1
ATOM 1821 C C . ALA A 1 238 ? -12.476 4.491 9.495 1.00 80.75 238 ALA A C 1
ATOM 1823 O O . ALA A 1 238 ? -13.304 5.379 9.708 1.00 80.75 238 ALA A O 1
ATOM 1824 N N . LEU A 1 239 ? -12.246 3.500 10.364 1.00 87.31 239 LEU A N 1
ATOM 1825 C CA . LEU A 1 239 ? -12.968 3.336 11.628 1.00 87.31 239 LEU A CA 1
ATOM 1826 C C . LEU A 1 239 ? -12.796 4.557 12.545 1.00 87.31 239 LEU A C 1
ATOM 1828 O O . LEU A 1 239 ? -13.782 5.075 13.075 1.00 87.31 239 LEU A O 1
ATOM 1832 N N . LEU A 1 240 ? -11.562 5.046 12.700 1.00 88.50 240 LEU A N 1
ATOM 1833 C CA . LEU A 1 240 ? -11.244 6.196 13.554 1.00 88.50 240 LEU A CA 1
ATOM 1834 C C . LEU A 1 240 ? -11.872 7.489 13.023 1.00 88.50 240 LEU A C 1
ATOM 1836 O O . LEU A 1 240 ? -12.456 8.252 13.792 1.00 88.50 240 LEU A O 1
ATOM 1840 N N . ARG A 1 241 ? -11.808 7.730 11.707 1.00 84.62 241 ARG A N 1
ATOM 1841 C CA . ARG A 1 241 ? -12.435 8.904 11.074 1.00 84.62 241 ARG A CA 1
ATOM 1842 C C . ARG A 1 241 ? -13.953 8.873 11.204 1.00 84.62 241 ARG A C 1
ATOM 1844 O O . ARG A 1 241 ? -14.546 9.896 11.538 1.00 84.62 241 ARG A O 1
ATOM 1851 N N . GLN A 1 242 ? -14.579 7.715 10.996 1.00 83.50 242 GLN A N 1
ATOM 1852 C CA . GLN A 1 242 ? -16.024 7.550 11.160 1.00 83.50 242 GLN A CA 1
ATOM 1853 C C . GLN A 1 242 ? -16.464 7.799 12.612 1.00 83.50 242 GLN A C 1
ATOM 1855 O O . GLN A 1 242 ? -17.443 8.512 12.849 1.00 83.50 242 GLN A O 1
ATOM 1860 N N . ALA A 1 243 ? -15.741 7.241 13.589 1.00 89.75 243 ALA A N 1
ATOM 1861 C CA . ALA A 1 243 ? -16.038 7.435 15.007 1.00 89.75 243 ALA A CA 1
ATOM 1862 C C . ALA A 1 243 ? -15.840 8.894 15.441 1.00 89.75 243 ALA A C 1
ATOM 1864 O O . ALA A 1 243 ? -16.741 9.478 16.041 1.00 89.75 243 ALA A O 1
ATOM 1865 N N . SER A 1 244 ? -14.717 9.509 15.062 1.00 88.81 244 SER A N 1
ATOM 1866 C CA . SER A 1 244 ? -14.437 10.923 15.336 1.00 88.81 244 SER A CA 1
ATOM 1867 C C . SER A 1 244 ? -15.478 11.852 14.699 1.00 88.81 244 SER A C 1
ATOM 1869 O O . SER A 1 244 ? -15.997 12.738 15.377 1.00 88.81 244 SER A O 1
ATOM 1871 N N . GLY A 1 245 ? -15.875 11.608 13.443 1.00 84.38 245 GLY A N 1
ATOM 1872 C CA . GLY A 1 245 ? -16.948 12.360 12.777 1.00 84.38 245 GLY A CA 1
ATOM 1873 C C . GLY A 1 245 ? -18.306 12.227 13.477 1.00 84.38 245 GLY A C 1
ATOM 1874 O O . GLY A 1 245 ? -19.097 13.168 13.486 1.00 84.38 245 GLY A O 1
ATOM 1875 N N . SER A 1 246 ? -18.537 11.094 14.144 1.00 88.81 246 SER A N 1
ATOM 1876 C CA . SER A 1 246 ? -19.714 10.843 14.988 1.00 88.81 246 SER A CA 1
ATOM 1877 C C . SER A 1 246 ? -19.548 11.350 16.430 1.00 88.81 246 SER A C 1
ATOM 1879 O O . SER A 1 246 ? -20.408 11.089 17.267 1.00 88.81 246 SER A O 1
ATOM 1881 N N . LYS A 1 247 ? -18.458 12.072 16.731 1.00 91.81 247 LYS A N 1
ATOM 1882 C CA . LYS A 1 247 ? -18.095 12.592 18.064 1.00 91.81 247 LYS A CA 1
ATOM 1883 C C . LYS A 1 247 ? -17.959 11.512 19.144 1.00 91.81 247 LYS A C 1
ATOM 1885 O O . LYS A 1 247 ? -18.142 11.788 20.327 1.00 91.81 247 LYS A O 1
ATOM 1890 N N . LEU A 1 248 ? -17.632 10.290 18.737 1.00 93.00 248 LEU A N 1
ATOM 1891 C CA . LEU A 1 248 ? -17.378 9.173 19.637 1.00 93.00 248 LEU A CA 1
ATOM 1892 C C . LEU A 1 248 ? -15.944 9.234 20.171 1.00 93.00 248 LEU A C 1
ATOM 1894 O O . LEU A 1 248 ? -15.006 9.567 19.438 1.00 93.00 248 LEU A O 1
ATOM 1898 N N . ARG A 1 249 ? -15.761 8.864 21.440 1.00 93.94 249 ARG A N 1
ATOM 1899 C CA . ARG A 1 249 ? -14.435 8.722 22.049 1.00 93.94 249 ARG A CA 1
ATOM 1900 C C . ARG A 1 249 ? -13.775 7.487 21.461 1.00 93.94 249 ARG A C 1
ATOM 1902 O O . ARG A 1 249 ? -14.289 6.378 21.605 1.00 93.94 249 ARG A O 1
ATOM 1909 N N . CYS A 1 250 ? -12.652 7.668 20.782 1.00 94.69 250 CYS A N 1
ATOM 1910 C CA . CYS A 1 250 ? -11.978 6.578 20.095 1.00 94.69 250 CYS A CA 1
ATOM 1911 C C . CYS A 1 250 ? -10.475 6.585 20.348 1.00 94.69 250 CYS A C 1
ATOM 1913 O O . CYS A 1 250 ? -9.859 7.650 20.438 1.00 94.69 250 CYS A O 1
ATOM 1915 N N . ALA A 1 251 ? -9.911 5.382 20.450 1.00 93.88 251 ALA A N 1
ATOM 1916 C CA . ALA A 1 251 ? -8.488 5.172 20.640 1.00 93.88 251 ALA A CA 1
ATOM 1917 C C . ALA A 1 251 ? -7.916 4.218 19.587 1.00 93.88 251 ALA A C 1
ATOM 1919 O O . ALA A 1 251 ? -8.534 3.209 19.235 1.00 93.88 251 ALA A O 1
ATOM 1920 N N . TYR A 1 252 ? -6.713 4.538 19.124 1.00 92.88 252 TYR A N 1
ATOM 1921 C CA . TYR A 1 252 ? -5.853 3.664 18.342 1.00 92.88 252 TYR A CA 1
ATOM 1922 C C . TYR A 1 252 ? -4.619 3.297 19.158 1.00 92.88 252 TYR A C 1
ATOM 1924 O O . TYR A 1 252 ? -3.964 4.174 19.733 1.00 92.88 252 TYR A O 1
ATOM 1932 N N . VAL A 1 253 ? -4.290 2.010 19.166 1.00 90.62 253 VAL A N 1
ATOM 1933 C CA . VAL A 1 253 ? -3.174 1.462 19.930 1.00 90.62 253 VAL A CA 1
ATOM 1934 C C . VAL A 1 253 ? -2.382 0.505 19.062 1.00 90.62 253 VAL A C 1
ATOM 1936 O O . VAL A 1 253 ? -2.952 -0.371 18.423 1.00 90.62 253 VAL A O 1
ATOM 1939 N N . CYS A 1 254 ? -1.064 0.646 19.077 1.00 87.38 254 CYS A N 1
ATOM 1940 C CA . CYS A 1 254 ? -0.139 -0.296 18.453 1.00 87.38 254 CYS A CA 1
ATOM 1941 C C . CYS A 1 254 ? 1.135 -0.413 19.297 1.00 87.38 254 CYS A C 1
ATOM 1943 O O . CYS A 1 254 ? 1.308 0.299 20.284 1.00 87.38 254 CYS A O 1
ATOM 1945 N N . ILE A 1 255 ? 2.062 -1.289 18.923 1.00 80.88 255 ILE A N 1
ATOM 1946 C CA . ILE A 1 255 ? 3.352 -1.410 19.631 1.00 80.88 255 ILE A CA 1
ATOM 1947 C C . ILE A 1 255 ? 4.394 -0.454 19.045 1.00 80.88 255 ILE A C 1
ATOM 1949 O O . ILE A 1 255 ? 5.201 0.134 19.763 1.00 80.88 255 ILE A O 1
ATOM 1953 N N . SER A 1 256 ? 4.355 -0.252 17.728 1.00 78.88 256 SER A N 1
ATOM 1954 C CA . SER A 1 256 ? 5.326 0.570 17.011 1.00 78.88 256 SER A CA 1
ATOM 1955 C C . SER A 1 256 ? 5.113 2.064 17.286 1.00 78.88 256 SER A C 1
ATOM 1957 O O . SER A 1 256 ? 4.134 2.665 16.843 1.00 78.88 256 SER A O 1
ATOM 1959 N N . GLN A 1 257 ? 6.062 2.692 17.987 1.00 75.94 257 GLN A N 1
ATOM 1960 C CA . GLN A 1 257 ? 6.083 4.146 18.191 1.00 75.94 257 GLN A CA 1
ATOM 1961 C C . GLN A 1 257 ? 6.098 4.929 16.857 1.00 75.94 257 GLN A C 1
ATOM 1963 O O . GLN A 1 257 ? 5.342 5.898 16.744 1.00 75.94 257 GLN A O 1
ATOM 1968 N N . PRO A 1 258 ? 6.885 4.540 15.825 1.00 72.06 258 PRO A N 1
ATOM 1969 C CA . PRO A 1 258 ? 6.794 5.162 14.503 1.00 72.06 258 PRO A CA 1
ATOM 1970 C C . PRO A 1 258 ? 5.395 5.082 13.883 1.00 72.06 258 PRO A C 1
ATOM 1972 O O . PRO A 1 258 ? 4.920 6.081 13.339 1.00 72.06 258 PRO A O 1
ATOM 1975 N N . LEU A 1 259 ? 4.723 3.931 14.001 1.00 76.50 259 LEU A N 1
ATOM 1976 C CA . LEU A 1 259 ? 3.364 3.748 13.493 1.00 76.50 259 LEU A CA 1
ATOM 1977 C C . LEU A 1 259 ? 2.369 4.633 14.249 1.00 76.50 259 LEU A C 1
ATOM 1979 O O . LEU A 1 259 ? 1.601 5.352 13.614 1.00 76.50 259 LEU A O 1
ATOM 1983 N N . ALA A 1 260 ? 2.430 4.670 15.582 1.00 81.62 260 ALA A N 1
ATOM 1984 C CA . ALA A 1 260 ? 1.594 5.553 16.396 1.00 81.62 260 ALA A CA 1
ATOM 1985 C C . ALA A 1 260 ? 1.784 7.027 15.997 1.00 81.62 260 ALA A C 1
ATOM 1987 O O . ALA A 1 260 ? 0.814 7.740 15.743 1.00 81.62 260 ALA A O 1
ATOM 1988 N N . ALA A 1 261 ? 3.033 7.480 15.850 1.00 78.31 261 ALA A N 1
ATOM 1989 C CA . ALA A 1 261 ? 3.337 8.842 15.417 1.00 78.31 261 ALA A CA 1
ATOM 1990 C C . ALA A 1 261 ? 2.846 9.134 13.988 1.00 78.31 261 ALA A C 1
ATOM 1992 O O . ALA A 1 261 ? 2.444 10.260 13.691 1.00 78.31 261 ALA A O 1
ATOM 1993 N N . HIS A 1 262 ? 2.889 8.145 13.092 1.00 76.81 262 HIS A N 1
ATOM 1994 C CA . HIS A 1 262 ? 2.347 8.261 11.741 1.00 76.81 262 HIS A CA 1
ATOM 1995 C C . HIS A 1 262 ? 0.819 8.389 11.756 1.00 76.81 262 HIS A C 1
ATOM 1997 O O . HIS A 1 262 ? 0.289 9.347 11.192 1.00 76.81 262 HIS A O 1
ATOM 2003 N N . ILE A 1 263 ? 0.121 7.489 12.452 1.00 79.44 263 ILE A N 1
ATOM 2004 C CA . ILE A 1 263 ? -1.341 7.504 12.585 1.00 79.44 263 ILE A CA 1
ATOM 2005 C C . ILE A 1 263 ? -1.824 8.810 13.215 1.00 79.44 263 ILE A C 1
ATOM 2007 O O . ILE A 1 263 ? -2.752 9.416 12.686 1.00 79.44 263 ILE A O 1
ATOM 2011 N N . ALA A 1 264 ? -1.155 9.299 14.264 1.00 83.75 264 ALA A N 1
ATOM 2012 C CA . ALA A 1 264 ? -1.492 10.559 14.930 1.00 83.75 264 ALA A CA 1
ATOM 2013 C C . ALA A 1 264 ? -1.507 11.772 13.979 1.00 83.75 264 ALA A C 1
ATOM 2015 O O . ALA A 1 264 ? -2.281 12.700 14.191 1.00 83.75 264 ALA A O 1
ATOM 2016 N N . ARG A 1 265 ? -0.700 11.767 12.906 1.00 79.94 265 ARG A N 1
ATOM 2017 C CA . ARG A 1 265 ? -0.715 12.828 11.878 1.00 79.94 265 ARG A CA 1
ATOM 2018 C C . ARG A 1 265 ? -1.869 12.703 10.881 1.00 79.94 265 ARG A C 1
ATOM 2020 O O . ARG A 1 265 ? -2.179 13.671 10.194 1.00 79.94 265 ARG A O 1
ATOM 2027 N N . LEU A 1 266 ? -2.466 11.519 10.750 1.00 77.88 266 LEU A N 1
ATOM 2028 C CA . LEU A 1 266 ? -3.484 11.206 9.740 1.00 77.88 266 LEU A CA 1
ATOM 2029 C C . LEU A 1 266 ? -4.922 11.250 10.268 1.00 77.88 266 LEU A C 1
ATOM 2031 O O . LEU A 1 266 ? -5.869 11.251 9.464 1.00 77.88 266 LEU A O 1
ATOM 2035 N N . VAL A 1 267 ? -5.089 11.238 11.590 1.00 79.44 267 VAL A N 1
ATOM 2036 C CA . VAL A 1 267 ? -6.385 11.249 12.274 1.00 79.44 267 VAL A CA 1
ATOM 2037 C C . VAL A 1 267 ? -6.643 12.602 12.948 1.00 79.44 267 VAL A C 1
ATOM 2039 O O . VAL A 1 267 ? -5.696 13.326 13.250 1.00 79.44 267 VAL A O 1
ATOM 2042 N N . PRO A 1 268 ? -7.912 12.979 13.184 1.00 83.50 268 PRO A N 1
ATOM 2043 C CA . PRO A 1 268 ? -8.233 14.194 13.928 1.00 83.50 268 PRO A CA 1
ATOM 2044 C C . PRO A 1 268 ? -7.634 14.185 15.340 1.00 83.50 268 PRO A C 1
ATOM 2046 O O . PRO A 1 268 ? -7.590 13.141 15.986 1.00 83.50 268 PRO A O 1
ATOM 2049 N N . ALA A 1 269 ? -7.280 15.362 15.866 1.00 87.50 269 ALA A N 1
ATOM 2050 C CA . ALA A 1 269 ? -6.702 15.517 17.209 1.00 87.50 269 ALA A CA 1
ATOM 2051 C C . ALA A 1 269 ? -7.612 15.026 18.356 1.00 87.50 269 ALA A C 1
ATOM 2053 O O . ALA A 1 269 ? -7.158 14.865 19.483 1.00 87.50 269 ALA A O 1
ATOM 2054 N N . THR A 1 270 ? -8.898 14.786 18.083 1.00 88.00 270 THR A N 1
ATOM 2055 C CA . THR A 1 270 ? -9.851 14.199 19.037 1.00 88.00 270 THR A CA 1
ATOM 2056 C C . THR A 1 270 ? -9.647 12.698 19.256 1.00 88.00 270 THR A C 1
ATOM 2058 O O . THR A 1 270 ? -10.256 12.133 20.159 1.00 88.00 270 THR A O 1
ATOM 2061 N N . VAL A 1 271 ? -8.885 12.029 18.387 1.00 91.12 271 VAL A N 1
ATOM 2062 C CA . VAL A 1 271 ? -8.604 10.593 18.477 1.00 91.12 271 VAL A CA 1
ATOM 2063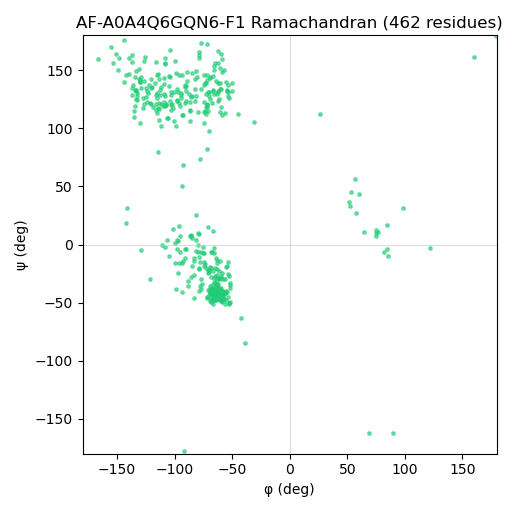 C C . VAL A 1 271 ? -7.405 10.380 19.394 1.00 91.12 271 VAL A C 1
ATOM 2065 O O . VAL A 1 271 ? -6.342 10.955 19.164 1.00 91.12 271 VAL A O 1
ATOM 2068 N N . GLN A 1 272 ? -7.547 9.523 20.405 1.00 92.69 272 GLN A N 1
ATOM 2069 C CA . GLN A 1 272 ? -6.418 9.130 21.245 1.00 92.69 272 GLN A CA 1
ATOM 2070 C C . GLN A 1 272 ? -5.530 8.154 20.465 1.00 92.69 272 GLN A C 1
ATOM 2072 O O . GLN A 1 272 ? -5.993 7.110 20.016 1.00 92.69 272 GLN A O 1
ATOM 2077 N N . VAL A 1 273 ? -4.251 8.478 20.294 1.00 91.06 273 VAL A N 1
ATOM 2078 C CA . VAL A 1 273 ? -3.280 7.607 19.618 1.00 91.06 273 VAL A CA 1
ATOM 2079 C C . VAL A 1 273 ? -2.125 7.362 20.569 1.00 91.06 273 VAL A C 1
ATOM 2081 O O . VAL A 1 273 ? -1.498 8.312 21.035 1.00 91.06 273 VAL A O 1
ATOM 2084 N N . ALA A 1 274 ? -1.852 6.099 20.876 1.00 89.44 274 ALA A N 1
ATOM 2085 C CA . ALA A 1 274 ? -0.836 5.738 21.853 1.00 89.44 274 ALA A CA 1
ATOM 2086 C C . ALA A 1 274 ? -0.169 4.408 21.505 1.00 89.44 274 ALA A C 1
ATOM 2088 O O . ALA A 1 274 ? -0.713 3.590 20.765 1.00 89.44 274 ALA A O 1
ATOM 2089 N N . THR A 1 275 ? 1.016 4.181 22.066 1.00 86.56 275 THR A N 1
ATOM 2090 C CA . THR A 1 275 ? 1.568 2.829 22.125 1.00 86.56 275 THR A CA 1
ATOM 2091 C C . THR A 1 275 ? 0.926 2.034 23.254 1.00 86.56 275 THR A C 1
ATOM 2093 O O . THR A 1 275 ? 0.368 2.618 24.187 1.00 86.56 275 THR A O 1
ATOM 2096 N N . LEU A 1 276 ? 1.020 0.703 23.190 1.00 81.56 276 LEU A N 1
ATOM 2097 C CA . LEU A 1 276 ? 0.483 -0.178 24.229 1.00 81.56 276 LEU A CA 1
ATOM 2098 C C . LEU A 1 276 ? 0.979 0.213 25.628 1.00 81.56 276 LEU A C 1
ATOM 2100 O O . LEU A 1 276 ? 0.171 0.395 26.535 1.00 81.56 276 LEU A O 1
ATOM 2104 N N . ASP A 1 277 ? 2.292 0.396 25.788 1.00 79.88 277 ASP A N 1
ATOM 2105 C CA . ASP A 1 277 ? 2.893 0.750 27.078 1.00 79.88 277 ASP A CA 1
ATOM 2106 C C . ASP A 1 277 ? 2.461 2.142 27.555 1.00 79.88 277 ASP A C 1
ATOM 2108 O O . ASP A 1 277 ? 2.202 2.338 28.741 1.00 79.88 277 ASP A O 1
ATOM 2112 N N . ALA A 1 278 ? 2.345 3.110 26.638 1.00 81.38 278 ALA A N 1
ATOM 2113 C CA . ALA A 1 278 ? 1.902 4.459 26.978 1.00 81.38 278 ALA A CA 1
ATOM 2114 C C . ALA A 1 278 ? 0.442 4.473 27.449 1.00 81.38 278 ALA A C 1
ATOM 2116 O O . ALA A 1 278 ? 0.121 5.141 28.428 1.00 81.38 278 ALA A O 1
ATOM 2117 N N . LEU A 1 279 ? -0.434 3.715 26.785 1.00 78.44 279 LEU A N 1
ATOM 2118 C CA . LEU A 1 279 ? -1.850 3.663 27.142 1.00 78.44 279 LEU A CA 1
ATOM 2119 C C . LEU A 1 279 ? -2.121 2.805 28.385 1.00 78.44 279 LEU A C 1
ATOM 2121 O O . LEU A 1 279 ? -3.079 3.069 29.110 1.00 78.44 279 LEU A O 1
ATOM 2125 N N . ALA A 1 280 ? -1.297 1.785 28.636 1.00 71.81 280 ALA A N 1
ATOM 2126 C CA . ALA A 1 280 ? -1.374 0.969 29.846 1.00 71.81 280 ALA A CA 1
ATOM 2127 C C . ALA A 1 280 ? -0.966 1.747 31.111 1.00 71.81 280 ALA A C 1
ATOM 2129 O O . ALA A 1 280 ? -1.450 1.431 32.196 1.00 71.81 280 ALA A O 1
ATOM 2130 N N . ALA A 1 281 ? -0.099 2.756 30.970 1.00 71.75 281 ALA A N 1
ATOM 2131 C CA . ALA A 1 281 ? 0.309 3.652 32.053 1.00 71.75 281 ALA A CA 1
ATOM 2132 C C . ALA A 1 281 ? -0.674 4.816 32.309 1.00 71.75 281 ALA A C 1
ATOM 2134 O O . ALA A 1 281 ? -0.540 5.513 33.313 1.00 71.75 281 ALA A O 1
ATOM 2135 N N . ASP A 1 282 ? -1.630 5.037 31.403 1.00 73.12 282 ASP A N 1
ATOM 2136 C CA . ASP A 1 282 ? -2.668 6.068 31.500 1.00 73.12 282 ASP A CA 1
ATOM 2137 C C . ASP A 1 282 ? -3.810 5.643 32.445 1.00 73.12 282 ASP A C 1
ATOM 2139 O O . ASP A 1 282 ? -3.976 4.458 32.753 1.00 73.12 282 ASP A O 1
ATOM 2143 N N . ASP A 1 283 ? -4.625 6.598 32.899 1.00 65.81 283 ASP A N 1
ATOM 2144 C CA . ASP A 1 283 ? -5.732 6.329 33.821 1.00 65.81 283 ASP A CA 1
ATOM 2145 C C . ASP A 1 283 ? -6.740 5.331 33.212 1.00 65.81 283 ASP A C 1
ATOM 2147 O O . ASP A 1 283 ? -7.392 5.585 32.189 1.00 65.81 283 ASP A O 1
ATOM 2151 N N . GLN A 1 284 ? -6.893 4.179 33.874 1.00 65.56 284 GLN A N 1
ATOM 2152 C CA . GLN A 1 284 ? -7.770 3.081 33.456 1.00 65.56 284 GLN A CA 1
ATOM 2153 C C . GLN A 1 284 ? -9.260 3.466 33.462 1.00 65.56 284 GLN A C 1
ATOM 2155 O O . GLN A 1 284 ? -10.079 2.732 32.907 1.00 65.56 284 GLN A O 1
ATOM 2160 N N . SER A 1 285 ? -9.623 4.611 34.051 1.00 62.44 285 SER A N 1
ATOM 2161 C CA . SER A 1 285 ? -11.005 5.099 34.128 1.00 62.44 285 SER A CA 1
ATOM 2162 C C . SER A 1 285 ? -11.564 5.628 32.796 1.00 62.44 285 SER A C 1
ATOM 2164 O O . SER A 1 285 ? -12.786 5.693 32.616 1.00 62.44 285 SER A O 1
ATOM 2166 N N . THR A 1 286 ? -10.701 5.988 31.835 1.00 73.50 286 THR A N 1
ATOM 2167 C CA . THR A 1 286 ? -11.154 6.591 30.574 1.00 73.50 286 THR A CA 1
ATOM 2168 C C . THR A 1 286 ? -11.791 5.539 29.675 1.00 73.50 286 THR A C 1
ATOM 2170 O O . THR A 1 286 ? -11.104 4.730 29.043 1.00 73.50 286 THR A O 1
ATOM 2173 N N . GLN A 1 287 ? -13.122 5.579 29.613 1.00 86.12 287 GLN A N 1
ATOM 2174 C CA . GLN A 1 287 ? -13.912 4.728 28.735 1.00 86.12 287 GLN A CA 1
ATOM 2175 C C . GLN A 1 287 ? -13.974 5.263 27.300 1.00 86.12 287 GLN A C 1
ATOM 2177 O O . GLN A 1 287 ? -13.980 6.474 27.072 1.00 86.12 287 GLN A O 1
ATOM 2182 N N . MET A 1 288 ? -14.086 4.353 26.335 1.00 91.12 288 MET A N 1
ATOM 2183 C CA . MET A 1 288 ? -14.124 4.665 24.904 1.00 91.12 288 MET A CA 1
ATOM 2184 C C . MET A 1 288 ? -15.246 3.924 24.176 1.00 91.12 288 MET A C 1
ATOM 2186 O O . MET A 1 288 ? -15.629 2.814 24.542 1.00 91.12 288 MET A O 1
ATOM 2190 N N . ASP A 1 289 ? -15.763 4.549 23.125 1.00 95.38 289 ASP A N 1
ATOM 2191 C CA . ASP A 1 289 ? -16.812 4.013 22.256 1.00 95.38 289 ASP A CA 1
ATOM 2192 C C . ASP A 1 289 ? -16.231 3.133 21.137 1.00 95.38 289 ASP A C 1
ATOM 2194 O O . ASP A 1 289 ? -16.898 2.221 20.644 1.00 95.38 289 ASP A O 1
ATOM 2198 N N . LEU A 1 290 ? -14.983 3.398 20.731 1.00 95.50 290 LEU A N 1
ATOM 2199 C CA . LEU A 1 290 ? -14.238 2.606 19.753 1.00 95.50 290 LEU A CA 1
ATOM 2200 C C . LEU A 1 290 ? -12.784 2.402 20.201 1.00 95.50 290 LEU A C 1
ATOM 2202 O O . LEU A 1 290 ? -12.068 3.371 20.439 1.00 95.50 290 LEU A O 1
ATOM 2206 N N . LEU A 1 291 ? -12.331 1.150 20.203 1.00 94.19 291 LEU A N 1
ATOM 2207 C CA . LEU A 1 291 ? -10.925 0.774 20.340 1.00 94.19 291 LEU A CA 1
ATOM 2208 C C . LEU A 1 291 ? -10.446 0.078 19.063 1.00 94.19 291 LEU A C 1
ATOM 2210 O O . LEU A 1 291 ? -11.073 -0.884 18.616 1.00 94.19 291 LEU A O 1
ATOM 2214 N N . VAL A 1 292 ? -9.329 0.531 18.500 1.00 94.00 292 VAL A N 1
ATOM 2215 C CA . VAL A 1 292 ? -8.603 -0.177 17.438 1.00 94.00 292 VAL A CA 1
ATOM 2216 C C . VAL A 1 292 ? -7.228 -0.563 17.970 1.00 94.00 292 VAL A C 1
ATOM 2218 O O . VAL A 1 292 ? -6.421 0.308 18.286 1.00 94.00 292 VAL A O 1
ATOM 2221 N N . LEU A 1 293 ? -6.979 -1.864 18.080 1.00 91.12 293 LEU A N 1
ATOM 2222 C CA . LEU A 1 293 ? -5.678 -2.443 18.400 1.00 91.12 293 LEU A CA 1
ATOM 2223 C C . LEU A 1 293 ? -5.061 -2.950 17.095 1.00 91.12 293 LEU A C 1
ATOM 2225 O O . LEU A 1 293 ? -5.654 -3.821 16.465 1.00 91.12 293 LEU A O 1
ATOM 2229 N N . ASP A 1 294 ? -3.920 -2.408 16.682 1.00 87.69 294 ASP A N 1
ATOM 2230 C CA . ASP A 1 294 ? -3.171 -2.851 15.498 1.00 87.69 294 ASP A CA 1
ATOM 2231 C C . ASP A 1 294 ? -1.881 -3.571 15.909 1.00 87.69 294 ASP A C 1
ATOM 2233 O O . ASP A 1 294 ? -1.351 -3.341 17.001 1.00 87.69 294 ASP A O 1
ATOM 2237 N N . GLU A 1 295 ? -1.379 -4.428 15.023 1.00 80.06 295 GLU A N 1
ATOM 2238 C CA . GLU A 1 295 ? -0.252 -5.340 15.269 1.00 80.06 295 GLU A CA 1
ATOM 2239 C C . GLU A 1 295 ? -0.507 -6.339 16.414 1.00 80.06 295 GLU A C 1
ATOM 2241 O O . GLU A 1 295 ? 0.355 -6.578 17.263 1.00 80.06 295 GLU A O 1
ATOM 2246 N N . HIS A 1 296 ? -1.707 -6.939 16.462 1.00 77.12 296 HIS A N 1
ATOM 2247 C CA . HIS A 1 296 ? -2.092 -7.837 17.563 1.00 77.12 296 HIS A CA 1
ATOM 2248 C C . HIS A 1 296 ? -1.190 -9.054 17.729 1.00 77.12 296 HIS A C 1
ATOM 2250 O O . HIS A 1 296 ? -1.072 -9.556 18.844 1.00 77.12 296 HIS A O 1
ATOM 2256 N N . GLN A 1 297 ? -0.543 -9.505 16.651 1.00 75.81 297 GLN A N 1
ATOM 2257 C CA . GLN A 1 297 ? 0.333 -10.671 16.692 1.00 75.81 297 GLN A CA 1
ATOM 2258 C C . GLN A 1 297 ? 1.535 -10.440 17.610 1.00 75.81 297 GLN A C 1
ATOM 2260 O O . GLN A 1 297 ? 2.135 -11.390 18.102 1.00 75.81 297 GLN A O 1
ATOM 2265 N N . ASP A 1 298 ? 1.860 -9.174 17.871 1.00 72.00 298 ASP A N 1
ATOM 2266 C CA . ASP A 1 298 ? 2.944 -8.787 18.751 1.00 72.00 298 ASP A CA 1
ATOM 2267 C C . ASP A 1 298 ? 2.455 -8.438 20.177 1.00 72.00 298 ASP A C 1
ATOM 2269 O O . ASP A 1 298 ? 3.279 -8.200 21.065 1.00 72.00 298 ASP A O 1
ATOM 2273 N N . LEU A 1 299 ? 1.139 -8.446 20.438 1.00 72.38 299 LEU A N 1
ATOM 2274 C CA . LEU A 1 299 ? 0.522 -8.089 21.724 1.00 72.38 299 LEU A CA 1
ATOM 2275 C C . LEU A 1 299 ? 0.378 -9.294 22.664 1.00 72.38 299 LEU A C 1
ATOM 2277 O O . LEU A 1 299 ? 0.124 -10.419 22.242 1.00 72.38 299 LEU A O 1
ATOM 2281 N N . ASP A 1 300 ? 0.465 -9.057 23.976 1.00 73.88 300 ASP A N 1
ATOM 2282 C CA . ASP A 1 300 ? 0.102 -10.071 24.967 1.00 73.88 300 ASP A CA 1
ATOM 2283 C C . ASP A 1 300 ? -1.410 -10.077 25.265 1.00 73.88 300 ASP A C 1
ATOM 2285 O O . ASP A 1 300 ? -2.101 -9.050 25.232 1.00 73.88 300 ASP A O 1
ATOM 2289 N N . ALA A 1 301 ? -1.938 -11.264 25.573 1.00 74.31 301 ALA A N 1
ATOM 2290 C CA . ALA A 1 301 ? -3.366 -11.479 25.788 1.00 74.31 301 ALA A CA 1
ATOM 2291 C C . ALA A 1 301 ? -3.926 -10.693 26.986 1.00 74.31 301 ALA A C 1
ATOM 2293 O O . ALA A 1 301 ? -5.060 -10.216 26.938 1.00 74.31 301 ALA A O 1
ATOM 2294 N N . ALA A 1 302 ? -3.141 -10.547 28.058 1.00 77.44 302 ALA A N 1
ATOM 2295 C CA . ALA A 1 302 ? -3.595 -9.929 29.300 1.00 77.44 302 ALA A CA 1
ATOM 2296 C C . ALA A 1 302 ? -3.773 -8.411 29.145 1.00 77.44 302 ALA A C 1
ATOM 2298 O O . ALA A 1 302 ? -4.806 -7.864 29.534 1.00 77.44 302 ALA A O 1
ATOM 2299 N N . ARG A 1 303 ? -2.807 -7.726 28.524 1.00 77.94 303 ARG A N 1
ATOM 2300 C CA . ARG A 1 303 ? -2.877 -6.288 28.230 1.00 77.94 303 ARG A CA 1
ATOM 2301 C C . ARG A 1 303 ? -3.929 -5.981 27.172 1.00 77.94 303 ARG A C 1
ATOM 2303 O O . ARG A 1 303 ? -4.650 -4.994 27.308 1.00 77.94 303 ARG A O 1
ATOM 2310 N N . THR A 1 304 ? -4.067 -6.841 26.163 1.00 78.31 304 THR A N 1
ATOM 2311 C CA . THR A 1 304 ? -5.132 -6.729 25.152 1.00 78.31 304 THR A CA 1
ATOM 2312 C C . THR A 1 304 ? -6.512 -6.755 25.808 1.00 78.31 304 THR A C 1
ATOM 2314 O O . THR A 1 304 ? -7.354 -5.897 25.536 1.00 78.31 304 THR A O 1
ATOM 2317 N N . GLU A 1 305 ? -6.734 -7.695 26.727 1.00 80.06 305 GLU A N 1
ATOM 2318 C CA . GLU A 1 305 ? -7.989 -7.809 27.469 1.00 80.06 305 GLU A CA 1
ATOM 2319 C C . GLU A 1 305 ? -8.223 -6.614 28.409 1.00 80.06 305 GLU A C 1
ATOM 2321 O O . GLU A 1 305 ? -9.333 -6.079 28.457 1.00 80.06 305 GLU A O 1
ATOM 2326 N N . ALA A 1 306 ? -7.179 -6.129 29.088 1.00 82.19 306 ALA A N 1
ATOM 2327 C CA . ALA A 1 306 ? -7.262 -4.949 29.950 1.00 82.19 306 ALA A CA 1
ATOM 2328 C C . ALA A 1 306 ? -7.665 -3.681 29.175 1.00 82.19 306 ALA A C 1
ATOM 2330 O O . ALA A 1 306 ? -8.524 -2.923 29.627 1.00 82.19 306 ALA A O 1
ATOM 2331 N N . LEU A 1 307 ? -7.109 -3.460 27.980 1.00 84.69 307 LEU A N 1
ATOM 2332 C CA . LEU A 1 307 ? -7.520 -2.342 27.125 1.00 84.69 307 LEU A CA 1
ATOM 2333 C C . LEU A 1 307 ? -8.945 -2.510 26.607 1.00 84.69 307 LEU A C 1
ATOM 2335 O O . LEU A 1 307 ? -9.713 -1.549 26.576 1.00 84.69 307 LEU A O 1
ATOM 2339 N N . ARG A 1 308 ? -9.331 -3.734 26.249 1.00 83.06 308 ARG A N 1
ATOM 2340 C CA . ARG A 1 308 ? -10.689 -4.038 25.792 1.00 83.06 308 ARG A CA 1
ATOM 2341 C C . ARG A 1 308 ? -11.737 -3.763 26.871 1.00 83.06 308 ARG A C 1
ATOM 2343 O O . ARG A 1 308 ? -12.842 -3.336 26.539 1.00 83.06 308 ARG A O 1
ATOM 2350 N N . ALA A 1 309 ? -11.403 -3.969 28.144 1.00 85.25 309 ALA A N 1
ATOM 2351 C CA . ALA A 1 309 ? -12.287 -3.665 29.269 1.00 85.25 309 ALA A CA 1
ATOM 2352 C C . ALA A 1 309 ? -12.623 -2.164 29.395 1.00 85.25 309 ALA A C 1
ATOM 2354 O O . ALA A 1 309 ? -13.606 -1.812 30.044 1.00 85.25 309 ALA A O 1
ATOM 2355 N N . ARG A 1 310 ? -11.863 -1.280 28.731 1.00 88.06 310 ARG A N 1
ATOM 2356 C CA . ARG A 1 310 ? -12.124 0.169 28.677 1.00 88.06 310 ARG A CA 1
ATOM 2357 C C . ARG A 1 310 ? -13.188 0.552 27.639 1.00 88.06 310 ARG A C 1
ATOM 2359 O O . ARG A 1 310 ? -13.575 1.717 27.565 1.00 88.06 310 ARG A O 1
ATOM 2366 N N . VAL A 1 311 ? -13.677 -0.393 26.834 1.00 91.50 311 VAL A N 1
ATOM 2367 C CA . VAL A 1 311 ? -14.749 -0.141 25.858 1.00 91.50 311 VAL A CA 1
ATOM 2368 C C . VAL A 1 311 ? -16.111 -0.171 26.554 1.00 91.50 311 VAL A C 1
ATOM 2370 O O . VAL A 1 311 ? -16.436 -1.133 27.251 1.00 91.50 311 VAL A O 1
ATOM 2373 N N . VAL A 1 312 ? -16.920 0.875 26.360 1.00 92.38 312 VAL A N 1
ATOM 2374 C CA . VAL A 1 312 ? -18.263 0.985 26.961 1.00 92.38 312 VAL A CA 1
ATOM 2375 C C . VAL A 1 312 ? -19.203 -0.135 26.489 1.00 92.38 312 VAL A C 1
ATOM 2377 O O . VAL A 1 312 ? -19.036 -0.658 25.383 1.00 92.38 312 VAL A O 1
ATOM 2380 N N . PRO A 1 313 ? -20.253 -0.476 27.260 1.00 89.06 313 PRO A N 1
ATOM 2381 C CA . PRO A 1 313 ? -21.348 -1.300 26.752 1.00 89.06 313 PRO A CA 1
ATOM 2382 C C . PRO A 1 313 ? -21.936 -0.708 25.461 1.00 89.06 313 PRO A C 1
ATOM 2384 O O . PRO A 1 313 ? -22.270 0.472 25.412 1.00 89.06 313 PRO A O 1
ATOM 2387 N N . GLY A 1 314 ? -22.045 -1.520 24.405 1.00 87.62 314 GLY A N 1
ATOM 2388 C CA . GLY A 1 314 ? -22.479 -1.071 23.073 1.00 87.62 314 GLY A CA 1
ATOM 2389 C C . GLY A 1 314 ? -21.382 -0.419 22.216 1.00 87.62 314 GLY A C 1
ATOM 2390 O O . GLY A 1 314 ? -21.609 -0.167 21.032 1.00 87.62 314 GLY A O 1
ATOM 2391 N N . GLY A 1 315 ? -20.192 -0.191 22.779 1.00 92.88 315 GLY A N 1
ATOM 2392 C CA . GLY A 1 315 ? -19.001 0.228 22.045 1.00 92.88 315 GLY A CA 1
ATOM 2393 C C . GLY A 1 315 ? -18.414 -0.894 21.185 1.00 92.88 315 GLY A C 1
ATOM 2394 O O . GLY A 1 315 ? -18.845 -2.050 21.236 1.00 92.88 315 GLY A O 1
ATOM 2395 N N . ARG A 1 316 ? -17.415 -0.551 20.366 1.00 94.19 316 ARG A N 1
ATOM 2396 C CA . ARG A 1 316 ? -16.771 -1.483 19.431 1.00 94.19 316 ARG A CA 1
ATOM 2397 C C . ARG A 1 316 ? -15.278 -1.633 19.699 1.00 94.19 316 ARG A C 1
ATOM 2399 O O . ARG A 1 316 ? -14.593 -0.658 19.987 1.00 94.19 316 ARG A O 1
ATOM 2406 N N . ALA A 1 317 ? -14.769 -2.848 19.540 1.00 92.88 317 ALA A N 1
ATOM 2407 C CA . ALA A 1 317 ? -13.346 -3.155 19.608 1.00 92.88 317 ALA A CA 1
ATOM 2408 C C . ALA A 1 317 ? -12.921 -3.922 18.354 1.00 92.88 317 ALA A C 1
ATOM 2410 O O . ALA A 1 317 ? -13.515 -4.955 18.039 1.00 92.88 317 ALA A O 1
ATOM 2411 N N . TYR A 1 318 ? -11.894 -3.429 17.667 1.00 92.75 318 TYR A N 1
ATOM 2412 C CA . TYR A 1 318 ? -11.266 -4.088 16.527 1.00 92.75 318 TYR A CA 1
ATOM 2413 C C . TYR A 1 318 ? -9.835 -4.455 16.887 1.00 92.75 318 TYR A C 1
ATOM 2415 O O . TYR A 1 318 ? -9.063 -3.596 17.301 1.00 92.75 318 TYR A O 1
ATOM 2423 N N . VAL A 1 319 ? -9.496 -5.725 16.715 1.00 90.81 319 VAL A N 1
ATOM 2424 C CA . VAL A 1 319 ? -8.154 -6.263 16.929 1.00 90.81 319 VAL A CA 1
ATOM 2425 C C . VAL A 1 319 ? -7.622 -6.696 15.570 1.00 90.81 319 VAL A C 1
ATOM 2427 O O . VAL A 1 319 ? -8.123 -7.656 14.987 1.00 90.81 319 VAL A O 1
ATOM 2430 N N . LEU A 1 320 ? -6.671 -5.944 15.029 1.00 89.75 320 LEU A N 1
ATOM 2431 C CA . LEU A 1 320 ? -6.116 -6.097 13.688 1.00 89.75 320 LEU A CA 1
ATOM 2432 C C . LEU A 1 320 ? -4.726 -6.720 13.781 1.00 89.75 320 LEU A C 1
ATOM 2434 O O . LEU A 1 320 ? -3.927 -6.345 14.636 1.00 89.75 320 LEU A O 1
ATOM 2438 N N . GLY A 1 321 ? -4.441 -7.685 12.916 1.00 86.19 321 GLY A N 1
ATOM 2439 C CA . GLY A 1 321 ? -3.124 -8.308 12.891 1.00 8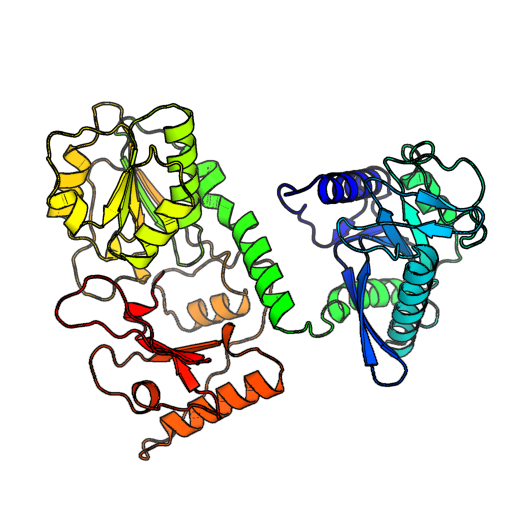6.19 321 GLY A CA 1
ATOM 2440 C C . GLY A 1 321 ? -3.000 -9.399 11.847 1.00 86.19 321 GLY A C 1
ATOM 2441 O O . GLY A 1 321 ? -3.941 -9.698 11.104 1.00 86.19 321 GLY A O 1
ATOM 2442 N N . ASP A 1 322 ? -1.813 -9.976 11.784 1.00 84.19 322 ASP A N 1
ATOM 2443 C CA . ASP A 1 322 ? -1.436 -11.003 10.821 1.00 84.19 322 ASP A CA 1
ATOM 2444 C C . ASP A 1 322 ? -0.691 -12.127 11.538 1.00 84.19 322 ASP A C 1
ATOM 2446 O O . ASP A 1 322 ? 0.443 -11.953 11.978 1.00 84.19 322 ASP A O 1
ATOM 2450 N N . VAL A 1 323 ? -1.335 -13.289 11.656 1.00 75.06 323 VAL A N 1
ATOM 2451 C CA . VAL A 1 323 ? -0.752 -14.447 12.351 1.00 75.06 323 VAL A CA 1
ATOM 2452 C C . VAL A 1 323 ? 0.510 -14.956 11.658 1.00 75.06 323 VAL A C 1
ATOM 2454 O O . VAL A 1 323 ? 1.392 -15.483 12.323 1.00 75.06 323 VAL A O 1
ATOM 2457 N N . HIS A 1 324 ? 0.646 -14.736 10.347 1.00 76.81 324 HIS A N 1
ATOM 2458 C CA . HIS A 1 324 ? 1.832 -15.148 9.596 1.00 76.81 324 HIS A CA 1
ATOM 2459 C C . HIS A 1 324 ? 3.016 -14.183 9.768 1.00 76.81 324 HIS A C 1
ATOM 2461 O O . HIS A 1 324 ? 4.112 -14.473 9.299 1.00 76.81 324 HIS A O 1
ATOM 2467 N N . GLN A 1 325 ? 2.824 -13.038 10.435 1.00 74.38 325 GLN A N 1
ATOM 2468 C CA . GLN A 1 325 ? 3.907 -12.113 10.796 1.00 74.38 325 GLN A CA 1
ATOM 2469 C C . GLN A 1 325 ? 4.372 -12.261 12.248 1.00 74.38 325 GLN A C 1
ATOM 2471 O O . GLN A 1 325 ? 5.265 -11.523 12.683 1.00 74.38 325 GLN A O 1
ATOM 2476 N N . GLN A 1 326 ? 3.791 -13.201 12.994 1.00 74.38 326 GLN A N 1
ATOM 2477 C CA . GLN A 1 326 ? 4.213 -13.502 14.351 1.00 74.38 326 GLN A CA 1
ATOM 2478 C C . GLN A 1 326 ? 5.616 -14.124 14.325 1.00 74.38 326 GLN A C 1
ATOM 2480 O O . GLN A 1 326 ? 5.852 -15.131 13.666 1.00 74.38 326 GLN A O 1
ATOM 2485 N N . THR A 1 327 ? 6.568 -13.490 15.009 1.00 66.00 327 THR A N 1
ATOM 2486 C CA . THR A 1 327 ? 7.985 -13.908 15.014 1.00 66.00 327 THR A CA 1
ATOM 2487 C C . THR A 1 327 ? 8.375 -14.768 16.215 1.00 66.00 327 THR A C 1
ATOM 2489 O O . THR A 1 327 ? 9.543 -15.118 16.354 1.00 66.00 327 THR A O 1
ATOM 2492 N N . ASP A 1 328 ? 7.427 -15.100 17.090 1.00 65.25 328 ASP A N 1
ATOM 2493 C CA . ASP A 1 328 ? 7.639 -15.944 18.263 1.00 65.25 328 ASP A CA 1
ATOM 2494 C C . ASP A 1 328 ? 6.511 -16.967 18.464 1.00 65.25 328 ASP A C 1
ATOM 2496 O O . ASP A 1 328 ? 5.414 -16.826 17.929 1.00 65.25 328 ASP A O 1
ATOM 2500 N N . ASP A 1 329 ? 6.765 -17.994 19.276 1.00 61.62 329 ASP A N 1
ATOM 2501 C CA . ASP A 1 329 ? 5.855 -19.135 19.478 1.00 61.62 329 ASP A CA 1
ATOM 2502 C C . ASP A 1 329 ? 4.720 -18.855 20.483 1.00 61.62 329 ASP A C 1
ATOM 2504 O O . ASP A 1 329 ? 4.204 -19.764 21.145 1.00 61.62 329 ASP A O 1
ATOM 2508 N N . ARG A 1 330 ? 4.329 -17.588 20.667 1.00 65.75 330 ARG A N 1
ATOM 2509 C CA . ARG A 1 330 ? 3.252 -17.247 21.605 1.00 65.75 330 ARG A CA 1
ATOM 2510 C C . ARG A 1 330 ? 1.930 -17.892 21.168 1.00 65.75 330 ARG A C 1
ATOM 2512 O O . ARG A 1 330 ? 1.593 -17.887 19.983 1.00 65.75 330 ARG A O 1
ATOM 2519 N N . PRO A 1 331 ? 1.137 -18.424 22.114 1.00 58.28 331 PRO A N 1
ATOM 2520 C CA . PRO A 1 331 ? -0.164 -18.981 21.783 1.00 58.28 331 PRO A CA 1
ATOM 2521 C C . PRO A 1 331 ? -1.068 -17.883 21.217 1.00 58.28 331 PRO A C 1
ATOM 2523 O O . PRO A 1 331 ? -1.184 -16.801 21.796 1.00 58.28 331 PRO A O 1
ATOM 2526 N N . GLY A 1 332 ? -1.724 -18.184 20.094 1.00 57.44 332 GLY A N 1
ATOM 2527 C CA . GLY A 1 332 ? -2.641 -17.260 19.437 1.00 57.44 332 GLY A CA 1
ATOM 2528 C C . GLY A 1 332 ? -3.742 -16.771 20.382 1.00 57.44 332 GLY A C 1
ATOM 2529 O O . GLY A 1 332 ? -4.303 -17.526 21.180 1.00 57.44 332 GLY A O 1
ATOM 2530 N N . PHE A 1 333 ? -4.063 -15.486 20.284 1.00 62.06 333 PHE A N 1
ATOM 2531 C CA . PHE A 1 333 ? -5.097 -14.857 21.091 1.00 62.06 333 PHE A CA 1
ATOM 2532 C C . PHE A 1 333 ? -6.499 -15.259 20.599 1.00 62.06 333 PHE A C 1
ATOM 2534 O O . PHE A 1 333 ? -6.909 -14.901 19.496 1.00 62.06 333 PHE A O 1
ATOM 2541 N N . ALA A 1 334 ? -7.253 -15.999 21.418 1.00 60.44 334 ALA A N 1
ATOM 2542 C CA . ALA A 1 334 ? -8.619 -16.422 21.105 1.00 60.44 334 ALA A CA 1
ATOM 2543 C C . ALA A 1 334 ? -9.648 -15.638 21.937 1.00 60.44 334 ALA A C 1
ATOM 2545 O O . ALA A 1 334 ? -9.802 -15.863 23.139 1.00 60.44 334 ALA A O 1
ATOM 2546 N N . LEU A 1 335 ? -10.396 -14.740 21.290 1.00 67.06 335 LEU A N 1
ATOM 2547 C CA . LEU A 1 335 ? -11.497 -14.005 21.918 1.00 67.06 335 LEU A CA 1
ATOM 2548 C C . LEU A 1 335 ? -12.798 -14.806 21.843 1.00 67.06 335 LEU A C 1
ATOM 2550 O O . LEU A 1 335 ? -13.337 -15.018 20.759 1.00 67.06 335 LEU A O 1
ATOM 2554 N N . ARG A 1 336 ? -13.336 -15.202 23.004 1.00 63.03 336 ARG A N 1
ATOM 2555 C CA . ARG A 1 336 ? -14.492 -16.114 23.100 1.00 63.03 336 ARG A CA 1
ATOM 2556 C C . ARG A 1 336 ? -15.843 -15.556 22.622 1.00 63.03 336 ARG A C 1
ATOM 2558 O O . ARG A 1 336 ? -16.761 -16.343 22.480 1.00 63.03 336 ARG A O 1
ATOM 2565 N N . ASP A 1 337 ? -15.951 -14.272 22.272 1.00 78.06 337 ASP A N 1
ATOM 2566 C CA . ASP A 1 337 ? -17.198 -13.650 21.779 1.00 78.06 337 ASP A CA 1
ATOM 2567 C C . ASP A 1 337 ? -16.949 -12.631 20.649 1.00 78.06 337 ASP A C 1
ATOM 2569 O O . ASP A 1 337 ? -17.627 -11.601 20.557 1.00 78.06 337 ASP A O 1
ATOM 2573 N N . ALA A 1 338 ? -15.920 -12.844 19.829 1.00 84.69 338 ALA A N 1
ATOM 2574 C CA . ALA A 1 338 ? -15.592 -11.943 18.727 1.00 84.69 338 ALA A CA 1
ATOM 2575 C C . ALA A 1 338 ? -15.987 -12.529 17.372 1.00 84.69 338 ALA A C 1
ATOM 2577 O O . ALA A 1 338 ? -15.854 -13.728 17.130 1.00 84.69 338 ALA A O 1
ATOM 2578 N N . VAL A 1 339 ? -16.412 -11.657 16.459 1.00 88.31 339 VAL A N 1
ATOM 2579 C CA . VAL A 1 339 ? -16.477 -12.010 15.042 1.00 88.31 339 VAL A CA 1
ATOM 2580 C C . VAL A 1 339 ? -15.052 -12.086 14.519 1.00 88.31 339 VAL A C 1
ATOM 2582 O O . VAL A 1 339 ? -14.319 -11.098 14.572 1.00 88.31 339 VAL A O 1
ATOM 2585 N N . VAL A 1 340 ? -14.666 -13.252 14.012 1.00 87.56 340 VAL A N 1
ATOM 2586 C CA . VAL A 1 340 ? -13.355 -13.460 13.399 1.00 87.56 340 VAL A CA 1
ATOM 2587 C C . VAL A 1 340 ? -13.479 -13.273 11.894 1.00 87.56 340 VAL A C 1
ATOM 2589 O O . VAL A 1 340 ? -14.210 -13.997 11.221 1.00 87.56 340 VAL A O 1
ATOM 2592 N N . ILE A 1 341 ? -12.752 -12.295 11.370 1.00 87.44 341 ILE A N 1
ATOM 2593 C CA . ILE A 1 341 ? -12.663 -11.966 9.953 1.00 87.44 341 ILE A CA 1
ATOM 2594 C C . ILE A 1 341 ? -11.284 -12.391 9.463 1.00 87.44 341 ILE A C 1
ATOM 2596 O O . ILE A 1 341 ? -10.274 -12.006 10.049 1.00 87.44 341 ILE A O 1
ATOM 2600 N N . ARG A 1 342 ? -11.242 -13.171 8.381 1.00 86.06 342 ARG A N 1
ATOM 2601 C CA . ARG A 1 342 ? -10.003 -13.604 7.726 1.00 86.06 342 ARG A CA 1
ATOM 2602 C C . ARG A 1 342 ? -9.931 -13.019 6.321 1.00 86.06 342 ARG A C 1
ATOM 2604 O O . ARG A 1 342 ? -10.899 -13.121 5.572 1.00 86.06 342 ARG A O 1
ATOM 2611 N N . CYS A 1 343 ? -8.806 -12.400 5.976 1.00 83.75 343 CYS A N 1
ATOM 2612 C CA . CYS A 1 343 ? -8.565 -11.808 4.664 1.00 83.75 343 CYS A CA 1
ATOM 2613 C C . CYS A 1 343 ? -7.164 -12.166 4.157 1.00 83.75 343 CYS A C 1
ATOM 2615 O O . CYS A 1 343 ? -6.155 -11.742 4.721 1.00 83.75 343 CYS A O 1
ATOM 2617 N N . LEU A 1 344 ? -7.121 -12.927 3.065 1.00 85.31 344 LEU A N 1
ATOM 2618 C CA . LEU A 1 344 ? -5.885 -13.345 2.401 1.00 85.31 344 LEU A CA 1
ATOM 2619 C C . LEU A 1 344 ? -5.545 -12.462 1.192 1.00 85.31 344 LEU A C 1
ATOM 2621 O O . LEU A 1 344 ? -4.582 -12.743 0.489 1.00 85.31 344 LEU A O 1
ATOM 2625 N N . ASP A 1 345 ? -6.318 -11.406 0.928 1.00 83.00 345 ASP A N 1
ATOM 2626 C CA . ASP A 1 345 ? -6.077 -10.513 -0.203 1.00 83.00 345 ASP A CA 1
ATOM 2627 C C . ASP A 1 345 ? -4.843 -9.624 0.039 1.00 83.00 345 ASP A C 1
ATOM 2629 O O . ASP A 1 345 ? -4.748 -8.930 1.051 1.00 83.00 345 ASP A O 1
ATOM 2633 N N . ASN A 1 346 ? -3.921 -9.581 -0.923 1.00 82.75 346 ASN A N 1
ATOM 2634 C CA . ASN A 1 346 ? -2.766 -8.684 -0.933 1.00 82.75 346 ASN A CA 1
ATOM 2635 C C . ASN A 1 346 ? -2.883 -7.673 -2.084 1.00 82.75 346 ASN A C 1
ATOM 2637 O O . ASN A 1 346 ? -2.860 -8.039 -3.261 1.00 82.75 346 ASN A O 1
ATOM 2641 N N . PHE A 1 347 ? -2.980 -6.388 -1.734 1.00 74.69 347 PHE A N 1
ATOM 2642 C CA . PHE A 1 347 ? -3.068 -5.269 -2.683 1.00 74.69 347 PHE A CA 1
ATOM 2643 C C . PHE A 1 347 ? -1.757 -4.474 -2.798 1.00 74.69 347 PHE A C 1
ATOM 2645 O O . PHE A 1 347 ? -1.645 -3.591 -3.652 1.00 74.69 347 PHE A O 1
ATOM 2652 N N . ARG A 1 348 ? -0.781 -4.740 -1.916 1.00 75.38 348 ARG A N 1
ATOM 2653 C CA . ARG A 1 348 ? 0.495 -4.006 -1.820 1.00 75.38 348 ARG A CA 1
ATOM 2654 C C . ARG A 1 348 ? 1.525 -4.514 -2.826 1.00 75.38 348 ARG A C 1
ATOM 2656 O O . ARG A 1 348 ? 2.189 -3.709 -3.470 1.00 75.38 348 ARG A O 1
ATOM 2663 N N . SER A 1 349 ? 1.673 -5.829 -2.935 1.00 81.06 349 SER A N 1
ATOM 2664 C CA . SER A 1 349 ? 2.775 -6.464 -3.656 1.00 81.06 349 SER A CA 1
ATOM 2665 C C . SER A 1 349 ? 2.368 -6.836 -5.086 1.00 81.06 349 SER A C 1
ATOM 2667 O O . SER A 1 349 ? 1.217 -7.217 -5.309 1.00 81.06 349 SER A O 1
ATOM 2669 N N . PRO A 1 350 ? 3.279 -6.770 -6.075 1.00 79.56 350 PRO A N 1
ATOM 2670 C CA . PRO A 1 350 ? 3.009 -7.285 -7.416 1.00 79.56 350 PRO A CA 1
ATOM 2671 C C . PRO A 1 350 ? 2.634 -8.773 -7.406 1.00 79.56 350 PRO A C 1
ATOM 2673 O O . PRO A 1 350 ? 3.106 -9.528 -6.551 1.00 79.56 350 PRO A O 1
ATOM 2676 N N . ARG A 1 351 ? 1.816 -9.216 -8.372 1.00 82.31 351 ARG A N 1
ATOM 2677 C CA . ARG A 1 351 ? 1.288 -10.594 -8.399 1.00 82.31 351 ARG A CA 1
ATOM 2678 C C . ARG A 1 351 ? 2.385 -11.660 -8.378 1.00 82.31 351 ARG A C 1
ATOM 2680 O O . ARG A 1 351 ? 2.282 -12.590 -7.587 1.00 82.31 351 ARG A O 1
ATOM 2687 N N . LYS A 1 352 ? 3.474 -11.479 -9.130 1.00 80.44 352 LYS A N 1
ATOM 2688 C CA . LYS A 1 352 ? 4.599 -12.432 -9.160 1.00 80.44 352 LYS A CA 1
ATOM 2689 C C . LYS A 1 352 ? 5.353 -12.552 -7.831 1.00 80.44 352 LYS A C 1
ATOM 2691 O O . LYS A 1 352 ? 5.901 -13.609 -7.533 1.00 80.44 352 LYS A O 1
ATOM 2696 N N . VAL A 1 353 ? 5.348 -11.508 -6.998 1.00 89.00 353 VAL A N 1
ATOM 2697 C CA . VAL A 1 353 ? 5.907 -11.582 -5.636 1.00 89.00 353 VAL A CA 1
ATOM 2698 C C . VAL A 1 353 ? 5.019 -12.458 -4.753 1.00 89.00 353 VAL A C 1
ATOM 2700 O O . VAL A 1 353 ? 5.518 -13.312 -4.026 1.00 89.00 353 VAL A O 1
ATOM 2703 N N . VAL A 1 354 ? 3.696 -12.290 -4.844 1.00 87.00 354 VAL A N 1
ATOM 2704 C CA . VAL A 1 354 ? 2.727 -13.121 -4.111 1.00 87.00 354 VAL A CA 1
ATOM 2705 C C . VAL A 1 354 ? 2.771 -14.579 -4.586 1.00 87.00 354 VAL A C 1
ATOM 2707 O O . VAL A 1 354 ? 2.737 -15.496 -3.770 1.00 87.00 354 VAL A O 1
ATOM 2710 N N . GLU A 1 355 ? 2.907 -14.810 -5.892 1.00 89.38 355 GLU A N 1
ATOM 2711 C CA . GLU A 1 355 ? 3.108 -16.149 -6.458 1.00 89.38 355 GLU A CA 1
ATOM 2712 C C . GLU A 1 355 ? 4.355 -16.824 -5.874 1.00 89.38 355 GLU A C 1
ATOM 2714 O O . GLU A 1 355 ? 4.272 -17.981 -5.464 1.00 89.38 355 GLU A O 1
ATOM 2719 N N . ALA A 1 356 ? 5.476 -16.103 -5.761 1.00 91.50 356 ALA A N 1
ATOM 2720 C CA . ALA A 1 356 ? 6.696 -16.624 -5.145 1.00 91.50 356 ALA A CA 1
ATOM 2721 C C . ALA A 1 356 ? 6.495 -16.974 -3.659 1.00 91.50 356 ALA A C 1
ATOM 2723 O O . ALA A 1 356 ? 6.902 -18.053 -3.232 1.00 91.50 356 ALA A O 1
ATOM 2724 N N . ILE A 1 357 ? 5.813 -16.117 -2.887 1.00 90.88 357 ILE A N 1
ATOM 2725 C CA . ILE A 1 357 ? 5.450 -16.387 -1.480 1.00 90.88 357 ILE A CA 1
ATOM 2726 C C . ILE A 1 357 ? 4.672 -17.707 -1.363 1.00 90.88 357 ILE A C 1
ATOM 2728 O O . ILE A 1 357 ? 5.014 -18.560 -0.541 1.00 90.88 357 ILE A O 1
ATOM 2732 N N . ASN A 1 358 ? 3.667 -17.901 -2.222 1.00 92.69 358 ASN A N 1
ATOM 2733 C CA . ASN A 1 358 ? 2.826 -19.098 -2.224 1.00 92.69 358 ASN A CA 1
ATOM 2734 C C . ASN A 1 358 ? 3.589 -20.354 -2.668 1.00 92.69 358 ASN A C 1
ATOM 2736 O O . ASN A 1 358 ? 3.431 -21.418 -2.070 1.00 92.69 358 ASN A O 1
ATOM 2740 N N . GLN A 1 359 ? 4.426 -20.251 -3.704 1.00 93.50 359 GLN A N 1
ATOM 2741 C CA . GLN A 1 359 ? 5.228 -21.373 -4.209 1.00 93.50 359 GLN A CA 1
ATOM 2742 C C . GLN A 1 359 ? 6.262 -21.845 -3.184 1.00 93.50 359 GLN A C 1
ATOM 2744 O O . GLN A 1 359 ? 6.457 -23.049 -3.018 1.00 93.50 359 GLN A O 1
ATOM 2749 N N . LEU A 1 360 ? 6.879 -20.903 -2.469 1.00 91.94 360 LEU A N 1
ATOM 2750 C CA . LEU A 1 360 ? 7.822 -21.181 -1.387 1.00 91.94 360 LEU A CA 1
ATOM 2751 C C . LEU A 1 360 ? 7.134 -21.605 -0.081 1.00 91.94 360 LEU A C 1
ATOM 2753 O O . LEU A 1 360 ? 7.825 -22.006 0.851 1.00 91.94 360 LEU A O 1
ATOM 2757 N N . ARG A 1 361 ? 5.795 -21.548 -0.019 1.00 90.88 361 ARG A N 1
ATOM 2758 C CA . ARG A 1 361 ? 4.983 -21.882 1.163 1.00 90.88 361 ARG A CA 1
ATOM 2759 C C . ARG A 1 361 ? 5.426 -21.113 2.408 1.00 90.88 361 ARG A C 1
ATOM 2761 O O . ARG A 1 361 ? 5.567 -21.685 3.483 1.00 90.88 361 ARG A O 1
ATOM 2768 N N . LEU A 1 362 ? 5.657 -19.808 2.250 1.00 87.00 362 LEU A N 1
ATOM 2769 C CA . LEU A 1 362 ? 6.043 -18.935 3.367 1.00 87.00 362 LEU A CA 1
ATOM 2770 C C . LEU A 1 362 ? 4.860 -18.588 4.289 1.00 87.00 362 LEU A C 1
ATOM 2772 O O . LEU A 1 362 ? 5.055 -17.963 5.326 1.00 87.00 362 LEU A O 1
ATOM 2776 N N . THR A 1 363 ? 3.642 -18.978 3.911 1.00 84.88 363 THR A N 1
ATOM 2777 C CA . THR A 1 363 ? 2.410 -18.851 4.696 1.00 84.88 363 THR A CA 1
ATOM 2778 C C . THR A 1 363 ? 1.666 -20.187 4.700 1.00 84.88 363 THR A C 1
ATOM 2780 O O . THR A 1 363 ? 1.760 -20.950 3.734 1.00 84.88 363 THR A O 1
ATOM 2783 N N . ASP A 1 364 ? 0.909 -20.474 5.765 1.00 82.38 364 ASP A N 1
ATOM 2784 C CA . ASP A 1 364 ? 0.151 -21.735 5.875 1.00 82.38 364 ASP A CA 1
ATOM 2785 C C . ASP A 1 364 ? -0.984 -21.818 4.846 1.00 82.38 364 ASP A C 1
ATOM 2787 O O . ASP A 1 364 ? -1.295 -22.888 4.322 1.00 82.38 364 ASP A O 1
ATOM 2791 N N . GLU A 1 365 ? -1.594 -20.669 4.547 1.00 86.25 365 GLU A N 1
ATOM 2792 C CA . GLU A 1 365 ? -2.640 -20.520 3.541 1.00 86.25 365 GLU A CA 1
ATOM 2793 C C . GLU A 1 365 ? -2.132 -19.656 2.374 1.00 86.25 365 GLU A C 1
ATOM 2795 O O . GLU A 1 365 ? -1.410 -18.678 2.603 1.00 86.25 365 GLU A O 1
ATOM 2800 N N . PRO A 1 366 ? -2.501 -19.973 1.118 1.00 88.56 366 PRO A N 1
ATOM 2801 C CA . PRO A 1 366 ? -2.107 -19.166 -0.030 1.00 88.56 366 PRO A CA 1
ATOM 2802 C C . PRO A 1 366 ? -2.673 -17.742 0.031 1.00 88.56 366 PRO A C 1
ATOM 2804 O O . PRO A 1 366 ? -3.880 -17.535 0.164 1.00 88.56 366 PRO A O 1
ATOM 2807 N N . VAL A 1 367 ? -1.803 -16.753 -0.153 1.00 88.81 367 VAL A N 1
ATOM 2808 C CA . VAL A 1 367 ? -2.164 -15.339 -0.278 1.00 88.81 367 VAL A CA 1
ATOM 2809 C C . VAL A 1 367 ? -2.783 -15.080 -1.656 1.00 88.81 367 VAL A C 1
ATOM 2811 O O . VAL A 1 367 ? -2.282 -15.543 -2.683 1.00 88.81 367 VAL A O 1
ATOM 2814 N N . VAL A 1 368 ? -3.864 -14.305 -1.706 1.00 83.19 368 VAL A N 1
ATOM 2815 C CA . VAL A 1 368 ? -4.577 -13.960 -2.941 1.00 83.19 368 VAL A CA 1
ATOM 2816 C C . VAL A 1 368 ? -4.049 -12.637 -3.485 1.00 83.19 368 VAL A C 1
ATOM 2818 O O . VAL A 1 368 ? -4.267 -11.570 -2.914 1.00 83.19 368 VAL A O 1
ATOM 2821 N N . ALA A 1 369 ? -3.362 -12.684 -4.623 1.00 80.06 369 ALA A N 1
ATOM 2822 C CA . ALA A 1 369 ? -2.842 -11.480 -5.257 1.00 80.06 369 ALA A CA 1
ATOM 2823 C C . ALA A 1 369 ? -3.982 -10.640 -5.860 1.00 80.06 369 ALA A C 1
ATOM 2825 O O . ALA A 1 369 ? -4.644 -11.058 -6.811 1.00 80.06 369 ALA A O 1
ATOM 2826 N N . ARG A 1 370 ? -4.198 -9.435 -5.328 1.00 74.75 370 ARG A N 1
ATOM 2827 C CA . ARG A 1 370 ? -5.187 -8.461 -5.826 1.00 74.75 370 ARG A CA 1
ATOM 2828 C C . ARG A 1 370 ? -4.558 -7.228 -6.457 1.00 74.75 370 ARG A C 1
ATOM 2830 O O . ARG A 1 370 ? -5.273 -6.352 -6.938 1.00 74.75 370 ARG A O 1
ATOM 2837 N N . SER A 1 371 ? -3.230 -7.160 -6.486 1.00 67.69 371 SER A N 1
ATOM 2838 C CA . SER A 1 371 ? -2.535 -6.106 -7.209 1.00 67.69 371 SER A CA 1
ATOM 2839 C C . SER A 1 371 ? -2.874 -6.154 -8.711 1.00 67.69 371 SER A C 1
ATOM 2841 O O . SER A 1 371 ? -2.833 -7.227 -9.329 1.00 67.69 371 SER A O 1
ATOM 2843 N N . PRO A 1 372 ? -3.185 -5.005 -9.337 1.00 53.09 372 PRO A N 1
ATOM 2844 C CA . PRO A 1 372 ? -3.391 -4.905 -10.776 1.00 53.09 372 PRO A CA 1
ATOM 2845 C C . PRO A 1 372 ? -2.069 -5.093 -11.526 1.00 53.09 372 PRO A C 1
ATOM 2847 O O . PRO A 1 372 ? -2.080 -5.469 -12.697 1.00 53.09 372 PRO A O 1
ATOM 2850 N N . PHE A 1 373 ? -0.939 -4.912 -10.837 1.00 57.00 373 PHE A N 1
ATOM 2851 C CA . PHE A 1 373 ? 0.399 -5.067 -11.377 1.00 57.00 373 PHE A CA 1
ATOM 2852 C C . PHE A 1 373 ? 0.883 -6.511 -11.286 1.00 57.00 373 PHE A C 1
ATOM 2854 O O . PHE A 1 373 ? 0.996 -7.079 -10.199 1.00 57.00 373 PHE A O 1
ATOM 2861 N N . ALA A 1 374 ? 1.234 -7.088 -12.437 1.00 65.19 374 ALA A N 1
ATOM 2862 C CA . ALA A 1 374 ? 1.865 -8.403 -12.490 1.00 65.19 374 ALA A CA 1
ATOM 2863 C C . ALA A 1 374 ? 3.255 -8.390 -11.826 1.00 65.19 374 ALA A C 1
ATOM 2865 O O . ALA A 1 374 ? 3.549 -9.249 -10.998 1.00 65.19 374 ALA A O 1
ATOM 2866 N N . GLY A 1 375 ? 4.074 -7.384 -12.149 1.00 67.50 375 GLY A N 1
ATOM 2867 C CA . GLY A 1 375 ? 5.466 -7.284 -11.711 1.00 67.50 375 GLY A CA 1
ATOM 2868 C C . GLY A 1 375 ? 6.384 -8.331 -12.342 1.00 67.50 375 GLY A C 1
ATOM 2869 O O . GLY A 1 375 ? 6.056 -8.969 -13.351 1.00 67.50 375 GLY A O 1
ATOM 2870 N N . GLU A 1 376 ? 7.543 -8.512 -11.717 1.00 73.62 376 GLU A N 1
ATOM 2871 C CA . GLU A 1 376 ? 8.587 -9.458 -12.114 1.00 73.62 376 GLU A CA 1
ATOM 2872 C C . GLU A 1 376 ? 8.791 -10.533 -11.044 1.00 73.62 376 GLU A C 1
ATOM 2874 O O . GLU A 1 376 ? 8.394 -10.361 -9.889 1.00 73.62 376 GLU A O 1
ATOM 2879 N N . VAL A 1 377 ? 9.343 -11.680 -11.451 1.00 79.75 377 VAL A N 1
ATOM 2880 C CA . VAL A 1 377 ? 9.699 -12.735 -10.495 1.00 79.75 377 VAL A CA 1
ATOM 2881 C C . VAL A 1 377 ? 10.843 -12.200 -9.629 1.00 79.75 377 VAL A C 1
ATOM 2883 O O . VAL A 1 377 ? 11.796 -11.667 -10.198 1.00 79.75 377 VAL A O 1
ATOM 2886 N N . PRO A 1 378 ? 10.784 -12.328 -8.290 1.00 87.19 378 PRO A N 1
ATOM 2887 C CA . PRO A 1 378 ? 11.896 -11.935 -7.432 1.00 87.19 378 PRO A CA 1
ATOM 2888 C C . PRO A 1 378 ? 13.213 -12.602 -7.850 1.00 87.19 378 PRO A C 1
ATOM 2890 O O . PRO A 1 378 ? 13.245 -13.799 -8.137 1.00 87.19 378 PRO A O 1
ATOM 2893 N N . GLY A 1 379 ? 14.304 -11.833 -7.859 1.00 86.25 379 GLY A N 1
ATOM 2894 C CA . GLY A 1 379 ? 15.647 -12.370 -8.059 1.00 86.25 379 GLY A CA 1
ATOM 2895 C C . GLY A 1 379 ? 16.099 -13.179 -6.843 1.00 86.25 379 GLY A C 1
ATOM 2896 O O . GLY A 1 379 ? 16.049 -12.691 -5.715 1.00 86.25 379 GLY A O 1
ATOM 2897 N N . PHE A 1 380 ? 16.554 -14.412 -7.068 1.00 89.38 380 PHE A N 1
ATOM 2898 C CA . PHE A 1 380 ? 17.138 -15.262 -6.032 1.00 89.38 380 PHE A CA 1
ATOM 2899 C C . PHE A 1 380 ? 18.642 -15.370 -6.265 1.00 89.38 380 PHE A C 1
ATOM 2901 O O . PHE A 1 380 ? 19.083 -15.854 -7.306 1.00 89.38 380 PHE A O 1
ATOM 2908 N N . HIS A 1 381 ? 19.427 -14.922 -5.288 1.00 89.25 381 HIS A N 1
ATOM 2909 C CA . HIS A 1 381 ? 20.883 -14.885 -5.371 1.00 89.25 381 HIS A CA 1
ATOM 2910 C C . HIS A 1 381 ? 21.484 -15.736 -4.256 1.00 89.25 381 HIS A C 1
ATOM 2912 O O . HIS A 1 381 ? 21.076 -15.644 -3.100 1.00 89.25 381 HIS A O 1
ATOM 2918 N N . THR A 1 382 ? 22.471 -16.553 -4.604 1.00 90.69 382 THR A N 1
ATOM 2919 C CA . THR A 1 382 ? 23.238 -17.364 -3.656 1.00 90.69 382 THR A CA 1
ATOM 2920 C C . THR A 1 382 ? 24.686 -16.907 -3.653 1.00 90.69 382 THR A C 1
ATOM 2922 O O . THR A 1 382 ? 25.225 -16.556 -4.701 1.00 90.69 382 THR A O 1
ATOM 2925 N N . HIS A 1 383 ? 25.328 -16.965 -2.495 1.00 88.56 383 HIS A N 1
ATOM 2926 C CA . HIS A 1 383 ? 26.756 -16.715 -2.340 1.00 88.56 383 HIS A CA 1
ATOM 2927 C C . HIS A 1 383 ? 27.409 -17.905 -1.627 1.00 88.56 383 HIS A C 1
ATOM 2929 O O . HIS A 1 383 ? 26.725 -18.716 -0.999 1.00 88.56 383 HIS A O 1
ATOM 2935 N N . ASP A 1 384 ? 28.728 -18.022 -1.731 1.00 88.12 384 ASP A N 1
ATOM 2936 C CA . ASP A 1 384 ? 29.483 -19.029 -0.990 1.00 88.12 384 ASP A CA 1
ATOM 2937 C C . ASP A 1 384 ? 29.670 -18.624 0.487 1.00 88.12 384 ASP A C 1
ATOM 2939 O O . ASP A 1 384 ? 29.312 -17.526 0.919 1.00 88.12 384 ASP A O 1
ATOM 2943 N N . ALA A 1 385 ? 30.218 -19.526 1.299 1.00 84.69 385 ALA A N 1
ATOM 2944 C CA . ALA A 1 385 ? 30.466 -19.264 2.717 1.00 84.69 385 ALA A CA 1
ATOM 2945 C C . ALA A 1 385 ? 31.735 -18.422 2.972 1.00 84.69 385 ALA A C 1
ATOM 2947 O O . ALA A 1 385 ? 32.170 -18.313 4.122 1.00 84.69 385 ALA A O 1
ATOM 2948 N N . ALA A 1 386 ? 32.369 -17.863 1.933 1.00 87.69 386 ALA A N 1
ATOM 2949 C CA . ALA A 1 386 ? 33.599 -17.108 2.108 1.00 87.69 386 ALA A CA 1
ATOM 2950 C C . ALA A 1 386 ? 33.324 -15.778 2.842 1.00 87.69 386 ALA A C 1
ATOM 2952 O O . ALA A 1 386 ? 32.297 -15.129 2.604 1.00 87.69 386 ALA A O 1
ATOM 2953 N N . PRO A 1 387 ? 34.234 -15.328 3.728 1.00 83.50 387 PRO A N 1
ATOM 2954 C CA . PRO A 1 387 ? 34.102 -14.030 4.379 1.00 83.50 387 PRO A CA 1
ATOM 2955 C C . PRO A 1 387 ? 33.907 -12.904 3.353 1.00 83.50 387 PRO A C 1
ATOM 2957 O O . PRO A 1 387 ? 34.696 -12.756 2.425 1.00 83.50 387 PRO A O 1
ATOM 2960 N N . GLY A 1 388 ? 32.847 -12.109 3.519 1.00 84.56 388 GLY A N 1
ATOM 2961 C CA . GLY A 1 388 ? 32.528 -10.978 2.638 1.00 84.56 388 GLY A CA 1
ATOM 2962 C C . GLY A 1 388 ? 31.718 -11.317 1.380 1.00 84.56 388 GLY A C 1
ATOM 2963 O O . GLY A 1 388 ? 31.190 -10.398 0.756 1.00 84.56 388 GLY A O 1
ATOM 2964 N N . ALA A 1 389 ? 31.524 -12.594 1.036 1.00 87.50 389 ALA A N 1
ATOM 2965 C CA . ALA A 1 389 ? 30.770 -12.982 -0.160 1.00 87.50 389 ALA A CA 1
ATOM 2966 C C . ALA A 1 389 ? 29.297 -12.543 -0.117 1.00 87.50 389 ALA A C 1
ATOM 2968 O O . ALA A 1 389 ? 28.759 -12.068 -1.116 1.00 87.50 389 ALA A O 1
ATOM 2969 N N . ALA A 1 390 ? 28.666 -12.618 1.060 1.00 86.12 390 ALA A N 1
ATOM 2970 C CA . ALA A 1 390 ? 27.308 -12.121 1.277 1.00 86.12 390 ALA A CA 1
ATOM 2971 C C . ALA A 1 390 ? 27.191 -10.615 0.995 1.00 86.12 390 ALA A C 1
ATOM 2973 O O . ALA A 1 390 ? 26.259 -10.170 0.330 1.00 86.12 390 ALA A O 1
ATOM 2974 N N . LEU A 1 391 ? 28.164 -9.834 1.478 1.00 89.19 391 LEU A N 1
ATOM 2975 C CA . LEU A 1 391 ? 28.205 -8.388 1.276 1.00 89.19 391 L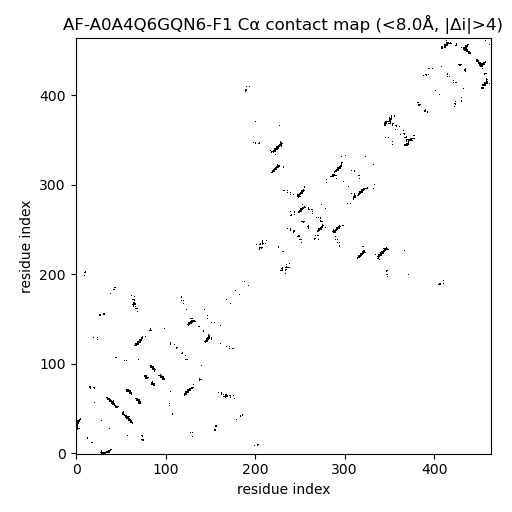EU A CA 1
ATOM 2976 C C . LEU A 1 391 ? 28.378 -8.059 -0.209 1.00 89.19 391 LEU A C 1
ATOM 2978 O O . LEU A 1 391 ? 27.607 -7.275 -0.750 1.00 89.19 391 LEU A O 1
ATOM 2982 N N . ALA A 1 392 ? 29.323 -8.722 -0.880 1.00 90.25 392 ALA A N 1
ATOM 2983 C CA . ALA A 1 392 ? 29.563 -8.543 -2.309 1.00 90.25 392 ALA A CA 1
ATOM 2984 C C . ALA A 1 392 ? 28.330 -8.892 -3.162 1.00 90.25 392 ALA A C 1
ATOM 2986 O O . ALA A 1 392 ? 28.021 -8.181 -4.118 1.00 90.25 392 ALA A O 1
ATOM 2987 N N . ALA A 1 393 ? 27.598 -9.953 -2.804 1.00 91.38 393 ALA A N 1
ATOM 2988 C CA . ALA A 1 393 ? 26.361 -10.329 -3.484 1.00 91.38 393 ALA A CA 1
ATOM 2989 C C . ALA A 1 393 ? 25.271 -9.257 -3.323 1.00 91.38 393 ALA A C 1
ATOM 2991 O O . ALA A 1 393 ? 24.636 -8.879 -4.307 1.00 91.38 393 ALA A O 1
ATOM 2992 N N . VAL A 1 394 ? 25.091 -8.717 -2.112 1.00 92.56 394 VAL A N 1
ATOM 2993 C CA . VAL A 1 394 ? 24.158 -7.606 -1.864 1.00 92.56 394 VAL A CA 1
ATOM 2994 C C . VAL A 1 394 ? 24.569 -6.361 -2.651 1.00 92.56 394 VAL A C 1
ATOM 2996 O O . VAL A 1 394 ? 23.729 -5.758 -3.314 1.00 92.56 394 VAL A O 1
ATOM 2999 N N . GLU A 1 395 ? 25.852 -5.993 -2.644 1.00 93.62 395 GLU A N 1
ATOM 3000 C CA . GLU A 1 395 ? 26.344 -4.844 -3.410 1.00 93.62 395 GLU A CA 1
ATOM 3001 C C . GLU A 1 395 ? 26.135 -5.001 -4.917 1.00 93.62 395 GLU A C 1
ATOM 3003 O O . GLU A 1 395 ? 25.825 -4.023 -5.595 1.00 93.62 395 GLU A O 1
ATOM 3008 N N . ALA A 1 396 ? 26.298 -6.212 -5.454 1.00 91.94 396 ALA A N 1
ATOM 3009 C CA . ALA A 1 396 ? 26.039 -6.485 -6.863 1.00 91.94 396 ALA A CA 1
ATOM 3010 C C . ALA A 1 396 ? 24.565 -6.249 -7.222 1.00 91.94 396 ALA A C 1
ATOM 3012 O O . ALA A 1 396 ? 24.288 -5.616 -8.238 1.00 91.94 396 ALA A O 1
ATOM 3013 N N . VAL A 1 397 ? 23.633 -6.687 -6.368 1.00 92.69 397 VAL A N 1
ATOM 3014 C CA . VAL A 1 397 ? 22.192 -6.454 -6.559 1.00 92.69 397 VAL A CA 1
ATOM 3015 C C . VAL A 1 397 ? 21.857 -4.966 -6.463 1.00 92.69 397 VAL A C 1
ATOM 3017 O O . VAL A 1 397 ? 21.191 -4.438 -7.349 1.00 92.69 397 VAL A O 1
ATOM 3020 N N . VAL A 1 398 ? 22.348 -4.267 -5.434 1.00 91.62 398 VAL A N 1
ATOM 3021 C CA . VAL A 1 398 ? 22.102 -2.821 -5.270 1.00 91.62 398 VAL A CA 1
ATOM 3022 C C . VAL A 1 398 ? 22.653 -2.036 -6.461 1.00 91.62 398 VAL A C 1
ATOM 3024 O O . VAL A 1 398 ? 21.979 -1.141 -6.959 1.00 91.62 398 VAL A O 1
ATOM 3027 N N . ARG A 1 399 ? 23.844 -2.389 -6.961 1.00 88.44 399 ARG A N 1
ATOM 3028 C CA . ARG A 1 399 ? 24.425 -1.754 -8.151 1.00 88.44 399 ARG A CA 1
ATOM 3029 C C . ARG A 1 399 ? 23.581 -2.001 -9.401 1.00 88.44 399 ARG A C 1
ATOM 3031 O O . ARG A 1 399 ? 23.323 -1.049 -10.119 1.00 88.44 399 ARG A O 1
ATOM 3038 N N . GLY A 1 400 ? 23.099 -3.227 -9.608 1.00 79.44 400 GLY A N 1
ATOM 3039 C CA . GLY A 1 400 ? 22.184 -3.532 -10.712 1.00 79.44 400 GLY A CA 1
ATOM 3040 C C . GLY A 1 400 ? 20.912 -2.682 -10.664 1.00 79.44 400 GLY A C 1
ATOM 3041 O O . GLY A 1 400 ? 20.555 -2.061 -11.655 1.00 79.44 400 GLY A O 1
ATOM 3042 N N . LEU A 1 401 ? 20.289 -2.553 -9.486 1.00 82.19 401 LEU A N 1
ATOM 3043 C CA . LEU A 1 401 ? 19.114 -1.692 -9.306 1.00 82.19 401 LEU A CA 1
ATOM 3044 C C . LEU A 1 401 ? 19.429 -0.209 -9.574 1.00 82.19 401 LEU A C 1
ATOM 3046 O O . LEU A 1 401 ? 18.616 0.494 -10.167 1.00 82.19 401 LEU A O 1
ATOM 3050 N N . LEU A 1 402 ? 20.605 0.279 -9.168 1.00 77.06 402 LEU A N 1
ATOM 3051 C CA . LEU A 1 402 ? 21.050 1.640 -9.491 1.00 77.06 402 LEU A CA 1
ATOM 3052 C C . LEU A 1 402 ? 21.253 1.841 -10.997 1.00 77.06 402 LEU A C 1
ATOM 3054 O O . LEU A 1 402 ? 20.831 2.869 -11.527 1.00 77.06 402 LEU A O 1
ATOM 3058 N N . ASP A 1 403 ? 21.870 0.872 -11.674 1.00 74.69 403 ASP A N 1
ATOM 3059 C CA . ASP A 1 403 ? 22.088 0.888 -13.125 1.00 74.69 403 ASP A CA 1
ATOM 3060 C C . ASP A 1 403 ? 20.747 0.881 -13.886 1.00 74.69 403 ASP A C 1
ATOM 3062 O O . ASP A 1 403 ? 20.604 1.566 -14.902 1.00 74.69 403 ASP A O 1
ATOM 3066 N N . ASP A 1 404 ? 19.737 0.200 -13.336 1.00 67.06 404 ASP A N 1
ATOM 3067 C CA . ASP A 1 404 ? 18.349 0.198 -13.816 1.00 67.06 404 ASP A CA 1
ATOM 3068 C C . ASP A 1 404 ? 17.575 1.490 -13.463 1.00 67.06 404 ASP A C 1
ATOM 3070 O O . ASP A 1 404 ? 16.416 1.663 -13.850 1.00 67.06 404 ASP A O 1
ATOM 3074 N N . GLY A 1 405 ? 18.205 2.429 -12.750 1.00 69.00 405 GLY A N 1
ATOM 3075 C CA . GLY A 1 405 ? 17.640 3.736 -12.410 1.00 69.00 405 GLY A CA 1
ATOM 3076 C C . GLY A 1 405 ? 16.749 3.750 -11.165 1.00 69.00 405 GLY A C 1
ATOM 3077 O O . GLY A 1 405 ? 15.996 4.708 -10.969 1.00 69.00 405 GLY A O 1
ATOM 3078 N N . VAL A 1 406 ? 16.812 2.723 -10.312 1.00 73.31 406 VAL A N 1
ATOM 3079 C CA . VAL A 1 406 ? 16.100 2.687 -9.027 1.00 73.31 406 VAL A CA 1
ATOM 3080 C C . VAL A 1 406 ? 16.784 3.642 -8.038 1.00 73.31 406 VAL A C 1
ATOM 3082 O O . VAL A 1 406 ? 17.946 3.432 -7.684 1.00 73.31 406 VAL A O 1
ATOM 3085 N N . PRO A 1 407 ? 16.107 4.689 -7.529 1.00 78.31 407 PRO A N 1
ATOM 30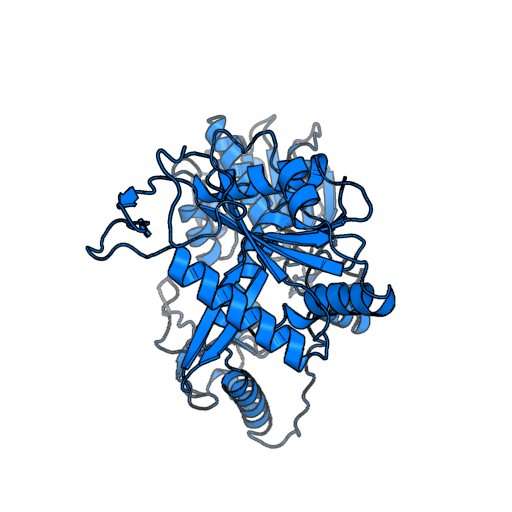86 C CA . PRO A 1 407 ? 16.725 5.610 -6.581 1.00 78.31 407 PRO A CA 1
ATOM 3087 C C . PRO A 1 407 ? 16.917 4.954 -5.206 1.00 78.31 407 PRO A C 1
ATOM 3089 O O . PRO A 1 407 ? 16.057 4.213 -4.729 1.00 78.31 407 PRO A O 1
ATOM 3092 N N . ALA A 1 408 ? 18.001 5.309 -4.506 1.00 84.44 408 ALA A N 1
ATOM 3093 C CA . ALA A 1 408 ? 18.325 4.787 -3.170 1.00 84.44 408 ALA A CA 1
ATOM 3094 C C . ALA A 1 408 ? 17.178 4.916 -2.155 1.00 84.44 408 ALA A C 1
ATOM 3096 O O . ALA A 1 408 ? 16.921 3.993 -1.387 1.00 84.44 408 ALA A O 1
ATOM 3097 N N . ALA A 1 409 ? 16.419 6.014 -2.217 1.00 83.00 409 ALA A N 1
ATOM 3098 C CA . ALA A 1 409 ? 15.265 6.262 -1.351 1.00 83.00 409 ALA A CA 1
ATOM 3099 C C . ALA A 1 409 ? 14.112 5.247 -1.517 1.00 83.00 409 ALA A C 1
ATOM 3101 O O . ALA A 1 409 ? 13.189 5.231 -0.704 1.00 83.00 409 ALA A O 1
ATOM 3102 N N . GLN A 1 410 ? 14.138 4.430 -2.572 1.00 81.62 410 GLN A N 1
ATOM 3103 C CA . GLN A 1 410 ? 13.161 3.376 -2.852 1.00 81.62 410 GLN A CA 1
ATOM 3104 C C . GLN A 1 410 ? 13.712 1.969 -2.610 1.00 81.62 410 GLN A C 1
ATOM 3106 O O . GLN A 1 410 ? 13.015 0.984 -2.846 1.00 81.62 410 GLN A O 1
ATOM 3111 N N . MET A 1 411 ? 14.942 1.876 -2.107 1.00 89.12 411 MET A N 1
ATOM 3112 C CA . MET A 1 411 ? 15.596 0.628 -1.756 1.00 89.12 411 MET A CA 1
ATOM 3113 C C . MET A 1 411 ? 15.719 0.501 -0.239 1.00 89.12 411 MET A C 1
ATOM 3115 O O . MET A 1 411 ? 15.982 1.467 0.479 1.00 89.12 411 MET A O 1
ATOM 3119 N N . ALA A 1 412 ? 15.555 -0.724 0.247 1.00 91.94 412 ALA A N 1
ATOM 3120 C CA . ALA A 1 412 ? 15.862 -1.093 1.617 1.00 91.94 412 ALA A CA 1
ATOM 3121 C C . ALA A 1 412 ? 16.577 -2.444 1.612 1.00 91.94 412 ALA A C 1
ATOM 3123 O O . ALA A 1 412 ? 16.147 -3.376 0.931 1.00 91.94 412 ALA A O 1
ATOM 3124 N N . VAL A 1 413 ? 17.660 -2.549 2.377 1.00 92.31 413 VAL A N 1
ATOM 3125 C CA . VAL A 1 413 ? 18.389 -3.799 2.591 1.00 92.31 413 VAL A CA 1
ATOM 3126 C C . VAL A 1 413 ? 18.015 -4.332 3.963 1.00 92.31 413 VAL A C 1
ATOM 3128 O O . VAL A 1 413 ? 18.292 -3.703 4.986 1.00 92.31 413 VAL A O 1
ATOM 3131 N N . LEU A 1 414 ? 17.372 -5.497 3.976 1.00 89.88 414 LEU A N 1
ATOM 3132 C CA . LEU A 1 414 ? 16.891 -6.131 5.196 1.00 89.88 414 LEU A CA 1
ATOM 3133 C C . LEU A 1 414 ? 17.726 -7.362 5.521 1.00 89.88 414 LEU A C 1
ATOM 3135 O O . LEU A 1 414 ? 18.053 -8.154 4.639 1.00 89.88 414 LEU A O 1
ATOM 3139 N N . SER A 1 415 ? 18.055 -7.531 6.798 1.00 86.56 415 SER A N 1
ATOM 3140 C CA . SER A 1 415 ? 18.797 -8.691 7.290 1.00 86.56 415 SER A CA 1
ATOM 3141 C C . SER A 1 415 ? 18.014 -9.421 8.376 1.00 86.56 415 SER A C 1
ATOM 3143 O O . SER A 1 415 ? 17.463 -8.791 9.277 1.00 86.56 415 SER A O 1
ATOM 3145 N N . CYS A 1 416 ? 18.004 -10.754 8.310 1.00 81.50 416 CYS A N 1
ATOM 3146 C CA . CYS A 1 416 ? 17.413 -11.622 9.335 1.00 81.50 416 CYS A CA 1
ATOM 3147 C C . CYS A 1 416 ? 18.334 -11.818 10.556 1.00 81.50 416 CYS A C 1
ATOM 3149 O O . CYS A 1 416 ? 17.991 -12.542 11.487 1.00 81.50 416 CYS A O 1
ATOM 3151 N N . ALA A 1 417 ? 19.526 -11.210 10.567 1.00 71.12 417 ALA A N 1
ATOM 3152 C CA . ALA A 1 417 ? 20.425 -11.225 11.717 1.00 71.12 417 ALA A CA 1
ATOM 3153 C C . ALA A 1 417 ? 19.940 -10.211 12.771 1.00 71.12 417 ALA A C 1
ATOM 3155 O O . ALA A 1 417 ? 20.523 -9.135 12.909 1.00 71.12 417 ALA A O 1
ATOM 3156 N N . GLY A 1 418 ? 18.845 -10.540 13.471 1.00 63.78 418 GLY A N 1
ATOM 3157 C CA . GLY A 1 418 ? 18.088 -9.662 14.379 1.00 63.78 418 GLY A CA 1
ATOM 3158 C C . GLY A 1 418 ? 18.933 -8.711 15.240 1.00 63.78 418 GLY A C 1
ATOM 3159 O O . GLY A 1 418 ? 19.130 -7.556 14.878 1.00 63.78 418 GLY A O 1
ATOM 3160 N N . ALA A 1 419 ? 19.449 -9.152 16.393 1.00 56.59 419 ALA A N 1
ATOM 3161 C CA . ALA A 1 419 ? 20.392 -8.362 17.211 1.00 56.59 419 ALA A CA 1
ATOM 3162 C C . ALA A 1 419 ? 21.869 -8.707 16.943 1.00 56.59 419 ALA A C 1
ATOM 3164 O O . ALA A 1 419 ? 22.765 -8.060 17.477 1.00 56.59 419 ALA A O 1
ATOM 3165 N N . GLN A 1 420 ? 22.126 -9.741 16.138 1.00 60.75 420 GLN A N 1
ATOM 3166 C CA . GLN A 1 420 ? 23.483 -10.191 15.857 1.00 60.75 420 GLN A CA 1
ATOM 3167 C C . GLN A 1 420 ? 24.155 -9.314 14.790 1.00 60.75 420 GLN A C 1
ATOM 3169 O O . GLN A 1 420 ? 23.489 -8.867 13.848 1.00 60.75 420 GLN A O 1
ATOM 3174 N N . PRO A 1 421 ? 25.471 -9.074 14.915 1.00 62.56 421 PRO A N 1
ATOM 3175 C CA . PRO A 1 421 ? 26.220 -8.336 13.914 1.00 62.56 421 PRO A CA 1
ATOM 3176 C C . PRO A 1 421 ? 26.192 -9.091 12.582 1.00 62.56 421 PRO A C 1
ATOM 3178 O O . PRO A 1 421 ? 26.432 -10.295 12.508 1.00 62.56 421 PRO A O 1
ATOM 3181 N N . SER A 1 422 ? 25.873 -8.371 11.514 1.00 75.75 422 SER A N 1
ATOM 3182 C CA . SER A 1 422 ? 25.948 -8.859 10.140 1.00 75.75 422 SER A CA 1
ATOM 3183 C C . SER A 1 422 ? 26.814 -7.884 9.369 1.00 75.75 422 SER A C 1
ATOM 3185 O O . SER A 1 422 ? 26.591 -6.681 9.464 1.00 75.75 422 SER A O 1
ATOM 3187 N N . ALA A 1 423 ? 27.746 -8.390 8.559 1.00 81.31 423 ALA A N 1
ATOM 3188 C CA . ALA A 1 423 ? 28.607 -7.546 7.730 1.00 81.31 423 ALA A CA 1
ATOM 3189 C C . ALA A 1 423 ? 27.797 -6.547 6.877 1.00 81.31 423 ALA A C 1
ATOM 3191 O O . ALA A 1 423 ? 28.205 -5.404 6.712 1.00 81.31 423 ALA A O 1
ATOM 3192 N N . VAL A 1 424 ? 26.604 -6.944 6.414 1.00 83.31 424 VAL A N 1
ATOM 3193 C CA . VAL A 1 424 ? 25.670 -6.073 5.677 1.00 83.31 424 VAL A CA 1
ATOM 3194 C C . VAL A 1 424 ? 25.095 -4.975 6.572 1.00 83.31 424 VAL A C 1
ATOM 3196 O O . VAL A 1 424 ? 25.016 -3.822 6.163 1.00 83.31 424 VAL A O 1
ATOM 3199 N N . ARG A 1 425 ? 24.720 -5.316 7.810 1.00 84.56 425 ARG A N 1
ATOM 3200 C CA . ARG A 1 425 ? 24.207 -4.348 8.787 1.00 84.56 425 ARG A CA 1
ATOM 3201 C C . ARG A 1 425 ? 25.282 -3.452 9.367 1.00 84.56 425 ARG A C 1
ATOM 3203 O O . ARG A 1 425 ? 24.904 -2.463 9.968 1.00 84.56 425 ARG A O 1
ATOM 3210 N N . GLU A 1 426 ? 26.563 -3.790 9.246 1.00 85.25 426 GLU A N 1
ATOM 3211 C CA . GLU A 1 426 ? 27.690 -2.997 9.751 1.00 85.25 426 GLU A CA 1
ATOM 3212 C C . GLU A 1 426 ? 28.327 -2.115 8.671 1.00 85.25 426 GLU A C 1
ATOM 3214 O O . GLU A 1 426 ? 28.834 -1.041 8.998 1.00 85.25 426 GLU A O 1
ATOM 3219 N N . ALA A 1 427 ? 28.192 -2.470 7.392 1.00 87.06 427 ALA A N 1
ATOM 3220 C CA . ALA A 1 427 ? 28.751 -1.747 6.249 1.00 87.06 427 ALA A CA 1
ATOM 3221 C C . ALA A 1 427 ? 28.258 -0.294 6.140 1.00 87.06 427 ALA A C 1
ATOM 3223 O O . ALA A 1 427 ? 27.090 -0.049 5.859 1.00 87.06 427 ALA A O 1
ATOM 3224 N N . THR A 1 428 ? 29.134 0.687 6.366 1.00 89.50 428 THR A N 1
ATOM 3225 C CA . THR A 1 428 ? 28.800 2.126 6.279 1.00 89.50 428 THR A CA 1
ATOM 3226 C C . THR A 1 428 ? 28.513 2.595 4.852 1.00 89.50 428 THR A C 1
ATOM 3228 O O . THR A 1 428 ? 27.860 3.622 4.655 1.00 89.50 428 THR A O 1
ATOM 3231 N N . LEU A 1 429 ? 28.991 1.829 3.870 1.00 91.19 429 LEU A N 1
ATOM 3232 C CA . LEU A 1 429 ? 28.767 2.013 2.446 1.00 91.19 429 LEU A CA 1
ATOM 3233 C C . LEU A 1 429 ? 28.303 0.690 1.837 1.00 91.19 429 LEU A C 1
ATOM 3235 O O . LEU A 1 429 ? 28.840 -0.363 2.175 1.00 91.19 429 LEU A O 1
ATOM 3239 N N . LEU A 1 430 ? 27.344 0.760 0.919 1.00 91.25 430 LEU A N 1
ATOM 3240 C CA . LEU A 1 430 ? 26.905 -0.365 0.095 1.00 91.25 430 LEU A CA 1
ATOM 3241 C C . LEU A 1 430 ? 26.777 0.104 -1.346 1.00 91.25 430 LEU A C 1
ATOM 3243 O O . LEU A 1 430 ? 26.010 1.023 -1.628 1.00 91.25 430 LEU A O 1
ATOM 3247 N N . ALA A 1 431 ? 27.542 -0.505 -2.254 1.00 90.25 431 ALA A N 1
ATOM 3248 C CA . ALA A 1 431 ? 27.558 -0.127 -3.671 1.00 90.25 431 ALA A CA 1
ATOM 3249 C C . ALA A 1 431 ? 27.809 1.384 -3.903 1.00 90.25 431 ALA A C 1
ATOM 3251 O O . ALA A 1 431 ? 27.303 1.972 -4.854 1.00 90.25 431 ALA A O 1
ATOM 3252 N N . GLY A 1 432 ? 28.604 2.012 -3.030 1.00 88.56 432 GLY A N 1
ATOM 3253 C CA . GLY A 1 432 ? 28.918 3.445 -3.083 1.00 88.56 432 GLY A CA 1
ATOM 3254 C C . GLY A 1 432 ? 27.887 4.366 -2.421 1.00 88.56 432 GLY A C 1
ATOM 3255 O O . GLY A 1 432 ? 28.151 5.560 -2.322 1.00 88.56 432 GLY A O 1
ATOM 3256 N N . LEU A 1 433 ? 26.766 3.834 -1.926 1.00 90.88 433 LEU A N 1
ATOM 3257 C CA . LEU A 1 433 ? 25.757 4.589 -1.183 1.00 90.88 433 LEU A CA 1
ATOM 3258 C C . LEU A 1 433 ? 26.044 4.564 0.313 1.00 90.88 433 LEU A C 1
ATOM 3260 O O . LEU A 1 433 ? 26.330 3.509 0.883 1.00 90.88 433 LEU A O 1
ATOM 3264 N N . SER A 1 434 ? 25.889 5.712 0.963 1.00 93.75 434 SER A N 1
ATOM 3265 C CA . SER A 1 434 ? 25.933 5.812 2.425 1.00 93.75 434 SER A CA 1
ATOM 3266 C C . SER A 1 434 ? 24.741 5.091 3.065 1.00 93.75 434 SER A C 1
ATOM 3268 O O . SER A 1 434 ? 23.597 5.259 2.636 1.00 93.75 434 SER A O 1
ATOM 3270 N N . THR A 1 435 ? 24.975 4.273 4.096 1.00 91.56 435 THR A N 1
ATOM 3271 C CA . THR A 1 435 ? 23.882 3.528 4.744 1.00 91.56 435 THR A CA 1
ATOM 3272 C C . THR A 1 435 ? 23.210 4.334 5.850 1.00 91.56 435 THR A C 1
ATOM 3274 O O . THR A 1 435 ? 23.872 4.806 6.775 1.00 91.56 435 THR A O 1
ATOM 3277 N N . ARG A 1 436 ? 21.883 4.410 5.800 1.00 89.12 436 ARG A N 1
ATOM 3278 C CA . ARG A 1 436 ? 21.006 4.991 6.816 1.00 89.12 436 ARG A CA 1
ATOM 3279 C C . ARG A 1 436 ? 20.439 3.908 7.723 1.00 89.12 436 ARG A C 1
ATOM 3281 O O . ARG A 1 436 ? 19.889 2.921 7.240 1.00 89.12 436 ARG A O 1
ATOM 3288 N N . ARG A 1 437 ? 20.522 4.118 9.037 1.00 82.69 437 ARG A N 1
ATOM 3289 C CA . ARG A 1 437 ? 20.105 3.144 10.056 1.00 82.69 437 ARG A CA 1
ATOM 3290 C C . ARG A 1 437 ? 19.389 3.805 11.213 1.00 82.69 437 ARG A C 1
ATOM 3292 O O . ARG A 1 437 ? 19.537 5.007 11.446 1.00 82.69 437 ARG A O 1
ATOM 3299 N N . ARG A 1 438 ? 18.642 3.005 11.965 1.00 74.81 438 ARG A N 1
ATOM 3300 C CA . ARG A 1 438 ? 18.054 3.434 13.226 1.00 74.81 438 ARG A CA 1
ATOM 3301 C C . ARG A 1 438 ? 19.048 3.235 14.370 1.00 74.81 438 ARG A C 1
ATOM 3303 O O . ARG A 1 438 ? 19.366 2.109 14.742 1.00 74.81 438 ARG A O 1
ATOM 3310 N N . ASN A 1 439 ? 19.476 4.344 14.959 1.00 70.50 439 ASN A N 1
ATOM 3311 C CA . ASN A 1 439 ? 20.175 4.384 16.234 1.00 70.50 439 ASN A CA 1
ATOM 3312 C C . ASN A 1 439 ? 19.136 4.527 17.352 1.00 70.50 439 ASN A C 1
ATOM 3314 O O . ASN A 1 439 ? 18.237 5.371 17.291 1.00 70.50 439 ASN A O 1
ATOM 3318 N N . GLU A 1 440 ? 19.254 3.705 18.385 1.00 60.00 440 GLU A N 1
ATOM 3319 C CA . GLU A 1 440 ? 18.485 3.867 19.617 1.00 60.00 440 GLU A CA 1
ATOM 3320 C C . GLU A 1 440 ? 19.455 4.411 20.667 1.00 60.00 440 GLU A C 1
ATOM 3322 O O . GLU A 1 440 ? 20.379 3.695 21.050 1.00 60.00 440 GLU A O 1
ATOM 3327 N N . PRO A 1 441 ? 19.338 5.685 21.089 1.00 50.06 441 PRO A N 1
ATOM 3328 C CA . PRO A 1 441 ? 20.048 6.142 22.272 1.00 50.06 441 PRO A CA 1
ATOM 3329 C C . PRO A 1 441 ? 19.510 5.380 23.483 1.00 50.06 441 PRO A C 1
ATOM 3331 O O . PRO A 1 441 ? 18.296 5.200 23.594 1.00 50.06 441 PRO A O 1
ATOM 3334 N N . ASP A 1 442 ? 20.408 5.009 24.394 1.00 45.09 442 ASP A N 1
ATOM 3335 C CA . ASP A 1 442 ? 20.173 4.156 25.573 1.00 45.09 442 ASP A CA 1
ATOM 3336 C C . ASP A 1 442 ? 19.026 4.641 26.495 1.00 45.09 442 ASP A C 1
ATOM 3338 O O . ASP A 1 442 ? 18.524 3.885 27.317 1.00 45.09 442 ASP A O 1
ATOM 3342 N N . ASP A 1 443 ? 18.572 5.894 26.341 1.00 44.94 443 ASP A N 1
ATOM 3343 C CA . ASP A 1 443 ? 17.598 6.523 27.244 1.00 44.94 443 ASP A CA 1
ATOM 3344 C C . ASP A 1 443 ? 16.561 7.436 26.550 1.00 44.94 443 ASP A C 1
ATOM 3346 O O . ASP A 1 443 ? 15.918 8.276 27.178 1.00 44.94 443 ASP A O 1
ATOM 3350 N N . SER A 1 444 ? 16.359 7.313 25.229 1.00 42.84 444 SER A N 1
ATOM 3351 C CA . SER A 1 444 ? 15.302 8.084 24.549 1.00 42.84 444 SER A CA 1
ATOM 3352 C C . SER A 1 444 ? 14.454 7.226 23.617 1.00 42.84 444 SER A C 1
ATOM 3354 O O . SER A 1 444 ? 14.940 6.607 22.677 1.00 42.84 444 SER A O 1
ATOM 3356 N N . ARG A 1 445 ? 13.135 7.245 23.849 1.00 50.06 445 ARG A N 1
ATOM 3357 C CA . ARG A 1 445 ? 12.107 6.530 23.064 1.00 50.06 445 ARG A CA 1
ATOM 3358 C C . ARG A 1 445 ? 11.873 7.126 21.663 1.00 50.06 445 ARG A C 1
ATOM 3360 O O . ARG A 1 445 ? 10.856 6.836 21.032 1.00 50.06 445 ARG A O 1
ATOM 3367 N N . MET A 1 446 ? 12.778 7.977 21.173 1.00 47.78 446 MET A N 1
ATOM 3368 C CA . MET A 1 446 ? 12.750 8.520 19.817 1.00 47.78 446 MET A CA 1
ATOM 3369 C C . MET A 1 446 ? 13.863 7.886 18.988 1.00 47.78 446 MET A C 1
ATOM 3371 O O . MET A 1 446 ? 15.040 8.011 19.306 1.00 47.78 446 MET A O 1
ATOM 3375 N N . ALA A 1 447 ? 13.471 7.222 17.902 1.00 58.03 447 ALA A N 1
ATOM 3376 C CA . ALA A 1 447 ? 14.398 6.681 16.919 1.00 58.03 447 ALA A CA 1
ATOM 3377 C C . ALA A 1 447 ? 15.233 7.818 16.307 1.00 58.03 447 ALA A C 1
ATOM 3379 O O . ALA A 1 447 ? 14.687 8.675 15.606 1.00 58.03 447 ALA A O 1
ATOM 3380 N N . VAL A 1 448 ? 16.542 7.814 16.556 1.00 67.25 448 VAL A N 1
ATOM 3381 C CA . VAL A 1 448 ? 17.482 8.720 15.893 1.00 67.25 448 VAL A CA 1
ATOM 3382 C C . VAL A 1 448 ? 17.981 8.005 14.650 1.00 67.25 448 VAL A C 1
ATOM 3384 O O . VAL A 1 448 ? 18.518 6.908 14.727 1.00 67.25 448 VAL A O 1
ATOM 3387 N N . TRP A 1 449 ? 17.786 8.601 13.483 1.00 76.88 449 TRP A N 1
ATOM 3388 C CA . TRP A 1 449 ? 18.284 8.021 12.241 1.00 76.88 449 TRP A CA 1
ATOM 3389 C C . TRP A 1 449 ? 19.681 8.555 11.957 1.00 76.88 449 TRP A C 1
ATOM 3391 O O . TRP A 1 449 ? 19.905 9.758 12.080 1.00 76.88 449 TRP A O 1
ATOM 3401 N N . SER A 1 450 ? 20.609 7.680 11.569 1.00 83.06 450 SER A N 1
ATOM 3402 C CA . SER A 1 450 ? 21.873 8.132 10.991 1.00 83.06 450 SER A CA 1
ATOM 3403 C C . SER A 1 450 ? 21.612 8.823 9.651 1.00 83.06 450 SER A C 1
ATOM 3405 O O . SER A 1 450 ? 20.626 8.530 8.967 1.00 83.06 450 SER A O 1
ATOM 3407 N N . GLU A 1 451 ? 22.500 9.733 9.258 1.00 81.31 451 GLU A N 1
ATOM 3408 C CA . GLU A 1 451 ? 22.509 10.222 7.882 1.00 81.31 451 GLU A CA 1
ATOM 3409 C C . GLU A 1 451 ? 22.905 9.086 6.932 1.00 81.31 451 GLU A C 1
ATOM 3411 O O . GLU A 1 451 ? 23.683 8.199 7.291 1.00 81.31 451 GLU A O 1
ATOM 3416 N N . GLY A 1 452 ? 22.314 9.086 5.740 1.00 85.81 452 GLY A N 1
ATOM 3417 C CA . GLY A 1 452 ? 22.582 8.095 4.708 1.00 85.81 452 GLY A CA 1
ATOM 3418 C C . GLY A 1 452 ? 21.473 8.026 3.661 1.00 85.81 452 GLY A C 1
ATOM 3419 O O . GLY A 1 452 ? 20.341 8.463 3.895 1.00 85.81 452 GLY A O 1
ATOM 3420 N N . GLU A 1 453 ? 21.803 7.457 2.512 1.00 89.12 453 GLU A N 1
ATOM 3421 C CA . GLU A 1 453 ? 20.923 7.354 1.346 1.00 89.12 453 GLU A CA 1
ATOM 3422 C C . GLU A 1 453 ? 20.150 6.033 1.311 1.00 89.12 453 GLU A C 1
ATOM 3424 O O . GLU A 1 453 ? 18.961 6.028 0.993 1.00 89.12 453 GLU A O 1
ATOM 3429 N N . LEU A 1 454 ? 20.809 4.920 1.650 1.00 91.94 454 LEU A N 1
ATOM 3430 C CA . LEU A 1 454 ? 20.246 3.573 1.558 1.00 91.94 454 LEU A CA 1
ATOM 3431 C C . LEU A 1 454 ? 19.822 3.062 2.932 1.00 91.94 454 LEU A C 1
ATOM 3433 O O . LEU A 1 454 ? 20.655 2.928 3.828 1.00 91.94 454 LEU A O 1
ATOM 3437 N N . LEU A 1 455 ? 18.545 2.725 3.098 1.00 90.50 455 LEU A N 1
ATOM 3438 C CA . LEU A 1 455 ? 18.052 2.151 4.347 1.00 90.50 455 LEU A CA 1
ATOM 3439 C C . LEU A 1 455 ? 18.597 0.730 4.543 1.00 90.50 455 LEU A C 1
ATOM 3441 O O . LEU A 1 455 ? 18.385 -0.136 3.695 1.00 90.50 455 LEU A O 1
ATOM 3445 N N . VAL A 1 456 ? 19.242 0.480 5.683 1.00 89.94 456 VAL A N 1
ATOM 3446 C CA . VAL A 1 456 ? 19.695 -0.856 6.095 1.00 89.94 456 VAL A CA 1
ATOM 3447 C C . VAL A 1 456 ? 19.160 -1.159 7.485 1.00 89.94 456 VAL A C 1
ATOM 3449 O O . VAL A 1 456 ? 19.452 -0.426 8.431 1.00 89.94 456 VAL A O 1
ATOM 3452 N N . GLU A 1 457 ? 18.382 -2.231 7.626 1.00 85.62 457 GLU A N 1
ATOM 3453 C CA . GLU A 1 457 ? 17.710 -2.541 8.891 1.00 85.62 457 GLU A CA 1
ATOM 3454 C C . GLU A 1 457 ? 17.488 -4.048 9.106 1.00 85.62 457 GLU A C 1
ATOM 3456 O O . GLU A 1 457 ? 17.613 -4.862 8.190 1.00 85.62 457 GLU A O 1
ATOM 3461 N N . ALA A 1 458 ? 17.191 -4.440 10.343 1.00 82.38 458 ALA A N 1
ATOM 3462 C CA . ALA A 1 458 ? 16.719 -5.786 10.650 1.00 82.38 458 ALA A CA 1
ATOM 3463 C C . ALA A 1 458 ? 15.254 -5.978 10.211 1.00 82.38 458 ALA A C 1
ATOM 3465 O O . ALA A 1 458 ? 14.447 -5.047 10.306 1.00 82.38 458 ALA A O 1
ATOM 3466 N N . VAL A 1 459 ? 14.892 -7.186 9.767 1.00 81.31 459 VAL A N 1
ATOM 3467 C CA . VAL A 1 459 ? 13.522 -7.503 9.307 1.00 81.31 459 VAL A CA 1
ATOM 3468 C C . VAL A 1 459 ? 12.480 -7.172 10.382 1.00 81.31 459 VAL A C 1
ATOM 3470 O O . VAL A 1 459 ? 11.439 -6.591 10.081 1.00 81.31 459 VAL A O 1
ATOM 3473 N N . GLU A 1 460 ? 12.777 -7.457 11.649 1.00 74.44 460 GLU A N 1
ATOM 3474 C CA . GLU A 1 460 ? 11.877 -7.235 12.785 1.00 74.44 460 GLU A CA 1
ATOM 3475 C C . GLU A 1 460 ? 11.599 -5.748 13.032 1.00 74.44 460 GLU A C 1
ATOM 3477 O O . GLU A 1 460 ? 10.527 -5.384 13.510 1.00 74.44 460 GLU A O 1
ATOM 3482 N N . ARG A 1 461 ? 12.555 -4.879 12.686 1.00 74.19 461 ARG A N 1
ATOM 3483 C CA . ARG A 1 461 ? 12.474 -3.423 12.877 1.00 74.19 461 ARG A CA 1
ATOM 3484 C C . ARG A 1 461 ? 11.877 -2.690 11.674 1.00 74.19 461 ARG A C 1
ATOM 3486 O O . ARG A 1 461 ? 11.565 -1.506 11.794 1.00 74.19 461 ARG A O 1
ATOM 3493 N N . PHE A 1 462 ? 11.720 -3.378 10.543 1.00 77.94 462 PHE A N 1
ATOM 3494 C CA . PHE A 1 462 ? 11.140 -2.837 9.314 1.00 77.94 462 PHE A CA 1
ATOM 3495 C C . PHE A 1 462 ? 9.627 -3.084 9.188 1.00 77.94 462 PHE A C 1
ATOM 3497 O O . PHE A 1 462 ? 8.982 -2.461 8.348 1.00 77.94 462 PHE A O 1
ATOM 3504 N N . LYS A 1 463 ? 9.052 -3.975 10.011 1.00 67.94 463 LYS A N 1
ATOM 3505 C CA . LYS A 1 463 ? 7.614 -4.285 10.000 1.00 67.94 463 LYS A CA 1
ATOM 3506 C C . LYS A 1 463 ? 6.761 -3.014 10.169 1.00 67.94 463 LYS A C 1
ATOM 3508 O O . LYS A 1 463 ? 7.013 -2.206 11.068 1.00 67.94 463 LYS A O 1
ATOM 3513 N N . GLY A 1 464 ? 5.747 -2.874 9.314 1.00 52.16 464 GLY A N 1
ATOM 3514 C CA . GLY A 1 464 ? 4.816 -1.739 9.262 1.00 52.16 464 GLY A CA 1
ATOM 3515 C C . GLY A 1 464 ? 4.609 -1.215 7.849 1.00 52.16 464 GLY A C 1
ATOM 3516 O O . GLY A 1 464 ? 4.217 -0.034 7.742 1.00 52.16 464 GLY A O 1
#

Solvent-accessible surface area (backbone atoms only — not comparable to full-atom values): 26254 Å² total; per-residue (Å²): 72,27,45,52,42,70,83,63,81,83,74,80,66,94,46,76,50,56,50,47,49,48,52,54,50,51,47,38,34,67,55,28,58,61,70,26,40,36,37,53,76,43,61,46,75,40,75,55,97,90,40,84,46,75,52,72,39,54,27,38,38,35,43,76,33,33,30,36,37,39,35,42,68,54,58,73,80,68,46,80,53,97,58,44,48,31,44,60,60,97,89,55,95,74,54,46,54,51,48,66,49,52,53,51,53,51,55,44,51,54,51,51,34,45,74,71,70,43,68,85,55,50,76,49,62,36,38,37,22,71,78,43,70,77,92,65,86,49,76,65,46,62,83,85,30,56,37,28,38,82,45,45,91,47,43,32,62,50,54,54,62,76,52,75,59,81,61,47,57,69,74,54,32,52,52,46,53,48,42,56,71,58,55,59,63,60,85,58,64,39,68,59,48,54,54,50,51,53,53,53,23,60,59,60,17,35,57,44,39,71,49,58,82,68,65,82,60,97,69,29,33,36,36,38,40,34,40,78,44,28,21,64,70,49,26,48,52,46,56,52,51,54,36,50,76,70,72,40,47,33,39,41,33,26,75,49,59,71,55,30,59,51,50,54,74,76,46,63,90,80,51,46,60,31,30,52,70,62,54,69,73,41,76,78,81,64,65,24,41,32,40,38,37,40,58,44,52,80,55,58,65,68,62,52,50,57,58,54,69,27,42,41,93,92,21,34,38,38,39,28,26,29,75,84,71,41,90,63,92,69,80,81,84,80,67,96,68,42,52,78,43,79,41,47,43,20,26,65,50,35,29,33,47,40,50,49,42,45,75,70,54,74,44,99,62,74,59,41,61,61,28,90,46,52,74,60,72,75,87,85,86,87,65,65,92,53,92,63,34,60,45,54,52,52,28,51,51,53,40,51,40,45,75,72,48,43,51,47,86,80,46,72,50,71,37,86,52,68,92,52,93,39,72,67,77,66,42,63,56,53,66,87,36,39,39,15,36,80,42,72,58,99,86,47,101,59,80,42,66,50,77,52,54,29,41,42,47,32,52,86,76,64,70,128

=== Feature glossary ===
Key to the feature types in this record:

— What the protein is —

Primary structure: the covalent order of the twenty standard amino acids along the backbone. Tw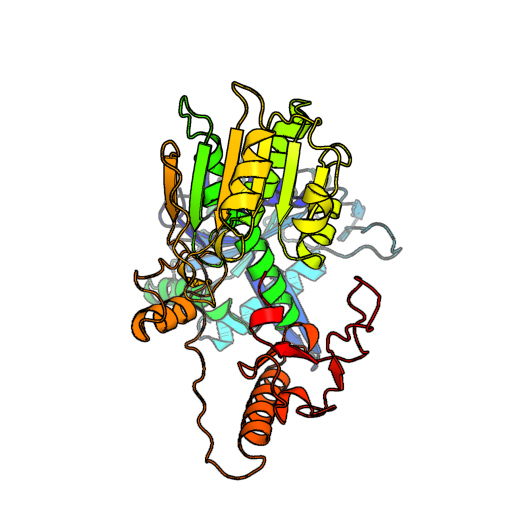o proteins with the same sequence will (almost always) fold to the same structure; two with 30% identity often share a fold but not the details.

Database cross-references. InterPro integrates a dozen domain/family signature databases into unified entries with residue-range hits. GO terms attach function/process/location labels with evidence codes. CATH codes position the fold in a four-level structural taxonomy. Organism is the NCBI-taxonomy species name.

— Where its atoms are —

The mmCIF block holds the 3D Cartesian coordinates of each backbone atom (N, Cα, C, O) in ångströms. mmCIF is the PDB's canonical archive format — a tagged-loop text representation of the atomic model.

Six rendered views show the 3D structure from the faces of a cube — i.e. along ±x, ±y, ±z. Rendering representation is drawn randomly per protein from cartoon (secondary-structure ribbons), sticks (backbone bonds), or molecular surface; coloring is either N→C rainbow (blue at the N-terminus through red at the C-terminus) or one color per chain.

— Local backbone conformation —

DSSP 8-state secondary structure assigns each residue one of H (α-helix), G (3₁₀-helix), I (π-helix), E (extended β-strand), B (isolated β-bridge), T (hydrogen-bonded turn), S (bend), or '-' (coil). The assignment is computed from backbone hydrogen-bond geometry via the Kabsch–Sander algorithm.

P-SEA three-state annotation labels each residue as helix, strand, or coil based purely on the geometry of the Cα trace. It serves as a fallback when the full backbone (and thus DSSP) is unavailable.

The φ/ψ torsion pair specifies the backbone conformation at each residue. φ rotates about the N–Cα bond, ψ about the Cα–C bond. Steric clashes forbid most of the (φ, ψ) plane — the allowed regions (α-helix basin, β-sheet basin, left-handed helix) are the Ramachandran-allowed regions.

— Global shape and packing —

The geometric summary reports three shape descriptors. Rg (radius of gyration) measures how spread out the Cα atoms are about their centre of mass; compact globular proteins have small Rg, elongated or unfolded ones large. Cα contacts (<8 Å, |i−j|>4) count long-range residue pairs in spatial proximity — high for tightly packed folds, near zero for rods or random coil. The bounding-box extents give the protein's footprint along x, y, z in Å.

Accessible surface area quantifies burial. A residue with SASA near zero is packed into the hydrophobic core; one with SASA >100 Å² sits on the surface. Computed here via the Shrake–Rupley numerical algorithm with a 1.4 Å probe.

Plot images: a contact map (which residues are close in 3D, as an N×N binary image), a Ramachandran scatter (backbone torsion angles, revealing secondary-structure composition at a glance), and — for AlphaFold structures — a PAE heatmap (pairwise prediction confidence).

— Structural neighborhood —

The Foldseek 3Di string encodes local tertiary geometry as a 20-letter alphabet — one character per residue — derived from the relative positions of nearby Cα atoms. Unlike the amino-acid sequence, 3Di is a direct function of the 3D structure, so two proteins with the same fold have similar 3Di strings even at low sequence identity.

Nearest PDB neighbors are the top structural matches found by Foldseek when searching this structure against the entire Protein Data Bank. Each hit reports a TM-score (0 to 1; >0.5 almost always implies the same fold) and an E-value. These are *structural* homologs — they may share no detectable sequence similarity.

— Confidence and disorder —

For AlphaFold models, the B-factor field carries pLDDT — the model's own estimate of local accuracy on a 0–100 scale. Regions with pLDDT<50 should be treated as essentially unmodeled; they often correspond to intrinsically disordered segments.

B-factor (Debye–Waller factor) reflects atomic displacement in the crystal lattice. It is an experimental observable (units Å²), not a prediction; low values mean the atom is pinned down, high values mean it moves or is heterogeneous across the crystal.

Predicted aligned error is AlphaFold's pairwise confidence. Unlike pLDDT (per-residue), PAE is per-residue-pair and captures whether two parts of the structure are correctly placed relative to each other. Units are ångströms of expected positional error.